Protein AF-0000000080748418 (afdb_homodimer)

Foldseek 3Di:
DVVVCCVLPVVFDFAADPQPPDPVSVVLADPVLRRLNRRLVRCVVVVDLDPSNLVSLLVNCLSPVQDLVSLVSNLVSLVVVLVVDDQVVNQVSLVVVVVSLLVSCVVCVPHLSSLVSNVSSQVPRSDDDLVSVVVSLVVSCVVPVQRPSSLVSNLVSCVVVVPCPCLQVVLVVSCVVPVLSLSSLVSNLVSCLVPVPLDPVSLVVLVVVLLVSCVVPVARLSSLVSVQSSCVRRVVLDDDPVVLVSLVVQAVCLLPPPPVVVPPQDTRYLSSLVSNLVSQLVDPVSPSSNLSSLVCCCPHVPVVVNVVSVVVNVVSVVD/DVVVCCVLPVVFDFAADPQPPDPVSVVLADPVLRRLNRRLVRCVVVVDLDPSNLVSLLVNCLSPVQDLVSLVSNLVSLVVVLVVDDQVVNQVSLVVVVVSLLVSCVVCVPHLSSLVSNVSSQVPRSDDDLVSVVVSLVVSCVVPVQRPSSLVSNLVSCVVVVPCPCLQVVLVVSCVVPVLSLSSLVSNLVSCLVPVPLDPVVLVVLVVVLLVSCVVPVARLSSLVSVQSSCVRRVVLDDDPVVLVSLVVQAVCLLPPPPCVVPPQDTNYLSSLVSNLVSQLVDPVSPSSNLSSLVCCCPHVPVVVNVVSVVVNVVSVVD

Organism: Candida glabrata (strain ATCC 2001 / BCRC 20586 / JCM 3761 / NBRC 0622 / NRRL Y-65 / CBS 138) (NCBI:txid284593)

pLDDT: mean 89.59, std 11.42, range [41.41, 98.25]

Structure (mmCIF, N/CA/C/O backbone):
data_AF-0000000080748418-model_v1
#
loop_
_entity.id
_entity.type
_entity.pdbx_description
1 polymer 'Protein farnesyltransferase/geranylgeranyltransferase type-1 subunit alpha'
#
loop_
_atom_site.group_PDB
_atom_site.id
_atom_site.type_symbol
_atom_site.label_atom_id
_atom_site.label_alt_id
_atom_site.label_comp_id
_atom_site.label_asym_id
_atom_site.label_entity_id
_atom_site.label_seq_id
_atom_site.pdbx_PDB_ins_code
_atom_site.Cartn_x
_atom_site.Cartn_y
_atom_site.Cartn_z
_atom_site.occupancy
_atom_site.B_iso_or_equiv
_atom_site.auth_seq_id
_atom_site.auth_comp_id
_atom_site.auth_asym_id
_atom_site.auth_atom_id
_atom_site.pdbx_PDB_model_num
ATOM 1 N N . MET A 1 1 ? -27.172 20.078 15.828 1 75.06 1 MET A N 1
ATOM 2 C CA . MET A 1 1 ? -25.828 20.516 15.453 1 75.06 1 MET A CA 1
ATOM 3 C C . MET A 1 1 ? -25.781 22.016 15.234 1 75.06 1 MET A C 1
ATOM 5 O O . MET A 1 1 ? -24.953 22.703 15.836 1 75.06 1 MET A O 1
ATOM 9 N N . LEU A 1 2 ? -26.797 22.531 14.641 1 78.31 2 LEU A N 1
ATOM 10 C CA . LEU A 1 2 ? -26.812 23.969 14.375 1 78.31 2 LEU A CA 1
ATOM 11 C C . LEU A 1 2 ? -27.016 24.766 15.664 1 78.31 2 LEU A C 1
ATOM 13 O O . LEU A 1 2 ? -26.375 25.797 15.875 1 78.31 2 LEU A O 1
ATOM 17 N N . SER A 1 3 ? -27.875 24.172 16.438 1 81.25 3 SER A N 1
ATOM 18 C CA . SER A 1 3 ? -28.125 24.828 17.719 1 81.25 3 SER A CA 1
ATOM 19 C C . SER A 1 3 ? -26.891 24.844 18.609 1 81.25 3 SER A C 1
ATOM 21 O O . SER A 1 3 ? -26.578 25.844 19.234 1 81.25 3 SER A O 1
ATOM 23 N N . TRP A 1 4 ? -26.188 23.781 18.578 1 87.5 4 TRP A N 1
ATOM 24 C CA . TRP A 1 4 ? -24.953 23.688 19.359 1 87.5 4 TRP A CA 1
ATOM 25 C C . TRP A 1 4 ? -23.922 24.703 18.875 1 87.5 4 TRP A C 1
ATOM 27 O O . TRP A 1 4 ? -23.25 25.344 19.672 1 87.5 4 TRP A O 1
ATOM 37 N N . CYS A 1 5 ? -23.844 24.922 17.656 1 87.44 5 CYS A N 1
ATOM 38 C CA . CYS A 1 5 ? -22.891 25.875 17.078 1 87.44 5 CYS A CA 1
ATOM 39 C C . CYS A 1 5 ? -23.25 27.312 17.453 1 87.44 5 CYS A C 1
ATOM 41 O O . CYS A 1 5 ? -22.375 28.109 17.781 1 87.44 5 CYS A O 1
ATOM 43 N N . ALA A 1 6 ? -24.484 27.469 17.359 1 85.44 6 ALA A N 1
ATOM 44 C CA . ALA A 1 6 ? -24.953 28.812 17.688 1 85.44 6 ALA A CA 1
ATOM 45 C C . ALA A 1 6 ? -24.672 29.156 19.156 1 85.44 6 ALA A C 1
ATOM 47 O O . ALA A 1 6 ? -24.281 30.266 19.484 1 85.44 6 ALA A O 1
ATOM 48 N N . GLU A 1 7 ? -24.812 28.188 19.938 1 88 7 GLU A N 1
ATOM 49 C CA . GLU A 1 7 ? -24.641 28.375 21.375 1 88 7 GLU A CA 1
ATOM 50 C C . GLU A 1 7 ? -23.172 28.516 21.75 1 88 7 GLU A C 1
ATOM 52 O O . GLU A 1 7 ? -22.828 29.312 22.625 1 88 7 GLU A O 1
ATOM 57 N N . ASN A 1 8 ? -22.312 27.875 21.094 1 91.56 8 ASN A N 1
ATOM 58 C CA . ASN A 1 8 ? -20.922 27.812 21.516 1 91.56 8 ASN A CA 1
ATOM 59 C C . ASN A 1 8 ? -20.031 28.734 20.688 1 91.56 8 ASN A C 1
ATOM 61 O O . ASN A 1 8 ? -18.938 29.078 21.125 1 91.56 8 ASN A O 1
ATOM 65 N N . PHE A 1 9 ? -20.625 29.156 19.5 1 92.94 9 PHE A N 1
ATOM 66 C CA . PHE A 1 9 ? -19.75 29.906 18.609 1 92.94 9 PHE A CA 1
ATOM 67 C C . PHE A 1 9 ? -20.469 31.125 18.047 1 92.94 9 PHE A C 1
ATOM 69 O O . PHE A 1 9 ? -20.203 31.531 16.906 1 92.94 9 PHE A O 1
ATOM 76 N N . GLY A 1 10 ? -21.391 31.609 18.734 1 90.56 10 GLY A N 1
ATOM 77 C CA . GLY A 1 10 ? -22.109 32.812 18.312 1 90.56 10 GLY A CA 1
ATOM 78 C C . GLY A 1 10 ? -21.203 34 18.094 1 90.56 10 GLY A C 1
ATOM 79 O O . GLY A 1 10 ? -21.547 34.906 17.344 1 90.56 10 GLY A O 1
ATOM 80 N N . ASP A 1 11 ? -20.047 33.969 18.672 1 93.75 11 ASP A N 1
ATOM 81 C CA . ASP A 1 11 ? -19.094 35.094 18.625 1 93.75 11 ASP A CA 1
ATOM 82 C C . ASP A 1 11 ? -18.109 34.906 17.469 1 93.75 11 ASP A C 1
ATOM 84 O O . ASP A 1 11 ? -17.234 35.75 17.266 1 93.75 11 ASP A O 1
ATOM 88 N N . VAL A 1 12 ? -18.266 33.844 16.703 1 93.94 12 VAL A N 1
ATOM 89 C CA . VAL A 1 12 ? -17.281 33.531 15.664 1 93.94 12 VAL A CA 1
ATOM 90 C C . VAL A 1 12 ? -17.953 33.469 14.297 1 93.94 12 VAL A C 1
ATOM 92 O O . VAL A 1 12 ? -18.969 32.781 14.125 1 93.94 12 VAL A O 1
ATOM 95 N N . GLU A 1 13 ? -17.469 34.188 13.336 1 92.69 13 GLU A N 1
ATOM 96 C CA . GLU A 1 13 ? -17.953 34.125 11.953 1 92.69 13 GLU A CA 1
ATOM 97 C C . GLU A 1 13 ? -17.219 33.031 11.164 1 92.69 13 GLU A C 1
ATOM 99 O O . GLU A 1 13 ? -16 33.094 11 1 92.69 13 GLU A O 1
ATOM 104 N N . PRO A 1 14 ? -18 32.125 10.68 1 91.38 14 PRO A N 1
ATOM 105 C CA . PRO A 1 14 ? -17.359 31.062 9.898 1 91.38 14 PRO A CA 1
ATOM 106 C C . PRO A 1 14 ? -16.641 31.594 8.656 1 91.38 14 PRO A C 1
ATOM 108 O O . PRO A 1 14 ? -17.141 32.531 8.016 1 91.38 14 PRO A O 1
ATOM 111 N N . MET A 1 15 ? -15.5 30.984 8.359 1 87.5 15 MET A N 1
ATOM 112 C CA . MET A 1 15 ? -14.797 31.328 7.121 1 87.5 15 MET A CA 1
ATOM 113 C C . MET A 1 15 ? -15.484 30.688 5.918 1 87.5 15 MET A C 1
ATOM 115 O O . MET A 1 15 ? -15.93 29.531 5.988 1 87.5 15 MET A O 1
ATOM 119 N N . PRO A 1 16 ? -15.5 31.422 4.824 1 78.94 16 PRO A N 1
ATOM 120 C CA . PRO A 1 16 ? -16.125 30.844 3.631 1 78.94 16 PRO A CA 1
ATOM 121 C C . PRO A 1 16 ? -15.312 29.672 3.061 1 78.94 16 PRO A C 1
ATOM 123 O O . PRO A 1 16 ? -14.086 29.672 3.131 1 78.94 16 PRO A O 1
ATOM 126 N N . ILE A 1 17 ? -15.969 28.594 2.736 1 68.25 17 ILE A N 1
ATOM 127 C CA . ILE A 1 17 ? -15.336 27.438 2.094 1 68.25 17 ILE A CA 1
ATOM 128 C C . ILE A 1 17 ? -15.484 27.547 0.579 1 68.25 17 ILE A C 1
ATOM 130 O O . ILE A 1 17 ? -16.609 27.703 0.07 1 68.25 17 ILE A O 1
ATOM 134 N N . GLU A 1 18 ? -14.414 28.031 -0.114 1 55.31 18 GLU A N 1
ATOM 135 C CA . GLU A 1 18 ? -14.516 28.125 -1.568 1 55.31 18 GLU A CA 1
ATOM 136 C C . GLU A 1 18 ? -14.586 26.75 -2.205 1 55.31 18 GLU A C 1
ATOM 138 O O . GLU A 1 18 ? -13.68 25.922 -2.045 1 55.31 18 GLU A O 1
ATOM 143 N N . MET A 1 19 ? -15.703 26.25 -2.248 1 51.41 19 MET A N 1
ATOM 144 C CA . MET A 1 19 ? -15.844 24.953 -2.906 1 51.41 19 MET A CA 1
ATOM 145 C C . MET A 1 19 ? -15.906 25.109 -4.422 1 51.41 19 MET A C 1
ATOM 147 O O . MET A 1 19 ? -16.328 26.156 -4.922 1 51.41 19 MET A O 1
ATOM 151 N N . GLY A 1 20 ? -15.039 24.672 -5.156 1 47.31 20 GLY A N 1
ATOM 152 C CA . GLY A 1 20 ? -15.156 24.781 -6.602 1 47.31 20 GLY A CA 1
ATOM 153 C C . GLY A 1 20 ? -16.594 24.812 -7.082 1 47.31 20 GLY A C 1
ATOM 154 O O . GLY A 1 20 ? -17.516 24.438 -6.348 1 47.31 20 GLY A O 1
ATOM 155 N N . SER A 1 21 ? -16.828 25.688 -8.055 1 44.22 21 SER A N 1
ATOM 156 C CA . SER A 1 21 ? -18.125 25.953 -8.68 1 44.22 21 SER A CA 1
ATOM 157 C C . SER A 1 21 ? -18.844 24.656 -9.023 1 44.22 21 SER A C 1
ATOM 159 O O . SER A 1 21 ? -20.031 24.672 -9.391 1 44.22 21 SER A O 1
ATOM 161 N N . ASP A 1 22 ? -18.141 23.625 -9.109 1 41.41 22 ASP A N 1
ATOM 162 C CA . ASP A 1 22 ? -18.844 22.484 -9.711 1 41.41 22 ASP A CA 1
ATOM 163 C C . ASP A 1 22 ? -19.828 21.859 -8.719 1 41.41 22 ASP A C 1
ATOM 165 O O . ASP A 1 22 ? -19.547 21.828 -7.512 1 41.41 22 ASP A O 1
ATOM 169 N N . GLU A 1 23 ? -21.016 21.766 -9.109 1 44.78 23 GLU A N 1
ATOM 170 C CA . GLU A 1 23 ? -22.219 21.188 -8.516 1 44.78 23 GLU A CA 1
ATOM 171 C C . GLU A 1 23 ? -21.875 19.969 -7.652 1 44.78 23 GLU A C 1
ATOM 173 O O . GLU A 1 23 ? -22.469 19.766 -6.602 1 44.78 23 GLU A O 1
ATOM 178 N N . LEU A 1 24 ? -21 19.219 -8.102 1 43.91 24 LEU A N 1
ATOM 179 C CA . LEU A 1 24 ? -20.672 17.953 -7.449 1 43.91 24 LEU A CA 1
ATOM 180 C C . LEU A 1 24 ? -20.047 18.188 -6.082 1 43.91 24 LEU A C 1
ATOM 182 O O . LEU A 1 24 ? -20.344 17.469 -5.125 1 43.91 24 LEU A O 1
ATOM 186 N N . CYS A 1 25 ? -19.328 19.25 -6.105 1 45.12 25 CYS A N 1
ATOM 187 C CA . CYS A 1 25 ? -18.766 19.547 -4.793 1 45.12 25 CYS A CA 1
ATOM 188 C C . CYS A 1 25 ? -19.859 20.031 -3.83 1 45.12 25 CYS A C 1
ATOM 190 O O . CYS A 1 25 ? -19.766 19.797 -2.623 1 45.12 25 CYS A O 1
ATOM 192 N N . LYS A 1 26 ? -20.797 20.516 -4.383 1 50.66 26 LYS A N 1
ATOM 193 C CA . LYS A 1 26 ? -21.922 21.062 -3.627 1 50.66 26 LYS A CA 1
ATOM 194 C C . LYS A 1 26 ? -22.688 19.953 -2.92 1 50.66 26 LYS A C 1
ATOM 196 O O . LYS A 1 26 ? -23.234 20.172 -1.833 1 50.66 26 LYS A O 1
ATOM 201 N N . ILE A 1 27 ? -22.953 18.953 -3.758 1 48.09 27 ILE A N 1
ATOM 202 C CA . ILE A 1 27 ? -23.734 17.844 -3.211 1 48.09 27 ILE A CA 1
ATOM 203 C C . ILE A 1 27 ? -23.031 17.266 -1.983 1 48.09 27 ILE A C 1
ATOM 205 O O . ILE A 1 27 ? -23.672 16.812 -1.042 1 48.09 27 ILE A O 1
ATOM 209 N N . LEU A 1 28 ? -21.641 17.391 -2.047 1 51.16 28 LEU A N 1
ATOM 210 C CA . LEU A 1 28 ? -20.891 16.625 -1.057 1 51.16 28 LEU A CA 1
ATOM 211 C C . LEU A 1 28 ? -20.891 17.328 0.294 1 51.16 28 LEU A C 1
ATOM 213 O O . LEU A 1 28 ? -20.781 16.688 1.339 1 51.16 28 LEU A O 1
ATOM 217 N N . TYR A 1 29 ? -21.141 18.75 0.212 1 61.69 29 TYR A N 1
ATOM 218 C CA . TYR A 1 29 ? -20.984 19.312 1.547 1 61.69 29 TYR A CA 1
ATOM 219 C C . TYR A 1 29 ? -22.281 19.938 2.043 1 61.69 29 TYR A C 1
ATOM 221 O O . TYR A 1 29 ? -22.75 20.938 1.487 1 61.69 29 TYR A O 1
ATOM 229 N N . SER A 1 30 ? -22.953 19.297 2.947 1 75.75 30 SER A N 1
ATOM 230 C CA . SER A 1 30 ? -24.141 19.797 3.631 1 75.75 30 SER A CA 1
ATOM 231 C C . SER A 1 30 ? -23.859 21.125 4.32 1 75.75 30 SER A C 1
ATOM 233 O O . SER A 1 30 ? -22.688 21.516 4.477 1 75.75 30 SER A O 1
ATOM 235 N N . ASP A 1 31 ? -24.875 21.938 4.461 1 80.06 31 ASP A N 1
ATOM 236 C CA . ASP A 1 31 ? -24.75 23.203 5.188 1 80.06 31 ASP A CA 1
ATOM 237 C C . ASP A 1 31 ? -24.062 23 6.531 1 80.06 31 ASP A C 1
ATOM 239 O O . ASP A 1 31 ? -23.266 23.844 6.965 1 80.06 31 ASP A O 1
ATOM 243 N N . GLU A 1 32 ? -24.422 21.922 7.043 1 83.56 32 GLU A N 1
ATOM 244 C CA . GLU A 1 32 ? -23.781 21.578 8.312 1 83.56 32 GLU A CA 1
ATOM 245 C C . GLU A 1 32 ? -22.281 21.391 8.133 1 83.56 32 GLU A C 1
ATOM 247 O O . GLU A 1 32 ? -21.484 21.859 8.961 1 83.56 32 GLU A O 1
ATOM 252 N N . TYR A 1 33 ? -22 20.797 7.125 1 84.75 33 TYR A N 1
ATOM 253 C CA . TYR A 1 33 ? -20.594 20.562 6.812 1 84.75 33 TYR A CA 1
ATOM 254 C C . TYR A 1 33 ? -19.844 21.875 6.613 1 84.75 33 TYR A C 1
ATOM 256 O O . TYR A 1 33 ? -18.797 22.109 7.211 1 84.75 33 TYR A O 1
ATOM 264 N N . LYS A 1 34 ? -20.438 22.734 5.945 1 84.12 34 LYS A N 1
ATOM 265 C CA . LYS A 1 34 ? -19.844 24.031 5.648 1 84.12 34 LYS A CA 1
ATOM 266 C C . LYS A 1 34 ? -19.688 24.859 6.918 1 84.12 34 LYS A C 1
ATOM 268 O O . LYS A 1 34 ? -18.656 25.516 7.113 1 84.12 34 LYS A O 1
ATOM 273 N N . LEU A 1 35 ? -20.625 24.812 7.648 1 89 35 LEU A N 1
ATOM 274 C CA . LEU A 1 35 ? -20.609 25.578 8.883 1 89 35 LEU A CA 1
ATOM 275 C C . LEU A 1 35 ? -19.5 25.078 9.812 1 89 35 LEU A C 1
ATOM 277 O O . LEU A 1 35 ? -18.703 25.875 10.305 1 89 35 LEU A O 1
ATOM 281 N N . LEU A 1 36 ? -19.438 23.812 10.008 1 91.19 36 LEU A N 1
ATOM 282 C CA . LEU A 1 36 ? -18.453 23.219 10.922 1 91.19 36 LEU A CA 1
ATOM 283 C C . LEU A 1 36 ? -17.031 23.484 10.445 1 91.19 36 LEU A C 1
ATOM 285 O O . LEU A 1 36 ? -16.188 23.922 11.227 1 91.19 36 LEU A O 1
ATOM 289 N N . LEU A 1 37 ? -16.906 23.297 9.242 1 88.06 37 LEU A N 1
ATOM 290 C CA . LEU A 1 37 ? -15.578 23.5 8.688 1 88.06 37 LEU A CA 1
ATOM 291 C C . LEU A 1 37 ? -15.195 24.969 8.703 1 88.06 37 LEU A C 1
ATOM 293 O O . LEU A 1 37 ? -14.055 25.328 8.992 1 88.06 37 LEU A O 1
ATOM 297 N N . GLY A 1 38 ? -16.109 25.797 8.375 1 89.44 38 GLY A N 1
ATOM 298 C CA . GLY A 1 38 ? -15.859 27.219 8.414 1 89.44 38 GLY A CA 1
ATOM 299 C C . GLY A 1 38 ? -15.5 27.734 9.797 1 89.44 38 GLY A C 1
ATOM 300 O O . GLY A 1 38 ? -14.578 28.547 9.945 1 89.44 38 GLY A O 1
ATOM 301 N N . LEU A 1 39 ? -16.234 27.297 10.742 1 93.69 39 LEU A N 1
ATOM 302 C CA . LEU A 1 39 ? -15.953 27.672 12.125 1 93.69 39 LEU A CA 1
ATOM 303 C C . LEU A 1 39 ? -14.57 27.172 12.547 1 93.69 39 LEU A C 1
ATOM 305 O O . LEU A 1 39 ? -13.812 27.922 13.172 1 93.69 39 LEU A O 1
ATOM 309 N N . CYS A 1 40 ? -14.297 26 12.188 1 92.56 40 CYS A N 1
ATOM 310 C CA . CYS A 1 40 ? -13.023 25.406 12.547 1 92.56 40 CYS A CA 1
ATOM 311 C C . CYS A 1 40 ? -11.859 26.188 11.938 1 92.56 40 CYS A C 1
ATOM 313 O O . CYS A 1 40 ? -10.891 26.5 12.625 1 92.56 40 CYS A O 1
ATOM 315 N N . ARG A 1 41 ? -12.047 26.562 10.75 1 87.44 41 ARG A N 1
ATOM 316 C CA . ARG A 1 41 ? -11.016 27.344 10.07 1 87.44 41 ARG A CA 1
ATOM 317 C C . ARG A 1 41 ? -10.836 28.703 10.734 1 87.44 41 ARG A C 1
ATOM 319 O O . ARG A 1 41 ? -9.711 29.188 10.875 1 87.44 41 ARG A O 1
ATOM 326 N N . ARG A 1 42 ? -11.852 29.25 11.078 1 91.12 42 ARG A N 1
ATOM 327 C CA . ARG A 1 42 ? -11.789 30.547 11.75 1 91.12 42 ARG A CA 1
ATOM 328 C C . ARG A 1 42 ? -11.047 30.438 13.078 1 91.12 42 ARG A C 1
ATOM 330 O O . ARG A 1 42 ? -10.164 31.25 13.375 1 91.12 42 ARG A O 1
ATOM 337 N N . LEU A 1 43 ? -11.391 29.469 13.805 1 93.38 43 LEU A N 1
ATOM 338 C CA . LEU A 1 43 ? -10.734 29.312 15.102 1 93.38 43 LEU A CA 1
ATOM 339 C C . LEU A 1 43 ? -9.242 29.047 14.922 1 93.38 43 LEU A C 1
ATOM 341 O O . LEU A 1 43 ? -8.422 29.562 15.688 1 93.38 43 LEU A O 1
ATOM 345 N N . MET A 1 44 ? -8.93 28.328 13.953 1 88.75 44 MET A N 1
ATOM 346 C CA . MET A 1 44 ? -7.527 28.062 13.648 1 88.75 44 MET A CA 1
ATOM 347 C C . MET A 1 44 ? -6.793 29.344 13.297 1 88.75 44 MET A C 1
ATOM 349 O O . MET A 1 44 ? -5.672 29.578 13.758 1 88.75 44 MET A O 1
ATOM 353 N N . SER A 1 45 ? -7.48 30.109 12.539 1 84.19 45 SER A N 1
ATOM 354 C CA . SER A 1 45 ? -6.887 31.375 12.109 1 84.19 45 SER A CA 1
ATOM 355 C C . SER A 1 45 ? -6.68 32.312 13.289 1 84.19 45 SER A C 1
ATOM 357 O O . SER A 1 45 ? -5.75 33.125 13.289 1 84.19 45 SER A O 1
ATOM 359 N N . LEU A 1 46 ? -7.461 32.156 14.273 1 88.38 46 LEU A N 1
ATOM 360 C CA . LEU A 1 46 ? -7.371 33 15.461 1 88.38 46 LEU A CA 1
ATOM 361 C C . LEU A 1 46 ? -6.395 32.406 16.484 1 88.38 46 LEU A C 1
ATOM 363 O O . LEU A 1 46 ? -6.078 33.062 17.484 1 88.38 46 LEU A 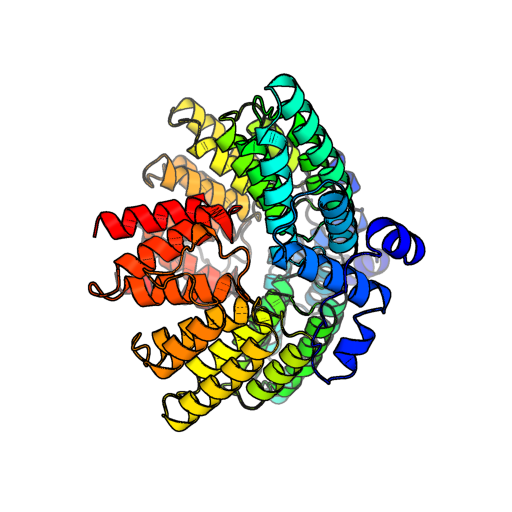O 1
ATOM 367 N N . GLY A 1 47 ? -5.949 31.203 16.188 1 88.12 47 GLY A N 1
ATOM 368 C CA . GLY A 1 47 ? -5.043 30.531 17.109 1 88.12 47 GLY A CA 1
ATOM 369 C C . GLY A 1 47 ? -5.695 30.156 18.422 1 88.12 47 GLY A C 1
ATOM 370 O O . GLY A 1 47 ? -5.035 30.125 19.453 1 88.12 47 GLY A O 1
ATOM 371 N N . GLU A 1 48 ? -6.988 29.969 18.359 1 93.88 48 GLU A N 1
ATOM 372 C CA . GLU A 1 48 ? -7.688 29.625 19.594 1 93.88 48 GLU A CA 1
ATOM 373 C C . GLU A 1 48 ? -7.414 28.172 20 1 93.88 48 GLU A C 1
ATOM 375 O O . GLU A 1 48 ? -7.613 27.25 19.219 1 93.88 48 GLU A O 1
ATOM 380 N N . LEU A 1 49 ? -6.98 28 21.25 1 95.5 49 LEU A N 1
ATOM 381 C CA . LEU A 1 49 ? -6.68 26.672 21.781 1 95.5 49 LEU A CA 1
ATOM 382 C C . LEU A 1 49 ? -7.512 26.375 23.016 1 95.5 49 LEU A C 1
ATOM 384 O O . LEU A 1 49 ? -6.973 26 24.062 1 95.5 49 LEU A O 1
ATOM 388 N N . SER A 1 50 ? -8.836 26.453 22.812 1 96 50 SER A N 1
ATOM 389 C CA . SER A 1 50 ? -9.766 26.359 23.938 1 96 50 SER A CA 1
ATOM 390 C C . SER A 1 50 ? -10.477 25 23.953 1 96 50 SER A C 1
ATOM 392 O O . SER A 1 50 ? -10.32 24.203 23.016 1 96 50 SER A O 1
ATOM 394 N N . GLN A 1 51 ? -11.25 24.828 25.031 1 95.75 51 GLN A N 1
ATOM 395 C CA . GLN A 1 51 ? -12.055 23.609 25.141 1 95.75 51 GLN A CA 1
ATOM 396 C C . GLN A 1 51 ? -13.148 23.578 24.078 1 95.75 51 GLN A C 1
ATOM 398 O O . GLN A 1 51 ? -13.461 22.516 23.547 1 95.75 51 GLN A O 1
ATOM 403 N N . ARG A 1 52 ? -13.75 24.656 23.797 1 96.38 52 ARG A N 1
ATOM 404 C CA . ARG A 1 52 ? -14.781 24.688 22.766 1 96.38 52 ARG A CA 1
ATOM 405 C C . ARG A 1 52 ? -14.188 24.359 21.391 1 96.38 52 ARG A C 1
ATOM 407 O O . ARG A 1 52 ? -14.844 23.719 20.562 1 96.38 52 ARG A O 1
ATOM 414 N N . ALA A 1 53 ? -12.93 24.797 21.203 1 97 53 ALA A N 1
ATOM 415 C CA . ALA A 1 53 ? -12.227 24.453 19.969 1 97 53 ALA A CA 1
ATOM 416 C C . ALA A 1 53 ? -11.984 22.953 19.875 1 97 53 ALA A C 1
ATOM 418 O O . ALA A 1 53 ? -12.156 22.359 18.812 1 97 53 ALA A O 1
ATOM 419 N N . LEU A 1 54 ? -11.641 22.375 20.953 1 97.62 54 LEU A N 1
ATOM 420 C CA . LEU A 1 54 ? -11.43 20.938 21 1 97.62 54 LEU A CA 1
ATOM 421 C C . LEU A 1 54 ? -12.711 20.188 20.609 1 97.62 54 LEU A C 1
ATOM 423 O O . LEU A 1 54 ? -12.672 19.266 19.812 1 97.62 54 LEU A O 1
ATOM 427 N N . LEU A 1 55 ? -13.781 20.609 21.156 1 97 55 LEU A N 1
ATOM 428 C CA . LEU A 1 55 ? -15.07 19.984 20.875 1 97 55 LEU A CA 1
ATOM 429 C C . LEU A 1 55 ? -15.438 20.141 19.406 1 97 55 LEU A C 1
ATOM 431 O O . LEU A 1 55 ? -15.992 19.234 18.797 1 97 55 LEU A O 1
ATOM 435 N N . LEU A 1 56 ? -15.133 21.281 18.922 1 96.75 56 LEU A N 1
ATOM 436 C CA . LEU A 1 56 ? -15.414 21.547 17.516 1 96.75 56 LEU A CA 1
ATOM 437 C C . LEU A 1 56 ? -14.625 20.609 16.609 1 96.75 56 LEU A C 1
ATOM 439 O O . LEU A 1 56 ? -15.148 20.094 15.625 1 96.75 56 LEU A O 1
ATOM 443 N N . THR A 1 57 ? -13.352 20.344 16.922 1 96.69 57 THR A N 1
ATOM 444 C CA . THR A 1 57 ? -12.539 19.438 16.125 1 96.69 57 THR A CA 1
ATOM 445 C C . THR A 1 57 ? -13.148 18.031 16.094 1 96.69 57 THR A C 1
ATOM 447 O O . THR A 1 57 ? -13.102 17.359 15.062 1 96.69 57 THR A O 1
ATOM 450 N N . ALA A 1 58 ? -13.711 17.609 17.188 1 96.62 58 ALA A N 1
ATOM 451 C CA . ALA A 1 58 ? -14.359 16.297 17.234 1 96.62 58 ALA A CA 1
ATOM 452 C C . ALA A 1 58 ? -15.523 16.234 16.25 1 96.62 58 ALA A C 1
ATOM 454 O O . ALA A 1 58 ? -15.695 15.227 15.547 1 96.62 58 ALA A O 1
ATOM 455 N N . LYS A 1 59 ? -16.281 17.266 16.125 1 94.62 59 LYS A N 1
ATOM 456 C CA . LYS A 1 59 ? -17.422 17.297 15.219 1 94.62 59 LYS A CA 1
ATOM 457 C C . LYS A 1 59 ? -16.969 17.328 13.766 1 94.62 59 LYS A C 1
ATOM 459 O O . LYS A 1 59 ? -17.562 16.656 12.914 1 94.62 59 LYS A O 1
ATOM 464 N N . VAL A 1 60 ? -15.953 18.031 13.562 1 93.06 60 VAL A N 1
ATOM 465 C CA . VAL A 1 60 ? -15.43 18.125 12.203 1 93.06 60 VAL A CA 1
ATOM 466 C C . VAL A 1 60 ? -14.828 16.797 11.789 1 93.06 60 VAL A C 1
ATOM 468 O O . VAL A 1 60 ? -15.078 16.312 10.68 1 93.06 60 VAL A O 1
ATOM 471 N N . ILE A 1 61 ? -14.086 16.141 12.633 1 93.31 61 ILE A N 1
ATOM 472 C CA . ILE A 1 61 ? -13.445 14.867 12.352 1 93.31 61 ILE A CA 1
ATOM 473 C C . ILE A 1 61 ? -14.508 13.805 12.102 1 93.31 61 ILE A C 1
ATOM 475 O O . ILE A 1 61 ? -14.336 12.93 11.25 1 93.31 61 ILE A O 1
ATOM 479 N N . ALA A 1 62 ? -15.625 13.938 12.719 1 91.5 62 ALA A N 1
ATOM 480 C CA . ALA A 1 62 ? -16.719 12.984 12.531 1 91.5 62 ALA A CA 1
ATOM 481 C C . ALA A 1 62 ? -17.25 13.039 11.102 1 91.5 62 ALA A C 1
ATOM 483 O O . ALA A 1 62 ? -17.656 12.016 10.547 1 91.5 62 ALA A O 1
ATOM 484 N N . ILE A 1 63 ? -17.172 14.211 10.508 1 86.31 63 ILE A N 1
ATOM 485 C CA . ILE A 1 63 ? -17.766 14.344 9.18 1 86.31 63 ILE A CA 1
ATOM 486 C C . ILE A 1 63 ? -16.672 14.367 8.117 1 86.31 63 ILE A C 1
ATOM 488 O O . ILE A 1 63 ? -16.922 14.133 6.938 1 86.31 63 ILE A O 1
ATOM 492 N N . ALA A 1 64 ? -15.484 14.703 8.625 1 84.5 64 ALA A N 1
ATOM 493 C CA . ALA A 1 64 ? -14.367 14.805 7.684 1 84.5 64 ALA A CA 1
ATOM 494 C C . ALA A 1 64 ? -13.07 14.305 8.32 1 84.5 64 ALA A C 1
ATOM 496 O O . ALA A 1 64 ? -12.125 15.07 8.492 1 84.5 64 ALA A O 1
ATOM 497 N N . PRO A 1 65 ? -12.992 13 8.477 1 88.12 65 PRO A N 1
ATOM 498 C CA . PRO A 1 65 ? -11.836 12.453 9.195 1 88.12 65 PRO A CA 1
ATOM 499 C C . PRO A 1 65 ? -10.547 12.523 8.383 1 88.12 65 PRO A C 1
ATOM 501 O O . PRO A 1 65 ? -9.453 12.383 8.93 1 88.12 65 PRO A O 1
ATOM 504 N N . ALA A 1 66 ? -10.68 12.797 7.172 1 81.19 66 ALA A N 1
ATOM 505 C CA . ALA A 1 66 ? -9.508 12.789 6.297 1 81.19 66 ALA A CA 1
ATOM 506 C C . ALA A 1 66 ? -8.781 14.133 6.344 1 81.19 66 ALA A C 1
ATOM 508 O O . ALA A 1 66 ? -7.668 14.258 5.836 1 81.19 66 ALA A O 1
ATOM 509 N N . PHE A 1 67 ? -9.281 15.141 6.957 1 83.19 67 PHE A N 1
ATOM 510 C CA . PHE A 1 67 ? -8.68 16.469 6.969 1 83.19 67 PHE A CA 1
ATOM 511 C C . PHE A 1 67 ? -7.531 16.531 7.961 1 83.19 67 PHE A C 1
ATOM 513 O O . PHE A 1 67 ? -7.738 16.797 9.148 1 83.19 67 PHE A O 1
ATOM 520 N N . TYR A 1 68 ? -6.418 16.453 7.469 1 85.94 68 TYR A N 1
ATOM 521 C CA . TYR A 1 68 ? -5.191 16.359 8.25 1 85.94 68 TYR A CA 1
ATOM 522 C C . TYR A 1 68 ? -4.988 17.594 9.109 1 85.94 68 TYR A C 1
ATOM 524 O O . TYR A 1 68 ? -4.539 17.5 10.258 1 85.94 68 TYR A O 1
ATOM 532 N N . THR A 1 69 ? -5.254 18.734 8.609 1 85.62 69 THR A N 1
ATOM 533 C CA . THR A 1 69 ? -5.027 19.984 9.312 1 85.62 69 THR A CA 1
ATOM 534 C C . THR A 1 69 ? -5.836 20.047 10.609 1 85.62 69 THR A C 1
ATOM 536 O O . THR A 1 69 ? -5.395 20.625 11.594 1 85.62 69 THR A O 1
ATOM 539 N N . VAL A 1 70 ? -6.965 19.438 10.555 1 91.06 70 VAL A N 1
ATOM 540 C CA . VAL A 1 70 ? -7.812 19.438 11.742 1 91.06 70 VAL A CA 1
ATOM 541 C C . VAL A 1 70 ? -7.176 18.578 12.828 1 91.06 70 VAL A C 1
ATOM 543 O O . VAL A 1 70 ? -7.227 18.922 14.008 1 91.06 70 VAL A O 1
ATOM 546 N N . TRP A 1 71 ? -6.559 17.5 12.445 1 93.75 71 TRP A N 1
ATOM 547 C CA . TRP A 1 71 ? -5.852 16.641 13.391 1 93.75 71 TRP A CA 1
ATOM 548 C C . TRP A 1 71 ? -4.68 17.391 14.023 1 93.75 71 TRP A C 1
ATOM 550 O O . TRP A 1 71 ? -4.449 17.281 15.234 1 93.75 71 TRP A O 1
ATOM 560 N N . ASN A 1 72 ? -3.992 18.156 13.242 1 92.12 72 ASN A N 1
ATOM 561 C CA . ASN A 1 72 ? -2.891 18.969 13.75 1 92.12 72 ASN A CA 1
ATOM 562 C C . ASN A 1 72 ? -3.383 20.016 14.734 1 92.12 72 ASN A C 1
ATOM 564 O O . ASN A 1 72 ? -2.752 20.266 15.766 1 92.12 72 ASN A O 1
ATOM 568 N N . TYR A 1 73 ? -4.438 20.656 14.344 1 93.12 73 TYR A N 1
ATOM 569 C CA . TYR A 1 73 ? -5.043 21.672 15.203 1 93.12 73 TYR A CA 1
ATOM 570 C C . TYR A 1 73 ? -5.465 21.078 16.531 1 93.12 73 TYR A C 1
ATOM 572 O O . TYR A 1 73 ? -5.168 21.625 17.594 1 93.12 73 TYR A O 1
ATOM 580 N N . ARG A 1 74 ? -6.094 19.938 16.453 1 96.69 74 ARG A N 1
ATOM 581 C CA . ARG A 1 74 ? -6.516 19.266 17.672 1 96.69 74 ARG A CA 1
ATOM 582 C C . ARG A 1 74 ? -5.32 18.922 18.547 1 96.69 74 ARG A C 1
ATOM 584 O O . ARG A 1 74 ? -5.355 19.141 19.766 1 96.69 74 ARG A O 1
ATOM 591 N N . TYR A 1 75 ? -4.32 18.422 17.984 1 96.62 75 TYR A N 1
ATOM 592 C CA . TYR A 1 75 ? -3.104 18.078 18.719 1 96.62 75 TYR A CA 1
ATOM 593 C C . TYR A 1 75 ? -2.535 19.312 19.422 1 96.62 75 TYR A C 1
ATOM 595 O O . TYR A 1 75 ? -2.121 19.234 20.578 1 96.62 75 TYR A O 1
ATOM 603 N N . SER A 1 76 ? -2.514 20.406 18.703 1 94.5 76 SER A N 1
ATOM 604 C CA . SER A 1 76 ? -2.01 21.656 19.281 1 94.5 76 SER A CA 1
ATOM 605 C C . SER A 1 76 ? -2.828 22.062 20.5 1 94.5 76 SER A C 1
ATOM 607 O O . SER A 1 76 ? -2.277 22.547 21.5 1 94.5 76 SER A O 1
ATOM 609 N N . ILE A 1 77 ? -4.082 21.859 20.406 1 96.81 77 ILE A N 1
ATOM 610 C CA . ILE A 1 77 ? -4.965 22.188 21.516 1 96.81 77 ILE A CA 1
ATOM 611 C C . ILE A 1 77 ? -4.629 21.281 22.703 1 96.81 77 ILE A C 1
ATOM 613 O O . ILE A 1 77 ? -4.488 21.766 23.844 1 96.81 77 ILE A O 1
ATOM 617 N N . ILE A 1 78 ? -4.496 20.016 22.469 1 97.44 78 ILE A N 1
ATOM 618 C CA . ILE A 1 78 ? -4.18 19.047 23.531 1 97.44 78 ILE A CA 1
ATOM 619 C C . ILE A 1 78 ? -2.838 19.406 24.156 1 97.44 78 ILE A C 1
ATOM 621 O O . ILE A 1 78 ? -2.711 19.438 25.391 1 97.44 78 ILE A O 1
ATOM 625 N N . LYS A 1 79 ? -1.89 19.75 23.391 1 95 79 LYS A N 1
ATOM 626 C CA . LYS A 1 79 ? -0.566 20.125 23.891 1 95 79 LYS A CA 1
ATOM 627 C C . LYS A 1 79 ? -0.64 21.344 24.797 1 95 79 LYS A C 1
ATOM 629 O O . LYS A 1 79 ? 0.016 21.391 25.844 1 95 79 LYS A O 1
ATOM 634 N N . GLU A 1 80 ? -1.393 22.25 24.312 1 95 80 GLU A N 1
ATOM 635 C CA . GLU A 1 80 ? -1.573 23.453 25.109 1 95 80 GLU A CA 1
ATOM 636 C C . GLU A 1 80 ? -2.207 23.141 26.469 1 95 80 GLU A C 1
ATOM 638 O O . GLU A 1 80 ? -1.777 23.656 27.5 1 95 80 GLU A O 1
ATOM 643 N N . GLN A 1 81 ? -3.184 22.344 26.484 1 96.5 81 GLN A N 1
ATOM 644 C CA . GLN A 1 81 ? -3.861 21.969 27.719 1 96.5 81 GLN A CA 1
ATOM 645 C C . GLN A 1 81 ? -2.922 21.188 28.641 1 96.5 81 GLN A C 1
ATOM 647 O O . GLN A 1 81 ? -2.996 21.328 29.859 1 96.5 81 GLN A O 1
ATOM 652 N N . LEU A 1 82 ? -2.092 20.453 28.141 1 96.5 82 LEU A N 1
ATOM 653 C CA . LEU A 1 82 ? -1.146 19.656 28.922 1 96.5 82 LEU A CA 1
ATOM 654 C C . LEU A 1 82 ? -0.153 20.562 29.656 1 96.5 82 LEU A C 1
ATOM 656 O O . LEU A 1 82 ? 0.296 20.234 30.75 1 96.5 82 LEU A O 1
ATOM 660 N N . SER A 1 83 ? 0.16 21.656 29.016 1 94.38 83 SER A N 1
ATOM 661 C CA . SER A 1 83 ? 1.213 22.531 29.531 1 94.38 83 SER A CA 1
ATOM 662 C C . SER A 1 83 ? 0.846 23.094 30.891 1 94.38 83 SER A C 1
ATOM 664 O O . SER A 1 83 ? 1.726 23.438 31.688 1 94.38 83 SER A O 1
ATOM 666 N N . SER A 1 84 ? -0.357 23.125 31.203 1 93.69 84 SER A N 1
ATOM 667 C CA . SER A 1 84 ? -0.8 23.75 32.438 1 93.69 84 SER A CA 1
ATOM 668 C C . SER A 1 84 ? -1.137 22.703 33.5 1 93.69 84 SER A C 1
ATOM 670 O O . SER A 1 84 ? -1.56 23.031 34.594 1 93.69 84 SER A O 1
ATOM 672 N N . LEU A 1 85 ? -0.931 21.469 33.281 1 96.38 85 LEU A N 1
ATOM 673 C CA . LEU A 1 85 ? -1.364 20.391 34.156 1 96.38 85 LEU A CA 1
ATOM 674 C C . LEU A 1 85 ? -0.166 19.672 34.781 1 96.38 85 LEU A C 1
ATOM 676 O O . LEU A 1 85 ? 0.94 19.734 34.219 1 96.38 85 LEU A O 1
ATOM 680 N N . ASP A 1 86 ? -0.368 19.125 35.906 1 96.12 86 ASP A N 1
ATOM 681 C CA . ASP A 1 86 ? 0.67 18.281 36.469 1 96.12 86 ASP A CA 1
ATOM 682 C C . ASP A 1 86 ? 0.673 16.906 35.844 1 96.12 86 ASP A C 1
ATOM 684 O O . ASP A 1 86 ? -0.17 16.609 34.969 1 96.12 86 ASP A O 1
ATOM 688 N N . LYS A 1 87 ? 1.542 16.109 36.25 1 95.75 87 LYS A N 1
ATOM 689 C CA . LYS A 1 87 ? 1.798 14.852 35.531 1 95.75 87 LYS A CA 1
ATOM 690 C C . LYS A 1 87 ? 0.597 13.914 35.656 1 95.75 87 LYS A C 1
ATOM 692 O O . LYS A 1 87 ? 0.258 13.227 34.688 1 95.75 87 LYS A O 1
ATOM 697 N N . VAL A 1 88 ? -0.008 13.844 36.719 1 96.5 88 VAL A N 1
ATOM 698 C CA . VAL A 1 88 ? -1.143 12.953 36.938 1 96.5 88 VAL A CA 1
ATOM 699 C C . VAL A 1 88 ? -2.324 13.398 36.062 1 96.5 88 VAL A C 1
ATOM 701 O O . VAL A 1 88 ? -2.955 12.578 35.406 1 96.5 88 VAL A O 1
ATOM 704 N N . GLU A 1 89 ? -2.516 14.633 36.062 1 97.06 89 GLU A N 1
ATOM 705 C CA . GLU A 1 89 ? -3.598 15.211 35.25 1 97.06 89 GLU A CA 1
ATOM 706 C C . GLU A 1 89 ? -3.32 15.078 33.781 1 97.06 89 GLU A C 1
ATOM 708 O O . GLU A 1 89 ? -4.246 14.891 32.969 1 97.06 89 GLU A O 1
ATOM 713 N N . GLN A 1 90 ? -2.1 15.227 33.438 1 97.5 90 GLN A N 1
ATOM 714 C CA . GLN A 1 90 ? -1.704 15.047 32.062 1 97.5 90 GLN A CA 1
ATOM 715 C C . GLN A 1 90 ? -2.045 13.648 31.562 1 97.5 90 GLN A C 1
ATOM 717 O O . GLN A 1 90 ? -2.619 13.484 30.484 1 97.5 90 GLN A O 1
ATOM 722 N N . GLY A 1 91 ? -1.727 12.695 32.344 1 97.25 91 GLY A N 1
ATOM 723 C CA . GLY A 1 91 ? -2.041 11.312 31.984 1 97.25 91 GLY A CA 1
ATOM 724 C C . GLY A 1 91 ? -3.525 11.07 31.797 1 97.25 91 GLY A C 1
ATOM 725 O O . GLY A 1 91 ? -3.936 10.406 30.844 1 97.25 91 GLY A O 1
ATOM 726 N N . ALA A 1 92 ? -4.266 11.633 32.688 1 97.06 92 ALA A N 1
ATOM 727 C CA . ALA A 1 92 ? -5.719 11.469 32.625 1 97.06 92 ALA A CA 1
ATOM 728 C C . ALA A 1 92 ? -6.289 12.109 31.344 1 97.06 92 ALA A C 1
ATOM 730 O O . ALA A 1 92 ? -7.176 11.547 30.703 1 97.06 92 ALA A O 1
ATOM 731 N N . LEU A 1 93 ? -5.766 13.234 31.062 1 97.62 93 LEU A N 1
ATOM 732 C CA . LEU A 1 93 ? -6.234 13.945 29.875 1 97.62 93 LEU A CA 1
ATOM 733 C C . LEU A 1 93 ? -5.922 13.156 28.609 1 97.62 93 LEU A C 1
ATOM 735 O O . LEU A 1 93 ? -6.793 12.977 27.766 1 97.62 93 LEU A O 1
ATOM 739 N N . VAL A 1 94 ? -4.711 12.703 28.5 1 98.06 94 VAL A N 1
ATOM 740 C CA . VAL A 1 94 ? -4.309 11.969 27.312 1 98.06 94 VAL A CA 1
ATOM 741 C C . VAL A 1 94 ? -5.086 10.656 27.234 1 98.06 94 VAL A C 1
ATOM 743 O O . VAL A 1 94 ? -5.5 10.234 26.156 1 98.06 94 VAL A O 1
ATOM 746 N N . ASN A 1 95 ? -5.324 10.062 28.312 1 97.88 95 ASN A N 1
ATOM 747 C CA . ASN A 1 95 ? -6.109 8.828 28.328 1 97.88 95 ASN A CA 1
ATOM 748 C C . ASN A 1 95 ? -7.535 9.078 27.844 1 97.88 95 ASN A C 1
ATOM 750 O O . ASN A 1 95 ? -8.086 8.273 27.094 1 97.88 95 ASN A O 1
ATOM 754 N N . LYS A 1 96 ? -8.062 10.102 28.281 1 97.69 96 LYS A N 1
ATOM 755 C CA . LYS A 1 96 ? -9.398 10.461 27.797 1 97.69 96 LYS A CA 1
ATOM 756 C C . LYS A 1 96 ? -9.406 10.688 26.297 1 97.69 96 LYS A C 1
ATOM 758 O O . LYS A 1 96 ? -10.344 10.281 25.609 1 97.69 96 LYS A O 1
ATOM 763 N N . GLU A 1 97 ? -8.391 11.359 25.859 1 98.25 97 GLU A N 1
ATOM 764 C CA . GLU A 1 97 ? -8.25 11.586 24.422 1 98.25 97 GLU A CA 1
ATOM 765 C C . GLU A 1 97 ? -8.102 10.273 23.656 1 98.25 97 GLU A C 1
ATOM 767 O O . GLU A 1 97 ? -8.703 10.094 22.594 1 98.25 97 GLU A O 1
ATOM 772 N N . LEU A 1 98 ? -7.406 9.383 24.219 1 97.88 98 LEU A N 1
ATOM 773 C CA . LEU A 1 98 ? -7.227 8.07 23.609 1 97.88 98 LEU A CA 1
ATOM 774 C C . LEU A 1 98 ? -8.539 7.297 23.594 1 97.88 98 LEU A C 1
ATOM 776 O O . LEU A 1 98 ? -8.82 6.562 22.641 1 97.88 98 LEU A O 1
ATOM 780 N N . ASP A 1 99 ? -9.312 7.438 24.547 1 97.44 99 ASP A N 1
ATOM 781 C CA . ASP A 1 99 ? -10.633 6.816 24.562 1 97.44 99 ASP A CA 1
ATOM 782 C C . ASP A 1 99 ? -11.508 7.34 23.438 1 97.44 99 ASP A C 1
ATOM 784 O O . ASP A 1 99 ? -12.172 6.562 22.75 1 97.44 99 ASP A O 1
ATOM 788 N N . TRP A 1 100 ? -11.453 8.562 23.297 1 97.56 100 TRP A N 1
ATOM 789 C CA . TRP A 1 100 ? -12.195 9.172 22.203 1 97.56 100 TRP A CA 1
ATOM 790 C C . TRP A 1 100 ? -11.711 8.648 20.859 1 97.56 100 TRP A C 1
ATOM 792 O O . TRP A 1 100 ? -12.516 8.344 19.984 1 97.56 100 TRP A O 1
ATOM 802 N N . LEU A 1 101 ? -10.445 8.57 20.766 1 96.88 101 LEU A N 1
ATOM 803 C CA . LEU A 1 101 ? -9.844 8.109 19.531 1 96.88 101 LEU A CA 1
ATOM 804 C C . LEU A 1 101 ? -10.242 6.668 19.234 1 96.88 101 LEU A C 1
ATOM 806 O O . LEU A 1 101 ? -10.406 6.293 18.062 1 96.88 101 LEU A O 1
ATOM 810 N N . ASP A 1 102 ? -10.414 5.859 20.234 1 96.19 102 ASP A N 1
ATOM 811 C CA . ASP A 1 102 ? -10.867 4.484 20.031 1 96.19 102 ASP A CA 1
ATOM 812 C C . ASP A 1 102 ? -12.234 4.441 19.359 1 96.19 102 ASP A C 1
ATOM 814 O O . ASP A 1 102 ? -12.453 3.656 18.438 1 96.19 102 ASP A O 1
ATOM 818 N N . GLU A 1 103 ? -13.07 5.27 19.688 1 95 103 GLU A N 1
ATOM 819 C CA . GLU A 1 103 ? -14.398 5.344 19.078 1 95 103 GLU A CA 1
ATOM 820 C C . GLU A 1 103 ? -14.328 5.809 17.625 1 95 103 GLU A C 1
ATOM 822 O O . GLU A 1 103 ? -15.008 5.262 16.766 1 95 103 GLU A O 1
ATOM 827 N N . VAL A 1 104 ? -13.5 6.801 17.469 1 95.38 104 VAL A N 1
ATOM 828 C CA . VAL A 1 104 ? -13.32 7.34 16.125 1 95.38 104 VAL A CA 1
ATOM 829 C C . VAL A 1 104 ? -12.727 6.266 15.219 1 95.38 104 VAL A C 1
ATOM 831 O O . VAL A 1 104 ? -13.141 6.133 14.062 1 95.38 104 VAL A O 1
ATOM 834 N N . THR A 1 105 ? -11.844 5.5 15.719 1 93.75 105 THR A N 1
ATOM 835 C CA . THR A 1 105 ? -11.156 4.453 14.969 1 93.75 105 THR A CA 1
ATOM 836 C C . THR A 1 105 ? -12.148 3.393 14.5 1 93.75 105 THR A C 1
ATOM 838 O O . THR A 1 105 ? -12.156 3.01 13.328 1 93.75 105 THR A O 1
ATOM 841 N N . LEU A 1 106 ? -13.008 3.01 15.328 1 91.19 106 LEU A N 1
ATOM 842 C CA . LEU A 1 106 ? -13.969 1.955 15.039 1 91.19 106 LEU A CA 1
ATOM 843 C C . LEU A 1 106 ? -14.961 2.402 13.969 1 91.19 106 LEU A C 1
ATOM 845 O O . LEU A 1 106 ? -15.43 1.587 13.172 1 91.19 106 LEU A O 1
ATOM 849 N N . SER A 1 107 ? -15.094 3.691 13.852 1 90.19 107 SER A N 1
ATOM 850 C CA . SER A 1 107 ? -16.047 4.234 12.891 1 90.19 107 SER A CA 1
ATOM 851 C C . SER A 1 107 ? -15.375 4.562 11.562 1 90.19 107 SER A C 1
ATOM 853 O O . SER A 1 107 ? -16.047 4.77 10.555 1 90.19 107 SER A O 1
ATOM 855 N N . ASN A 1 108 ? -14.078 4.602 11.641 1 87.5 108 ASN A N 1
ATOM 856 C CA . ASN A 1 108 ? -13.328 4.996 10.453 1 87.5 108 ASN A CA 1
ATOM 857 C C . ASN A 1 108 ? -12.125 4.082 10.227 1 87.5 108 ASN A C 1
ATOM 859 O O . ASN A 1 108 ? -10.977 4.539 10.234 1 87.5 108 ASN A O 1
ATOM 863 N N . PRO A 1 109 ? -12.414 2.914 9.82 1 81.5 109 PRO A N 1
ATOM 864 C CA . PRO A 1 109 ? -11.328 1.934 9.781 1 81.5 109 PRO A CA 1
ATOM 865 C C . PRO A 1 109 ? -10.336 2.197 8.648 1 81.5 109 PRO A C 1
ATOM 867 O O . PRO A 1 109 ? -9.219 1.688 8.672 1 81.5 109 PRO A O 1
ATOM 870 N N . LYS A 1 110 ? -10.531 3.07 7.766 1 77.88 110 LYS A N 1
ATOM 871 C CA . LYS A 1 110 ? -9.664 3.305 6.613 1 77.88 110 LYS A CA 1
ATOM 872 C C . LYS A 1 110 ? -8.922 4.633 6.742 1 77.88 110 LYS A C 1
ATOM 874 O O . LYS A 1 110 ? -8.148 5.008 5.859 1 77.88 110 LYS A O 1
ATOM 879 N N . ASN A 1 111 ? -9.07 5.25 7.895 1 84.56 111 ASN A N 1
ATOM 880 C CA . ASN A 1 111 ? -8.453 6.559 8.086 1 84.56 111 ASN A CA 1
ATOM 881 C C . ASN A 1 111 ? -7.074 6.438 8.719 1 84.56 111 ASN A C 1
ATOM 883 O O . ASN A 1 111 ? -6.957 6.074 9.891 1 84.56 111 ASN A O 1
ATOM 887 N N . TYR A 1 112 ? -6.09 6.844 7.973 1 85.88 112 TYR A N 1
ATOM 888 C CA . TYR A 1 112 ? -4.742 6.59 8.469 1 85.88 112 TYR A CA 1
ATOM 889 C C . TYR A 1 112 ? -4.27 7.723 9.367 1 85.88 112 TYR A C 1
ATOM 891 O O . TYR A 1 112 ? -3.334 7.555 10.156 1 85.88 112 TYR A O 1
ATOM 899 N N . GLN A 1 113 ? -4.852 8.883 9.367 1 89.38 113 GLN A N 1
ATOM 900 C CA . GLN A 1 113 ? -4.477 10.016 10.211 1 89.38 113 GLN A CA 1
ATOM 901 C C . GLN A 1 113 ? -4.621 9.672 11.688 1 89.38 113 GLN A C 1
ATOM 903 O O . GLN A 1 113 ? -3.875 10.188 12.531 1 89.38 113 GLN A O 1
ATOM 908 N N . ILE A 1 114 ? -5.5 8.781 11.922 1 94.44 114 ILE A N 1
ATOM 909 C CA . ILE A 1 114 ? -5.816 8.391 13.289 1 94.44 114 ILE A CA 1
ATOM 910 C C . ILE A 1 114 ? -4.574 7.816 13.969 1 94.44 114 ILE A C 1
ATOM 912 O O . ILE A 1 114 ? -4.262 8.164 15.109 1 94.44 114 ILE A O 1
ATOM 916 N N . TRP A 1 115 ? -3.85 7.074 13.234 1 94.88 115 TRP A N 1
ATOM 917 C CA . TRP A 1 115 ? -2.723 6.355 13.82 1 94.88 115 TRP A CA 1
ATOM 918 C C . TRP A 1 115 ? -1.544 7.293 14.062 1 94.88 115 TRP A C 1
ATOM 920 O O . TRP A 1 115 ? -0.844 7.168 15.07 1 94.88 115 TRP A O 1
ATOM 930 N N . SER A 1 116 ? -1.371 8.219 13.18 1 93.19 116 SER A N 1
ATOM 931 C CA . SER A 1 116 ? -0.336 9.227 13.398 1 93.19 116 SER A CA 1
ATOM 932 C C . SER A 1 116 ? -0.662 10.102 14.602 1 93.19 116 SER A C 1
ATOM 934 O O . SER A 1 116 ? 0.231 10.477 15.367 1 93.19 116 SER A O 1
ATOM 936 N N . TYR A 1 117 ? -1.868 10.43 14.711 1 96.31 117 TYR A N 1
ATOM 937 C CA . TYR A 1 117 ? -2.318 11.219 15.852 1 96.31 117 TYR A CA 1
ATOM 938 C C . TYR A 1 117 ? -2.121 10.453 17.156 1 96.31 117 TYR A C 1
ATOM 940 O O . TYR A 1 117 ? -1.66 11.016 18.156 1 96.31 117 TYR A O 1
ATOM 948 N N . ARG A 1 118 ? -2.434 9.219 17.109 1 96.5 118 ARG A N 1
ATOM 949 C CA . ARG A 1 118 ? -2.248 8.352 18.266 1 96.5 118 ARG A CA 1
ATOM 950 C C . ARG A 1 118 ? -0.781 8.305 18.688 1 96.5 118 ARG A C 1
ATOM 952 O O . ARG A 1 118 ? -0.465 8.406 19.875 1 96.5 118 ARG A O 1
ATOM 959 N N . GLN A 1 119 ? 0.1 8.156 17.734 1 96.75 119 GLN A N 1
ATOM 960 C CA . GLN A 1 119 ? 1.533 8.164 18 1 96.75 119 GLN A CA 1
ATOM 961 C C . GLN A 1 119 ? 1.964 9.469 18.672 1 96.75 119 GLN A C 1
ATOM 963 O O . GLN A 1 119 ? 2.713 9.453 19.641 1 96.75 119 GLN A O 1
ATOM 968 N N . ALA A 1 120 ? 1.466 10.508 18.141 1 95.81 120 ALA A N 1
ATOM 969 C CA . ALA A 1 120 ? 1.808 11.82 18.688 1 95.81 120 ALA A CA 1
ATOM 970 C C . ALA A 1 120 ? 1.353 11.953 20.141 1 95.81 120 ALA A C 1
ATOM 972 O O . ALA A 1 120 ? 2.078 12.492 20.984 1 95.81 120 ALA A O 1
ATOM 973 N N . LEU A 1 121 ? 0.207 11.438 20.438 1 97.56 121 LEU A N 1
ATOM 974 C CA . LEU A 1 121 ? -0.334 11.5 21.797 1 97.56 121 LEU A CA 1
ATOM 975 C C . LEU A 1 121 ? 0.515 10.672 22.75 1 97.56 121 LEU A C 1
ATOM 977 O O . LEU A 1 121 ? 0.809 11.109 23.859 1 97.56 121 LEU A O 1
ATOM 981 N N . LEU A 1 122 ? 0.911 9.516 22.344 1 97.56 122 LEU A N 1
ATOM 982 C CA . LEU A 1 122 ? 1.696 8.633 23.188 1 97.56 122 LEU A CA 1
ATOM 983 C C . LEU A 1 122 ? 3.055 9.25 23.516 1 97.56 122 LEU A C 1
ATOM 985 O O . LEU A 1 122 ? 3.588 9.062 24.609 1 97.56 122 LEU A O 1
ATOM 989 N N . LYS A 1 123 ? 3.572 10.023 22.625 1 95.5 123 LYS A N 1
ATOM 990 C CA . LYS A 1 123 ? 4.879 10.648 22.812 1 95.5 123 LYS A CA 1
ATOM 991 C C . LYS A 1 123 ? 4.824 11.727 23.891 1 95.5 123 LYS A C 1
ATOM 993 O O . LYS A 1 123 ? 5.824 12 24.562 1 95.5 123 LYS A O 1
ATOM 998 N N . VAL A 1 124 ? 3.652 12.305 24.078 1 95.62 124 VAL A N 1
ATOM 999 C CA . VAL A 1 124 ? 3.553 13.383 25.062 1 95.62 124 VAL A CA 1
ATOM 1000 C C . VAL A 1 124 ? 2.924 12.852 26.344 1 95.62 124 VAL A C 1
ATOM 1002 O O . VAL A 1 124 ? 2.768 13.594 27.312 1 95.62 124 VAL A O 1
ATOM 1005 N N . HIS A 1 125 ? 2.5 11.625 26.375 1 97.25 125 HIS A N 1
ATOM 1006 C CA . HIS A 1 125 ? 1.983 10.992 27.578 1 97.25 125 HIS A CA 1
ATOM 1007 C C . HIS A 1 125 ? 3.08 10.828 28.625 1 97.25 125 HIS A C 1
ATOM 1009 O O . HIS A 1 125 ? 4.16 10.312 28.328 1 97.25 125 HIS A O 1
ATOM 1015 N N . PRO A 1 126 ? 2.791 11.219 29.844 1 96.88 126 PRO A N 1
ATOM 1016 C CA . PRO A 1 126 ? 3.84 11.133 30.859 1 96.88 126 PRO A CA 1
ATOM 1017 C C . PRO A 1 126 ? 4.191 9.688 31.234 1 96.88 126 PRO A C 1
ATOM 1019 O O . PRO A 1 126 ? 5.312 9.414 31.656 1 96.88 126 PRO A O 1
ATOM 1022 N N . SER A 1 127 ? 3.217 8.797 31.094 1 96.69 127 SER A N 1
ATOM 1023 C CA . SER A 1 127 ? 3.445 7.395 31.406 1 96.69 127 SER A CA 1
ATOM 1024 C C . SER A 1 127 ? 2.627 6.48 30.5 1 96.69 127 SER A C 1
ATOM 1026 O O . SER A 1 127 ? 1.733 5.77 30.969 1 96.69 127 SER A O 1
ATOM 1028 N N . PRO A 1 128 ? 2.947 6.488 29.25 1 96.75 128 PRO A N 1
ATOM 1029 C CA . PRO A 1 128 ? 2.197 5.641 28.328 1 96.75 128 PRO A CA 1
ATOM 1030 C C . PRO A 1 128 ? 2.43 4.148 28.578 1 96.75 128 PRO A C 1
ATOM 1032 O O . PRO A 1 128 ? 3.488 3.762 29.078 1 96.75 128 PRO A O 1
ATOM 1035 N N . GLN A 1 129 ? 1.438 3.391 28.266 1 95.62 129 GLN A N 1
ATOM 1036 C CA . GLN A 1 129 ? 1.527 1.947 28.453 1 95.62 129 GLN A CA 1
ATOM 1037 C C . GLN A 1 129 ? 1.109 1.201 27.188 1 95.62 129 GLN A C 1
ATOM 1039 O O . GLN A 1 129 ? 0.06 1.49 26.609 1 95.62 129 GLN A O 1
ATOM 1044 N N . LEU A 1 130 ? 1.878 0.231 26.828 1 95.81 130 LEU A N 1
ATOM 1045 C CA . LEU A 1 130 ? 1.575 -0.593 25.672 1 95.81 130 LEU A CA 1
ATOM 1046 C C . LEU A 1 130 ? 0.275 -1.364 25.875 1 95.81 130 LEU A C 1
ATOM 1048 O O . LEU A 1 130 ? -0.506 -1.528 24.922 1 95.81 130 LEU A O 1
ATOM 1052 N N . LYS A 1 131 ? 0.041 -1.861 26.969 1 94.12 131 LYS A N 1
ATOM 1053 C CA . LYS A 1 131 ? -1.135 -2.66 27.312 1 94.12 131 LYS A CA 1
ATOM 1054 C C . LYS A 1 131 ? -2.422 -1.922 26.953 1 94.12 131 LYS A C 1
ATOM 1056 O O . LYS A 1 131 ? -3.422 -2.545 26.594 1 94.12 131 LYS A O 1
ATOM 1061 N N . ARG A 1 132 ? -2.365 -0.668 27 1 94.69 132 ARG A N 1
ATOM 1062 C CA . ARG A 1 132 ? -3.537 0.151 26.703 1 94.69 132 ARG A CA 1
ATOM 1063 C C . ARG A 1 132 ? -3.859 0.121 25.219 1 94.69 132 ARG A C 1
ATOM 1065 O O . ARG A 1 132 ? -5.027 0.183 24.828 1 94.69 132 ARG A O 1
ATOM 1072 N N . GLU A 1 133 ? -2.857 -0.014 24.391 1 96.31 133 GLU A N 1
ATOM 1073 C CA . GLU A 1 133 ? -3 0.088 22.938 1 96.31 133 GLU A CA 1
ATOM 1074 C C . GLU A 1 133 ? -3.371 -1.258 22.328 1 96.31 133 GLU A C 1
ATOM 1076 O O . GLU A 1 133 ? -3.988 -1.311 21.266 1 96.31 133 GLU A O 1
ATOM 1081 N N . LEU A 1 134 ? -3.191 -2.383 22.984 1 95.31 134 LEU A N 1
ATOM 1082 C CA . LEU A 1 134 ? -3.271 -3.717 22.406 1 95.31 134 LEU A CA 1
ATOM 1083 C C . LEU A 1 134 ? -4.715 -4.074 22.062 1 95.31 134 LEU A C 1
ATOM 1085 O O . LEU A 1 134 ? -4.98 -4.641 21 1 95.31 134 LEU A O 1
ATOM 1089 N N . PRO A 1 135 ? -5.668 -3.693 22.859 1 95 135 PRO A N 1
ATOM 1090 C CA . PRO A 1 135 ? -7.051 -4.07 22.562 1 95 135 PRO A CA 1
ATOM 1091 C C . PRO A 1 135 ? -7.559 -3.459 21.25 1 95 135 PRO A C 1
ATOM 1093 O O . PRO A 1 135 ? -8.164 -4.152 20.438 1 95 135 PRO A O 1
ATOM 1096 N N . ILE A 1 136 ? -7.289 -2.199 21.062 1 96.06 136 ILE A N 1
ATOM 1097 C CA . ILE A 1 136 ? -7.785 -1.548 19.859 1 96.06 136 ILE A CA 1
ATOM 1098 C C . ILE A 1 136 ? -7.059 -2.107 18.641 1 96.06 136 ILE A C 1
ATOM 1100 O O . ILE A 1 136 ? -7.656 -2.26 17.562 1 96.06 136 ILE A O 1
ATOM 1104 N N . ILE A 1 137 ? -5.812 -2.41 18.828 1 96 137 ILE A N 1
ATOM 1105 C CA . ILE A 1 137 ? -5.043 -3.021 17.75 1 96 137 ILE A CA 1
ATOM 1106 C C . ILE A 1 137 ? -5.652 -4.375 17.391 1 96 137 ILE A C 1
ATOM 1108 O O . ILE A 1 137 ? -5.906 -4.648 16.203 1 96 137 ILE A O 1
ATOM 1112 N N . GLN A 1 138 ? -5.957 -5.113 18.344 1 94.75 138 GLN A N 1
ATOM 1113 C CA . GLN A 1 138 ? -6.531 -6.438 18.141 1 94.75 138 GLN A CA 1
ATOM 1114 C C . GLN A 1 138 ? -7.891 -6.344 17.453 1 94.75 138 GLN A C 1
ATOM 1116 O O . GLN A 1 138 ? -8.164 -7.078 16.5 1 94.75 138 GLN A O 1
ATOM 1121 N N . LEU A 1 139 ? -8.68 -5.496 17.891 1 95.06 139 LEU A N 1
ATOM 1122 C CA . LEU A 1 139 ? -10.016 -5.324 17.328 1 95.06 139 LEU A CA 1
ATOM 1123 C C . LEU A 1 139 ? -9.945 -4.953 15.852 1 95.06 139 LEU A C 1
ATOM 1125 O O . LEU A 1 139 ? -10.688 -5.5 15.031 1 95.06 139 LEU A O 1
ATOM 1129 N N . MET A 1 140 ? -9.086 -4.078 15.57 1 95.31 140 MET A N 1
ATOM 1130 C CA . MET A 1 140 ? -8.969 -3.611 14.195 1 95.31 140 MET A CA 1
ATOM 1131 C C . MET A 1 140 ? -8.383 -4.699 13.297 1 95.31 140 MET A C 1
ATOM 1133 O O . MET A 1 140 ? -8.805 -4.852 12.148 1 95.31 140 MET A O 1
ATOM 1137 N N . ILE A 1 141 ? -7.457 -5.457 13.797 1 94.62 141 ILE A N 1
ATOM 1138 C CA . ILE A 1 141 ? -6.852 -6.539 13.023 1 94.62 141 ILE A CA 1
ATOM 1139 C C . ILE A 1 141 ? -7.867 -7.66 12.82 1 94.62 141 ILE A C 1
ATOM 1141 O O . ILE A 1 141 ? -7.902 -8.289 11.766 1 94.62 141 ILE A O 1
ATOM 1145 N N . ASP A 1 142 ? -8.703 -7.855 13.758 1 91.88 142 ASP A N 1
ATOM 1146 C CA . ASP A 1 142 ? -9.75 -8.867 13.625 1 91.88 142 ASP A CA 1
ATOM 1147 C C . ASP A 1 142 ? -10.758 -8.477 12.555 1 91.88 142 ASP A C 1
ATOM 1149 O O . ASP A 1 142 ? -11.297 -9.344 11.859 1 91.88 142 ASP A O 1
ATOM 1153 N N . GLU A 1 143 ? -11.016 -7.273 12.484 1 90.25 143 GLU A N 1
ATOM 1154 C CA . GLU A 1 143 ? -11.938 -6.773 11.469 1 90.25 143 GLU A CA 1
ATOM 1155 C C . GLU A 1 143 ? -11.336 -6.902 10.07 1 90.25 143 GLU A C 1
ATOM 1157 O O . GLU A 1 143 ? -12.031 -7.273 9.125 1 90.25 143 GLU A O 1
ATOM 1162 N N . ASP A 1 144 ? -10.125 -6.586 10 1 89.44 144 ASP A N 1
ATOM 1163 C CA . ASP A 1 144 ? -9.367 -6.738 8.758 1 89.44 144 ASP A CA 1
ATOM 1164 C C . ASP A 1 144 ? -7.934 -7.191 9.039 1 89.44 144 ASP A C 1
ATOM 1166 O O . ASP A 1 144 ? -7.066 -6.367 9.344 1 89.44 144 ASP A O 1
ATOM 1170 N N . THR A 1 145 ? -7.75 -8.406 8.836 1 90.94 145 THR A N 1
ATOM 1171 C CA . THR A 1 145 ? -6.496 -9.039 9.25 1 90.94 145 THR A CA 1
ATOM 1172 C C . THR A 1 145 ? -5.332 -8.508 8.422 1 90.94 145 THR A C 1
ATOM 1174 O O . THR A 1 145 ? -4.168 -8.695 8.781 1 90.94 145 THR A O 1
ATOM 1177 N N . LYS A 1 146 ? -5.625 -7.801 7.387 1 86.31 146 LYS A N 1
ATOM 1178 C CA . LYS A 1 146 ? -4.559 -7.34 6.504 1 86.31 146 LYS A CA 1
ATOM 1179 C C . LYS A 1 146 ? -4.469 -5.816 6.5 1 86.31 146 LYS A C 1
ATOM 1181 O O . LYS A 1 146 ? -3.877 -5.227 5.594 1 86.31 146 LYS A O 1
ATOM 1186 N N . ASN A 1 147 ? -4.98 -5.23 7.516 1 90.94 147 ASN A N 1
ATOM 1187 C CA . ASN A 1 147 ? -4.953 -3.773 7.605 1 90.94 147 ASN A CA 1
ATOM 1188 C C . ASN A 1 147 ? -3.531 -3.252 7.801 1 90.94 147 ASN A C 1
ATOM 1190 O O . ASN A 1 147 ? -2.98 -3.336 8.898 1 90.94 147 ASN A O 1
ATOM 1194 N N . TYR A 1 148 ? -3.035 -2.643 6.766 1 90.69 148 TYR A N 1
ATOM 1195 C CA . TYR A 1 148 ? -1.639 -2.219 6.746 1 90.69 148 TYR A CA 1
ATOM 1196 C C . TYR A 1 148 ? -1.376 -1.16 7.809 1 90.69 148 TYR A C 1
ATOM 1198 O O . TYR A 1 148 ? -0.337 -1.185 8.477 1 90.69 148 TYR A O 1
ATOM 1206 N N . HIS A 1 149 ? -2.201 -0.284 7.941 1 93.44 149 HIS A N 1
ATOM 1207 C CA . HIS A 1 149 ? -2.006 0.826 8.867 1 93.44 149 HIS A CA 1
ATOM 1208 C C . HIS A 1 149 ? -1.973 0.34 10.312 1 93.44 149 HIS A C 1
ATOM 1210 O O . HIS A 1 149 ? -1.184 0.836 11.125 1 93.44 149 HIS A O 1
ATOM 1216 N N . VAL A 1 150 ? -2.791 -0.585 10.609 1 96.31 150 VAL A N 1
ATOM 1217 C CA . VAL A 1 150 ? -2.85 -1.097 11.977 1 96.31 150 VAL A CA 1
ATOM 1218 C C . VAL A 1 150 ? -1.592 -1.909 12.281 1 96.31 150 VAL A C 1
ATOM 1220 O O . VAL A 1 150 ? -1.007 -1.782 13.359 1 96.31 150 VAL A O 1
ATOM 1223 N N . TRP A 1 151 ? -1.18 -2.693 11.32 1 96.94 151 TRP A N 1
ATOM 1224 C CA . TRP A 1 151 ? 0.065 -3.436 11.484 1 96.94 151 TRP A CA 1
ATOM 1225 C C . TRP A 1 151 ? 1.247 -2.486 11.656 1 96.94 151 TRP A C 1
ATOM 1227 O O . TRP A 1 151 ? 2.127 -2.723 12.484 1 96.94 151 TRP A O 1
ATOM 1237 N N . SER A 1 152 ? 1.285 -1.443 10.883 1 96.69 152 SER A N 1
ATOM 1238 C CA . SER A 1 152 ? 2.34 -0.44 10.992 1 96.69 152 SER A CA 1
ATOM 1239 C C . SER A 1 152 ? 2.328 0.227 12.367 1 96.69 152 SER A C 1
ATOM 1241 O O . SER A 1 152 ? 3.385 0.453 12.961 1 96.69 152 SER A O 1
ATOM 1243 N N . TYR A 1 153 ? 1.206 0.523 12.828 1 96.94 153 TYR A N 1
ATOM 1244 C CA . TYR A 1 153 ? 1.074 1.126 14.148 1 96.94 153 TYR A CA 1
ATOM 1245 C C . TYR A 1 153 ? 1.55 0.168 15.234 1 96.94 153 TYR A C 1
ATOM 1247 O O . TYR A 1 153 ? 2.227 0.578 16.172 1 96.94 153 TYR A O 1
ATOM 1255 N N . ARG A 1 154 ? 1.149 -1.076 15.109 1 97.44 154 ARG A N 1
ATOM 1256 C CA . ARG A 1 154 ? 1.611 -2.066 16.078 1 97.44 154 ARG A CA 1
ATOM 1257 C C . ARG A 1 154 ? 3.135 -2.143 16.094 1 97.44 154 ARG A C 1
ATOM 1259 O O . ARG A 1 154 ? 3.742 -2.162 17.172 1 97.44 154 ARG A O 1
ATOM 1266 N N . LYS A 1 155 ? 3.736 -2.189 14.969 1 97.19 155 LYS A N 1
ATOM 1267 C CA . LYS A 1 155 ? 5.191 -2.178 14.859 1 97.19 155 LYS A CA 1
ATOM 1268 C C . LYS A 1 155 ? 5.785 -0.964 15.57 1 97.19 155 LYS A C 1
ATOM 1270 O O . LYS A 1 155 ? 6.734 -1.096 16.344 1 97.19 155 LYS A O 1
ATOM 1275 N N . TRP A 1 156 ? 5.227 0.136 15.289 1 97.12 156 TRP A N 1
ATOM 1276 C CA . TRP A 1 156 ? 5.691 1.365 15.922 1 97.12 156 TRP A CA 1
ATOM 1277 C C . TRP A 1 156 ? 5.594 1.264 17.438 1 97.12 156 TRP A C 1
ATOM 1279 O O . TRP A 1 156 ? 6.527 1.636 18.156 1 97.12 156 TRP A O 1
ATOM 1289 N N . CYS A 1 157 ? 4.492 0.745 17.922 1 97.44 157 CYS A N 1
ATOM 1290 C CA . CYS A 1 157 ? 4.262 0.613 19.359 1 97.44 157 CYS A CA 1
ATOM 1291 C C . CYS A 1 157 ? 5.32 -0.28 20 1 97.44 157 CYS A C 1
ATOM 1293 O O . CYS A 1 157 ? 5.902 0.078 21.016 1 97.44 157 CYS A O 1
ATOM 1295 N N . VAL A 1 158 ? 5.516 -1.351 19.359 1 96.94 158 VAL A N 1
ATOM 1296 C CA . VAL A 1 158 ? 6.461 -2.326 19.891 1 96.94 158 VAL A CA 1
ATOM 1297 C C . VAL A 1 158 ? 7.852 -1.706 19.984 1 96.94 158 VAL A C 1
ATOM 1299 O O . VAL A 1 158 ? 8.57 -1.917 20.953 1 96.94 158 VAL A O 1
ATOM 1302 N N . LEU A 1 159 ? 8.211 -0.934 19.031 1 96.62 159 LEU A N 1
ATOM 1303 C CA . LEU A 1 159 ? 9.508 -0.266 19.031 1 96.62 159 LEU A CA 1
ATOM 1304 C C . LEU A 1 159 ? 9.539 0.865 20.047 1 96.62 159 LEU A C 1
ATOM 1306 O O . LEU A 1 159 ? 10.531 1.024 20.766 1 96.62 159 LEU A O 1
ATOM 1310 N N . PHE A 1 160 ? 8.5 1.591 20.125 1 96.88 160 PHE A N 1
ATOM 1311 C CA . PHE A 1 160 ? 8.398 2.734 21.031 1 96.88 160 PHE A CA 1
ATOM 1312 C C . PHE A 1 160 ? 8.508 2.289 22.484 1 96.88 160 PHE A C 1
ATOM 1314 O O . PHE A 1 160 ? 9.219 2.914 23.281 1 96.88 160 PHE A O 1
ATOM 1321 N N . PHE A 1 161 ? 7.883 1.221 22.797 1 97.38 161 PHE A N 1
ATOM 1322 C CA . PHE A 1 161 ? 7.852 0.729 24.172 1 97.38 161 PHE A CA 1
ATOM 1323 C C . PHE A 1 161 ? 8.961 -0.295 24.406 1 97.38 161 PHE A C 1
ATOM 1325 O O . PHE A 1 161 ? 9.164 -0.748 25.531 1 97.38 161 PHE A O 1
ATOM 1332 N N . LYS A 1 162 ? 9.609 -0.705 23.344 1 95.38 162 LYS A N 1
ATOM 1333 C CA . LYS A 1 162 ? 10.656 -1.716 23.375 1 95.38 162 LYS A CA 1
ATOM 1334 C C . LYS A 1 162 ? 10.164 -2.992 24.062 1 95.38 162 LYS A C 1
ATOM 1336 O O . LYS A 1 162 ? 10.859 -3.559 24.906 1 95.38 162 LYS A O 1
ATOM 1341 N N . ASP A 1 163 ? 8.953 -3.326 23.75 1 96.25 163 ASP A N 1
ATOM 1342 C CA . ASP A 1 163 ? 8.328 -4.52 24.312 1 96.25 163 ASP A CA 1
ATOM 1343 C C . ASP A 1 163 ? 7.898 -5.484 23.203 1 96.25 163 ASP A C 1
ATOM 1345 O O . ASP A 1 163 ? 6.887 -5.258 22.531 1 96.25 163 ASP A O 1
ATOM 1349 N N . PHE A 1 164 ? 8.594 -6.582 23.094 1 94.94 164 PHE A N 1
ATOM 1350 C CA . PHE A 1 164 ? 8.359 -7.57 22.047 1 94.94 164 PHE A CA 1
ATOM 1351 C C . PHE A 1 164 ? 7.758 -8.844 22.625 1 94.94 164 PHE A C 1
ATOM 1353 O O . PHE A 1 164 ? 7.52 -9.812 21.891 1 94.94 164 PHE A O 1
ATOM 1360 N N . ASN A 1 165 ? 7.402 -8.883 23.812 1 91.81 165 ASN A N 1
ATOM 1361 C CA . ASN A 1 165 ? 7.113 -10.086 24.578 1 91.81 165 ASN A CA 1
ATOM 1362 C C . ASN A 1 165 ? 5.906 -10.836 24.016 1 91.81 165 ASN A C 1
ATOM 1364 O O . ASN A 1 165 ? 5.848 -12.062 24.094 1 91.81 165 ASN A O 1
ATOM 1368 N N . HIS A 1 166 ? 5.043 -10.211 23.469 1 92.06 166 HIS A N 1
ATOM 1369 C CA . HIS A 1 166 ? 3.805 -10.867 23.062 1 92.06 166 HIS A CA 1
ATOM 1370 C C . HIS A 1 166 ? 3.705 -10.977 21.547 1 92.06 166 HIS A C 1
ATOM 1372 O O . HIS A 1 166 ? 2.697 -11.453 21.031 1 92.06 166 HIS A O 1
ATOM 1378 N N . GLU A 1 167 ? 4.773 -10.695 20.891 1 96.19 167 GLU A N 1
ATOM 1379 C CA . GLU A 1 167 ? 4.648 -10.539 19.438 1 96.19 167 GLU A CA 1
ATOM 1380 C C . GLU A 1 167 ? 4.766 -11.883 18.734 1 96.19 167 GLU A C 1
ATOM 1382 O O . GLU A 1 167 ? 4.02 -12.164 17.781 1 96.19 167 GLU A O 1
ATOM 1387 N N . LEU A 1 168 ? 5.668 -12.766 19.172 1 94.5 168 LEU A N 1
ATOM 1388 C CA . LEU A 1 168 ? 5.836 -14.055 18.5 1 94.5 168 LEU A CA 1
ATOM 1389 C C . LEU A 1 168 ? 4.613 -14.938 18.719 1 94.5 168 LEU A C 1
ATOM 1391 O O . LEU A 1 168 ? 4.07 -15.5 17.766 1 94.5 168 LEU A O 1
ATOM 1395 N N . PRO A 1 169 ? 4.078 -15.016 19.922 1 95.19 169 PRO A N 1
ATOM 1396 C CA . PRO A 1 169 ? 2.828 -15.758 20.109 1 95.19 169 PRO A CA 1
ATOM 1397 C C . PRO A 1 169 ? 1.669 -15.18 19.312 1 95.19 169 PRO A C 1
ATOM 1399 O O . PRO A 1 169 ? 0.856 -15.922 18.766 1 95.19 169 PRO A O 1
ATOM 1402 N N . PHE A 1 170 ? 1.656 -13.93 19.234 1 95.88 170 PHE A N 1
ATOM 1403 C CA . PHE A 1 170 ? 0.589 -13.273 18.5 1 95.88 170 PHE A CA 1
ATOM 1404 C C . PHE A 1 170 ? 0.653 -13.633 17.016 1 95.88 170 PHE A C 1
ATOM 1406 O O . PHE A 1 170 ? -0.361 -13.992 16.422 1 95.88 170 PHE A O 1
ATOM 1413 N N . THR A 1 171 ? 1.808 -13.531 16.469 1 96.31 171 THR A N 1
ATOM 1414 C CA . THR A 1 171 ? 1.956 -13.867 15.055 1 96.31 171 THR A CA 1
ATOM 1415 C C . THR A 1 171 ? 1.664 -15.344 14.812 1 96.31 171 THR A C 1
ATOM 1417 O O . THR A 1 171 ? 1.092 -15.711 13.781 1 96.31 171 THR A O 1
ATOM 1420 N N . ASP A 1 172 ? 2.08 -16.203 15.734 1 95.56 172 ASP A N 1
ATOM 1421 C CA . ASP A 1 172 ? 1.765 -17.609 15.602 1 95.56 172 ASP A CA 1
ATOM 1422 C C . ASP A 1 172 ? 0.255 -17.844 15.578 1 95.56 172 ASP A C 1
ATOM 1424 O O . ASP A 1 172 ? -0.244 -18.641 14.773 1 95.56 172 ASP A O 1
ATOM 1428 N N . MET A 1 173 ? -0.418 -17.156 16.422 1 94.75 173 MET A N 1
ATOM 1429 C CA . MET A 1 173 ? -1.875 -17.25 16.453 1 94.75 173 MET A CA 1
ATOM 1430 C C . MET A 1 173 ? -2.486 -16.797 15.133 1 94.75 173 MET A C 1
ATOM 1432 O O . MET A 1 173 ? -3.369 -17.469 14.594 1 94.75 173 MET A O 1
ATOM 1436 N N . MET A 1 174 ? -2.039 -15.75 14.648 1 95.19 174 MET A N 1
ATOM 1437 C CA . MET A 1 174 ? -2.547 -15.211 13.383 1 95.19 174 MET A CA 1
ATOM 1438 C C . MET A 1 174 ? -2.252 -16.156 12.234 1 95.19 174 MET A C 1
ATOM 1440 O O . MET A 1 174 ? -3.096 -16.359 11.359 1 95.19 174 MET A O 1
ATOM 1444 N N . ILE A 1 175 ? -1.089 -16.797 12.219 1 94.25 175 ILE A N 1
ATOM 1445 C CA . ILE A 1 175 ? -0.664 -17.703 11.156 1 94.25 175 ILE A CA 1
ATOM 1446 C C . ILE A 1 175 ? -1.453 -19 11.242 1 94.25 175 ILE A C 1
ATOM 1448 O O . ILE A 1 175 ? -1.844 -19.578 10.219 1 94.25 175 ILE A O 1
ATOM 1452 N N . ARG A 1 176 ? -1.678 -19.391 12.414 1 91.31 176 ARG A N 1
ATOM 1453 C CA . ARG A 1 176 ? -2.5 -20.578 12.602 1 91.31 176 ARG A CA 1
ATOM 1454 C C . ARG A 1 176 ? -3.922 -20.344 12.102 1 91.31 176 ARG A C 1
ATOM 1456 O O . ARG A 1 176 ? -4.539 -21.25 11.531 1 91.31 176 ARG A O 1
ATOM 1463 N N . ARG A 1 177 ? -4.363 -19.172 12.328 1 88.06 177 ARG A N 1
ATOM 1464 C CA . ARG A 1 177 ? -5.695 -18.797 11.859 1 88.06 177 ARG A CA 1
ATOM 1465 C C . ARG A 1 177 ? -5.746 -18.766 10.336 1 88.06 177 ARG A C 1
ATOM 1467 O O . ARG A 1 177 ? -6.719 -19.219 9.727 1 88.06 177 ARG A O 1
ATOM 1474 N N . ASP A 1 178 ? -4.746 -18.266 9.82 1 88.31 178 ASP A N 1
ATOM 1475 C CA . ASP A 1 178 ? -4.594 -18.203 8.367 1 88.31 178 ASP A CA 1
ATOM 1476 C C . ASP A 1 178 ? -3.119 -18.25 7.969 1 88.31 178 ASP A C 1
ATOM 1478 O O . ASP A 1 178 ? -2.4 -17.266 8.094 1 88.31 178 ASP A O 1
ATOM 1482 N N . ILE A 1 179 ? -2.764 -19.344 7.445 1 89.56 179 ILE A N 1
ATOM 1483 C CA . ILE A 1 179 ? -1.361 -19.562 7.117 1 89.56 179 ILE A CA 1
ATOM 1484 C C . ILE A 1 179 ? -0.938 -18.641 5.977 1 89.56 179 ILE A C 1
ATOM 1486 O O . ILE A 1 179 ? 0.256 -18.438 5.742 1 89.56 179 ILE A O 1
ATOM 1490 N N . TYR A 1 180 ? -1.846 -18.062 5.312 1 87.44 180 TYR A N 1
ATOM 1491 C CA . TYR A 1 180 ? -1.548 -17.203 4.176 1 87.44 180 TYR A CA 1
ATOM 1492 C C . TYR A 1 180 ? -1.558 -15.727 4.586 1 87.44 180 TYR A C 1
ATOM 1494 O O . TYR A 1 180 ? -1.531 -14.836 3.734 1 87.44 180 TYR A O 1
ATOM 1502 N N . ASN A 1 181 ? -1.643 -15.461 5.859 1 91.19 181 ASN A N 1
ATOM 1503 C CA . ASN A 1 181 ? -1.589 -14.094 6.359 1 91.19 181 ASN A CA 1
ATOM 1504 C C . ASN A 1 181 ? -0.185 -13.508 6.238 1 91.19 181 ASN A C 1
ATOM 1506 O O . ASN A 1 181 ? 0.614 -13.602 7.172 1 91.19 181 ASN A O 1
ATOM 1510 N N . ASN A 1 182 ? 0.06 -12.773 5.172 1 90.75 182 ASN A N 1
ATOM 1511 C CA . ASN A 1 182 ? 1.383 -12.234 4.879 1 90.75 182 ASN A CA 1
ATOM 1512 C C . ASN A 1 182 ? 1.789 -11.172 5.891 1 90.75 182 ASN A C 1
ATOM 1514 O O . ASN A 1 182 ? 2.973 -11.016 6.195 1 90.75 182 ASN A O 1
ATOM 1518 N N . SER A 1 183 ? 0.821 -10.484 6.363 1 95.06 183 SER A N 1
ATOM 1519 C CA . SER A 1 183 ? 1.111 -9.445 7.34 1 95.06 183 SER A CA 1
ATOM 1520 C C . SER A 1 183 ? 1.694 -10.031 8.617 1 95.06 183 SER A C 1
ATOM 1522 O O . SER A 1 183 ? 2.654 -9.492 9.172 1 95.06 183 SER A O 1
ATOM 1524 N N . ALA A 1 184 ? 1.093 -11.141 9.008 1 96.06 184 ALA A N 1
ATOM 1525 C CA . ALA A 1 184 ? 1.586 -11.82 10.203 1 96.06 184 ALA A CA 1
ATOM 1526 C C . ALA A 1 184 ? 3.002 -12.352 9.984 1 96.06 184 ALA A C 1
ATOM 1528 O O . ALA A 1 184 ? 3.861 -12.211 10.859 1 96.06 184 ALA A O 1
ATOM 1529 N N . TRP A 1 185 ? 3.256 -12.859 8.836 1 96 185 TRP A N 1
ATOM 1530 C CA . TRP A 1 185 ? 4.586 -13.359 8.5 1 96 185 TRP A CA 1
ATOM 1531 C C . TRP A 1 185 ? 5.609 -12.227 8.508 1 96 185 TRP A C 1
ATOM 1533 O O . TRP A 1 185 ? 6.695 -12.367 9.078 1 96 185 TRP A O 1
ATOM 1543 N N . THR A 1 186 ? 5.312 -11.133 7.91 1 95.44 186 THR A N 1
ATOM 1544 C CA . THR A 1 186 ? 6.195 -9.969 7.848 1 95.44 186 THR A CA 1
ATOM 1545 C C . THR A 1 186 ? 6.488 -9.438 9.25 1 95.44 186 THR A C 1
ATOM 1547 O O . THR A 1 186 ? 7.637 -9.133 9.578 1 95.44 186 THR A O 1
ATOM 1550 N N . HIS A 1 187 ? 5.434 -9.344 10.023 1 97 187 HIS A N 1
ATOM 1551 C CA . HIS A 1 187 ? 5.602 -8.859 11.391 1 97 187 HIS A CA 1
ATOM 1552 C C . HIS A 1 187 ? 6.492 -9.789 12.203 1 97 187 HIS A C 1
ATOM 1554 O O . HIS A 1 187 ? 7.324 -9.336 12.992 1 97 187 HIS A O 1
ATOM 1560 N N . ARG A 1 188 ? 6.305 -11.07 12 1 95.25 188 ARG A N 1
ATOM 1561 C CA . ARG A 1 188 ? 7.117 -12.055 12.719 1 95.25 188 ARG A CA 1
ATOM 1562 C C . ARG A 1 188 ? 8.594 -11.883 12.383 1 95.25 188 ARG A C 1
ATOM 1564 O O . ARG A 1 188 ? 9.445 -11.922 13.273 1 95.25 188 ARG A O 1
ATOM 1571 N N . MET A 1 189 ? 8.922 -11.68 11.141 1 92.5 189 MET A N 1
ATOM 1572 C CA . MET A 1 189 ? 10.305 -11.438 10.727 1 92.5 189 MET A CA 1
ATOM 1573 C C . MET A 1 189 ? 10.844 -10.156 11.352 1 92.5 189 MET A C 1
ATOM 1575 O O . MET A 1 189 ? 11.977 -10.117 11.828 1 92.5 189 MET A O 1
ATOM 1579 N N . PHE A 1 190 ? 10.023 -9.164 11.422 1 95.12 190 PHE A N 1
ATOM 1580 C CA . PHE A 1 190 ? 10.375 -7.891 12.055 1 95.12 190 PHE A CA 1
ATOM 1581 C C . PHE A 1 190 ? 10.766 -8.094 13.508 1 95.12 190 PHE A C 1
ATOM 1583 O O . PHE A 1 190 ? 11.758 -7.527 13.977 1 95.12 190 PHE A O 1
ATOM 1590 N N . VAL A 1 191 ? 10.008 -8.945 14.156 1 93.88 191 VAL A N 1
ATOM 1591 C CA . VAL A 1 191 ? 10.273 -9.211 15.562 1 93.88 191 VAL A CA 1
ATOM 1592 C C . VAL A 1 191 ? 11.633 -9.883 15.719 1 93.88 191 VAL A C 1
ATOM 1594 O O . VAL A 1 191 ? 12.445 -9.484 16.562 1 93.88 191 VAL A O 1
ATOM 1597 N N . TRP A 1 192 ? 11.945 -10.789 14.891 1 90.56 192 TRP A N 1
ATOM 1598 C CA . TRP A 1 192 ? 13.219 -11.508 14.961 1 90.56 192 TRP A CA 1
ATOM 1599 C C . TRP A 1 192 ? 14.391 -10.57 14.68 1 90.56 192 TRP A C 1
ATOM 1601 O O . TRP A 1 192 ? 15.438 -10.656 15.32 1 90.56 192 TRP A O 1
ATOM 1611 N N . GLN A 1 193 ? 14.242 -9.719 13.805 1 88.5 193 GLN A N 1
ATOM 1612 C CA . GLN A 1 193 ? 15.297 -8.797 13.414 1 88.5 193 GLN A CA 1
ATOM 1613 C C . GLN A 1 193 ? 15.648 -7.852 14.562 1 88.5 193 GLN A C 1
ATOM 1615 O O . GLN A 1 193 ? 16.781 -7.402 14.68 1 88.5 193 GLN A O 1
ATOM 1620 N N . HIS A 1 194 ? 14.68 -7.695 15.375 1 91.19 194 HIS A N 1
ATOM 1621 C CA . HIS A 1 194 ? 14.898 -6.684 16.406 1 91.19 194 HIS A CA 1
ATOM 1622 C C . HIS A 1 194 ? 15.18 -7.328 17.766 1 91.19 194 HIS A C 1
ATOM 1624 O O . HIS A 1 194 ? 15.5 -6.633 18.719 1 91.19 194 HIS A O 1
ATOM 1630 N N . THR A 1 195 ? 14.953 -8.531 17.984 1 85.5 195 THR A N 1
ATOM 1631 C CA . THR A 1 195 ? 15.203 -9.203 19.25 1 85.5 195 THR A CA 1
ATOM 1632 C C . THR A 1 195 ? 16.469 -10.055 19.188 1 85.5 195 THR A C 1
ATOM 1634 O O . THR A 1 195 ? 16.75 -10.828 20.094 1 85.5 195 THR A O 1
ATOM 1637 N N . GLU A 1 196 ? 17.562 -9.625 18.562 1 66.19 196 GLU A N 1
ATOM 1638 C CA . GLU A 1 196 ? 18.922 -10.164 18.453 1 66.19 196 GLU A CA 1
ATOM 1639 C C . GLU A 1 196 ? 18.906 -11.688 18.5 1 66.19 196 GLU A C 1
ATOM 1641 O O . GLU A 1 196 ? 19.719 -12.297 19.188 1 66.19 196 GLU A O 1
ATOM 1646 N N . SER A 1 197 ? 18.141 -12.227 17.797 1 66.06 197 SER A N 1
ATOM 1647 C CA . SER A 1 197 ? 18.047 -13.672 17.984 1 66.06 197 SER A CA 1
ATOM 1648 C C . SER A 1 197 ? 19 -14.406 17.047 1 66.06 197 SER A C 1
ATOM 1650 O O . SER A 1 197 ? 18.641 -15.406 16.422 1 66.06 197 SER A O 1
ATOM 1652 N N . SER A 1 198 ? 20.297 -13.938 17.016 1 69.81 198 SER A N 1
ATOM 1653 C CA . SER A 1 198 ? 21.188 -14.617 16.062 1 69.81 198 SER A CA 1
ATOM 1654 C C . SER A 1 198 ? 21.781 -15.875 16.672 1 69.81 198 SER A C 1
ATOM 1656 O O . SER A 1 198 ? 22.688 -16.484 16.109 1 69.81 198 SER A O 1
ATOM 1658 N N . SER A 1 199 ? 21.188 -16.25 17.719 1 81.31 199 SER A N 1
ATOM 1659 C CA . SER A 1 199 ? 21.719 -17.484 18.281 1 81.31 199 SER A CA 1
ATOM 1660 C C . SER A 1 199 ? 21.344 -18.688 17.422 1 81.31 199 SER A C 1
ATOM 1662 O O . SER A 1 199 ? 20.344 -18.656 16.719 1 81.31 199 SER A O 1
ATOM 1664 N N . THR A 1 200 ? 22.234 -19.609 17.406 1 83.25 200 THR A N 1
ATOM 1665 C CA . THR A 1 200 ? 22.047 -20.828 16.641 1 83.25 200 THR A CA 1
ATOM 1666 C C . THR A 1 200 ? 20.75 -21.531 17.062 1 83.25 200 THR A C 1
ATOM 1668 O O . THR A 1 200 ? 20.062 -22.109 16.219 1 83.25 200 THR A O 1
ATOM 1671 N N . GLN A 1 201 ? 20.484 -21.453 18.266 1 84.69 201 GLN A N 1
ATOM 1672 C CA . GLN A 1 201 ? 19.266 -22.078 18.781 1 84.69 201 GLN A CA 1
ATOM 1673 C C . GLN A 1 201 ? 18.016 -21.422 18.219 1 84.69 201 GLN A C 1
ATOM 1675 O O . GLN A 1 201 ? 17.078 -22.094 17.797 1 84.69 201 GLN A O 1
ATOM 1680 N N . VAL A 1 202 ? 18.047 -20.172 18.203 1 85.62 202 VAL A N 1
ATOM 1681 C CA . VAL A 1 202 ? 16.906 -19.422 17.688 1 85.62 202 VAL A CA 1
ATOM 1682 C C . VAL A 1 202 ? 16.734 -19.672 16.188 1 85.62 202 VAL A C 1
ATOM 1684 O O . VAL A 1 202 ? 15.617 -19.875 15.711 1 85.62 202 VAL A O 1
ATOM 1687 N N . ILE A 1 203 ? 17.828 -19.734 15.578 1 88.75 203 ILE A N 1
ATOM 1688 C CA . ILE A 1 203 ? 17.812 -19.984 14.141 1 88.75 203 ILE A CA 1
ATOM 1689 C C . ILE A 1 203 ? 17.234 -21.375 13.875 1 88.75 203 ILE A C 1
ATOM 1691 O O . ILE A 1 203 ? 16.406 -21.547 12.969 1 88.75 203 ILE A O 1
ATOM 1695 N N . ALA A 1 204 ? 17.641 -22.312 14.609 1 89.19 204 ALA A N 1
ATOM 1696 C CA . ALA A 1 204 ? 17.125 -23.672 14.477 1 89.19 204 ALA A CA 1
ATOM 1697 C C . ALA A 1 204 ? 15.617 -23.703 14.742 1 89.19 204 ALA A C 1
ATOM 169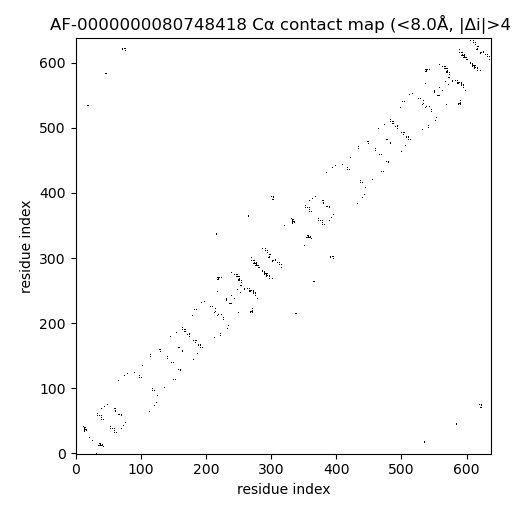9 O O . ALA A 1 204 ? 14.883 -24.422 14.062 1 89.19 204 ALA A O 1
ATOM 1700 N N . GLU A 1 205 ? 15.219 -22.953 15.68 1 88.5 205 GLU A N 1
ATOM 1701 C CA . GLU A 1 205 ? 13.797 -22.891 16.016 1 88.5 205 GLU A CA 1
ATOM 1702 C C . GLU A 1 205 ? 12.992 -22.297 14.859 1 88.5 205 GLU A C 1
ATOM 1704 O O . GLU A 1 205 ? 11.922 -22.797 14.523 1 88.5 205 GLU A O 1
ATOM 1709 N N . ILE A 1 206 ? 13.516 -21.234 14.336 1 91.31 206 ILE A N 1
ATOM 1710 C CA . ILE A 1 206 ? 12.859 -20.578 13.211 1 91.31 206 ILE A CA 1
ATOM 1711 C C . ILE A 1 206 ? 12.797 -21.531 12.023 1 91.31 206 ILE A C 1
ATOM 1713 O O . ILE A 1 206 ? 11.758 -21.672 11.383 1 91.31 206 ILE A O 1
ATOM 1717 N N . ASP A 1 207 ? 13.891 -22.188 11.836 1 91.94 207 ASP A N 1
ATOM 1718 C CA . ASP A 1 207 ? 13.992 -23.141 10.727 1 91.94 207 ASP A CA 1
ATOM 1719 C C . ASP A 1 207 ? 12.953 -24.25 10.867 1 91.94 207 ASP A C 1
ATOM 1721 O O . ASP A 1 207 ? 12.242 -24.562 9.914 1 91.94 207 ASP A O 1
ATOM 1725 N N . ASN A 1 208 ? 12.891 -24.797 11.969 1 93.62 208 ASN A N 1
ATOM 1726 C CA . ASN A 1 208 ? 11.938 -25.859 12.234 1 93.62 208 ASN A CA 1
ATOM 1727 C C . ASN A 1 208 ? 10.5 -25.375 12.047 1 93.62 208 ASN A C 1
ATOM 1729 O O . ASN A 1 208 ? 9.672 -26.078 11.461 1 93.62 208 ASN A O 1
ATOM 1733 N N . TYR A 1 209 ? 10.234 -24.266 12.57 1 94.19 209 TYR A N 1
ATOM 1734 C CA . TYR A 1 209 ? 8.914 -23.656 12.422 1 94.19 209 TYR A CA 1
ATOM 1735 C C . TYR A 1 209 ? 8.547 -23.484 10.953 1 94.19 209 TYR A C 1
ATOM 1737 O O . TYR A 1 209 ? 7.445 -23.844 10.539 1 94.19 209 TYR A O 1
ATOM 1745 N N . LEU A 1 210 ? 9.453 -23.047 10.219 1 95.31 210 LEU A N 1
ATOM 1746 C CA . LEU A 1 210 ? 9.227 -22.766 8.805 1 95.31 210 LEU A CA 1
ATOM 1747 C C . LEU A 1 210 ? 9.039 -24.062 8.023 1 95.31 210 LEU A C 1
ATOM 1749 O O . LEU A 1 210 ? 8.141 -24.156 7.176 1 95.31 210 LEU A O 1
ATOM 1753 N N . ARG A 1 211 ? 9.875 -25 8.297 1 95.62 211 ARG A N 1
ATOM 1754 C CA . ARG A 1 211 ? 9.734 -26.281 7.613 1 95.62 211 ARG A CA 1
ATOM 1755 C C . ARG A 1 211 ? 8.352 -26.875 7.84 1 95.62 211 ARG A C 1
ATOM 1757 O O . ARG A 1 211 ? 7.707 -27.344 6.895 1 95.62 211 ARG A O 1
ATOM 1764 N N . GLY A 1 212 ? 7.945 -26.797 9.062 1 94.88 212 GLY A N 1
ATOM 1765 C CA . GLY A 1 212 ? 6.613 -27.281 9.375 1 94.88 212 GLY A CA 1
ATOM 1766 C C . GLY A 1 212 ? 5.516 -26.562 8.617 1 94.88 212 GLY A C 1
ATOM 1767 O O . GLY A 1 212 ? 4.582 -27.188 8.109 1 94.88 212 GLY A O 1
ATOM 1768 N N . LYS A 1 213 ? 5.633 -25.312 8.508 1 95.38 213 LYS A N 1
ATOM 1769 C CA . LYS A 1 213 ? 4.621 -24.531 7.82 1 95.38 213 LYS A CA 1
ATOM 1770 C C . LYS A 1 213 ? 4.688 -24.75 6.312 1 95.38 213 LYS A C 1
ATOM 1772 O O . LYS A 1 213 ? 3.652 -24.781 5.637 1 95.38 213 LYS A O 1
ATOM 1777 N N . ILE A 1 214 ? 5.867 -24.938 5.762 1 94.75 214 ILE A N 1
ATOM 1778 C CA . ILE A 1 214 ? 6.035 -25.203 4.34 1 94.75 214 ILE A CA 1
ATOM 1779 C C . ILE A 1 214 ? 5.426 -26.562 4 1 94.75 214 ILE A C 1
ATOM 1781 O O . ILE A 1 214 ? 4.77 -26.719 2.969 1 94.75 214 ILE A O 1
ATOM 1785 N N . GLU A 1 215 ? 5.641 -27.469 4.828 1 93.38 215 GLU A N 1
ATOM 1786 C CA . GLU A 1 215 ? 5.047 -28.797 4.617 1 93.38 215 GLU A CA 1
ATOM 1787 C C . GLU A 1 215 ? 3.523 -28.719 4.625 1 93.38 215 GLU A C 1
ATOM 1789 O O . GLU A 1 215 ? 2.861 -29.422 3.852 1 93.38 215 GLU A O 1
ATOM 1794 N N . LEU A 1 216 ? 3.086 -27.844 5.441 1 88.06 216 LEU A N 1
ATOM 1795 C CA . LEU A 1 216 ? 1.642 -27.672 5.555 1 88.06 216 LEU A CA 1
ATOM 1796 C C . LEU A 1 216 ? 1.078 -26.969 4.324 1 88.06 216 LEU A C 1
ATOM 1798 O O . LEU A 1 216 ? -0.008 -27.312 3.852 1 88.06 216 LEU A O 1
ATOM 1802 N N . ALA A 1 217 ? 1.779 -26.016 3.846 1 88.75 217 ALA A N 1
ATOM 1803 C CA . ALA A 1 217 ? 1.333 -25.266 2.68 1 88.75 217 ALA A CA 1
ATOM 1804 C C . ALA A 1 217 ? 2.5 -24.953 1.743 1 88.75 217 ALA A C 1
ATOM 1806 O O . ALA A 1 217 ? 2.982 -23.828 1.688 1 88.75 217 ALA A O 1
ATOM 1807 N N . PRO A 1 218 ? 2.799 -25.891 0.957 1 90.5 218 PRO A N 1
ATOM 1808 C CA . PRO A 1 218 ? 3.98 -25.75 0.104 1 90.5 218 PRO A CA 1
ATOM 1809 C C . PRO A 1 218 ? 3.812 -24.672 -0.958 1 90.5 218 PRO A C 1
ATOM 1811 O O . PRO A 1 218 ? 4.801 -24.156 -1.482 1 90.5 218 PRO A O 1
ATOM 1814 N N . GLN A 1 219 ? 2.643 -24.234 -1.204 1 87.88 219 GLN A N 1
ATOM 1815 C CA . GLN A 1 219 ? 2.393 -23.234 -2.232 1 87.88 219 GLN A CA 1
ATOM 1816 C C . GLN A 1 219 ? 2.146 -21.859 -1.613 1 87.88 219 GLN A C 1
ATOM 1818 O O . GLN A 1 219 ? 1.569 -20.984 -2.254 1 87.88 219 GLN A O 1
ATOM 1823 N N . ASN A 1 220 ? 2.512 -21.734 -0.406 1 89.62 220 ASN A N 1
ATOM 1824 C CA . ASN A 1 220 ? 2.463 -20.422 0.238 1 89.62 220 ASN A CA 1
ATOM 1825 C C . ASN A 1 220 ? 3.766 -19.656 0.044 1 89.62 220 ASN A C 1
ATOM 1827 O O . ASN A 1 220 ? 4.797 -20.016 0.609 1 89.62 220 ASN A O 1
ATOM 1831 N N . ILE A 1 221 ? 3.637 -18.594 -0.687 1 92.25 221 ILE A N 1
ATOM 1832 C CA . ILE A 1 221 ? 4.828 -17.828 -1.041 1 92.25 221 ILE A CA 1
ATOM 1833 C C . ILE A 1 221 ? 5.449 -17.219 0.218 1 92.25 221 ILE A C 1
ATOM 1835 O O . ILE A 1 221 ? 6.672 -17.062 0.302 1 92.25 221 ILE A O 1
ATOM 1839 N N . SER A 1 222 ? 4.652 -16.875 1.182 1 93.19 222 SER A N 1
ATOM 1840 C CA . SER A 1 222 ? 5.129 -16.188 2.373 1 93.19 222 SER A CA 1
ATOM 1841 C C . SER A 1 222 ? 6.141 -17.031 3.139 1 93.19 222 SER A C 1
ATOM 1843 O O . SER A 1 222 ? 7.145 -16.516 3.631 1 93.19 222 SER A O 1
ATOM 1845 N N . CYS A 1 223 ? 5.879 -18.344 3.213 1 94.62 223 CYS A N 1
ATOM 1846 C CA . CYS A 1 223 ? 6.785 -19.219 3.934 1 94.62 223 CYS A CA 1
ATOM 1847 C C . CYS A 1 223 ? 8.148 -19.281 3.25 1 94.62 223 CYS A C 1
ATOM 1849 O O . CYS A 1 223 ? 9.18 -19.25 3.916 1 94.62 223 CYS A O 1
ATOM 1851 N N . TRP A 1 224 ? 8.102 -19.266 2.004 1 96 224 TRP A N 1
ATOM 1852 C CA . TRP A 1 224 ? 9.344 -19.359 1.246 1 96 224 TRP A CA 1
ATOM 1853 C C . TRP A 1 224 ? 10.109 -18.047 1.292 1 96 224 TRP A C 1
ATOM 1855 O O . TRP A 1 224 ? 11.336 -18.031 1.406 1 96 224 TRP A O 1
ATOM 1865 N N . THR A 1 225 ? 9.414 -16.984 1.21 1 94.75 225 THR A N 1
ATOM 1866 C CA . THR A 1 225 ? 10.031 -15.68 1.337 1 94.75 225 THR A CA 1
ATOM 1867 C C . THR A 1 225 ? 10.641 -15.492 2.725 1 94.75 225 THR A C 1
ATOM 1869 O O . THR A 1 225 ? 11.719 -14.914 2.863 1 94.75 225 THR A O 1
ATOM 1872 N N . TYR A 1 226 ? 9.836 -15.961 3.686 1 94.5 226 TYR A N 1
ATOM 1873 C CA . TYR A 1 226 ? 10.336 -15.93 5.055 1 94.5 226 TYR A CA 1
ATOM 1874 C C . TYR A 1 226 ? 11.633 -16.734 5.172 1 94.5 226 TYR A C 1
ATOM 1876 O O . TYR A 1 226 ? 12.578 -16.297 5.832 1 94.5 226 TYR A O 1
ATOM 1884 N N . LEU A 1 227 ? 11.695 -17.875 4.539 1 94.69 227 LEU A N 1
ATOM 1885 C CA . LEU A 1 227 ? 12.875 -18.719 4.539 1 94.69 227 LEU A CA 1
ATOM 1886 C C . LEU A 1 227 ? 14.062 -18 3.902 1 94.69 227 LEU A C 1
ATOM 1888 O O . LEU A 1 227 ? 15.164 -18.016 4.457 1 94.69 227 LEU A O 1
ATOM 1892 N N . ARG A 1 228 ? 13.883 -17.422 2.834 1 94.62 228 ARG A N 1
ATOM 1893 C CA . ARG A 1 228 ? 14.93 -16.641 2.191 1 94.62 228 ARG A CA 1
ATOM 1894 C C . ARG A 1 228 ? 15.414 -15.523 3.111 1 94.62 228 ARG A C 1
ATOM 1896 O O . ARG A 1 228 ? 16.625 -15.305 3.244 1 94.62 228 ARG A O 1
ATOM 1903 N N . GLY A 1 229 ? 14.445 -14.844 3.713 1 92.75 229 GLY A N 1
ATOM 1904 C CA . GLY A 1 229 ? 14.789 -13.773 4.637 1 92.75 229 GLY A CA 1
ATOM 1905 C C . GLY A 1 229 ? 15.641 -14.242 5.805 1 92.75 229 GLY A C 1
ATOM 1906 O O . GLY A 1 229 ? 16.578 -13.555 6.215 1 92.75 229 GLY A O 1
ATOM 1907 N N . LEU A 1 230 ? 15.305 -15.438 6.301 1 90.44 230 LEU A N 1
ATOM 1908 C CA . LEU A 1 230 ? 16.078 -16.016 7.398 1 90.44 230 LEU A CA 1
ATOM 1909 C C . LEU A 1 230 ? 17.547 -16.172 7.016 1 90.44 230 LEU A C 1
ATOM 1911 O O . LEU A 1 230 ? 18.422 -15.742 7.762 1 90.44 230 LEU A O 1
ATOM 1915 N N . TYR A 1 231 ? 17.844 -16.578 5.848 1 91.31 231 TYR A N 1
ATOM 1916 C CA . TYR A 1 231 ? 19.203 -16.844 5.414 1 91.31 231 TYR A CA 1
ATOM 1917 C C . TYR A 1 231 ? 19.906 -15.562 5.008 1 91.31 231 TYR A C 1
ATOM 1919 O O . TYR A 1 231 ? 21.109 -15.406 5.254 1 91.31 231 TYR A O 1
ATOM 1927 N N . GLU A 1 232 ? 19.219 -14.672 4.469 1 90.56 232 GLU A N 1
ATOM 1928 C CA . GLU A 1 232 ? 19.812 -13.414 4.035 1 90.56 232 GLU A CA 1
ATOM 1929 C C . GLU A 1 232 ? 20.141 -12.523 5.227 1 90.56 232 GLU A C 1
ATOM 1931 O O . GLU A 1 232 ? 21.203 -11.891 5.262 1 90.56 232 GLU A O 1
ATOM 1936 N N . LEU A 1 233 ? 19.297 -12.562 6.191 1 87.12 233 LEU A N 1
ATOM 1937 C CA . LEU A 1 233 ? 19.422 -11.609 7.281 1 87.12 233 LEU A CA 1
ATOM 1938 C C . LEU A 1 233 ? 20.266 -12.18 8.414 1 87.12 233 LEU A C 1
ATOM 1940 O O . LEU A 1 233 ? 20.953 -11.438 9.117 1 87.12 233 LEU A O 1
ATOM 1944 N N . PHE A 1 234 ? 20.25 -13.523 8.555 1 87.94 234 PHE A N 1
ATOM 1945 C CA . PHE A 1 234 ? 20.875 -14.07 9.758 1 87.94 234 PHE A CA 1
ATOM 1946 C C . PHE A 1 234 ? 22.016 -15.008 9.398 1 87.94 234 PHE A C 1
ATOM 1948 O O . PHE A 1 234 ? 22.875 -15.297 10.242 1 87.94 234 PHE A O 1
ATOM 1955 N N . LEU A 1 235 ? 22.047 -15.438 8.18 1 89.12 235 LEU A N 1
ATOM 1956 C CA . LEU A 1 235 ? 23.031 -16.469 7.852 1 89.12 235 LEU A CA 1
ATOM 1957 C C . LEU A 1 235 ? 23.875 -16.062 6.656 1 89.12 235 LEU A C 1
ATOM 1959 O O . LEU A 1 235 ? 24.469 -16.906 5.988 1 89.12 235 LEU A O 1
ATOM 1963 N N . HIS A 1 236 ? 23.906 -14.75 6.258 1 88.81 236 HIS A N 1
ATOM 1964 C CA . HIS A 1 236 ? 24.75 -14.156 5.227 1 88.81 236 HIS A CA 1
ATOM 1965 C C . HIS A 1 236 ? 24.609 -14.906 3.904 1 88.81 236 HIS A C 1
ATOM 1967 O O . HIS A 1 236 ? 25.609 -15.156 3.223 1 88.81 236 HIS A O 1
ATOM 1973 N N . GLU A 1 237 ? 23.422 -15.43 3.697 1 89.81 237 GLU A N 1
ATOM 1974 C CA . GLU A 1 237 ? 23.062 -16.094 2.451 1 89.81 237 GLU A CA 1
ATOM 1975 C C . GLU A 1 237 ? 23.781 -17.438 2.316 1 89.81 237 GLU A C 1
ATOM 1977 O O . GLU A 1 237 ? 24.094 -17.875 1.204 1 89.81 237 GLU A O 1
ATOM 1982 N N . ASN A 1 238 ? 24.188 -17.984 3.426 1 90.31 238 ASN A N 1
ATOM 1983 C CA . ASN A 1 238 ? 24.766 -19.328 3.434 1 90.31 238 ASN A CA 1
ATOM 1984 C C . ASN A 1 238 ? 23.688 -20.406 3.57 1 90.31 238 ASN A C 1
ATOM 1986 O O . ASN A 1 238 ? 23.375 -20.828 4.684 1 90.31 238 ASN A O 1
ATOM 1990 N N . TYR A 1 239 ? 23.281 -20.844 2.432 1 93.06 239 TYR A N 1
ATOM 1991 C CA . TYR A 1 239 ? 22.234 -21.859 2.396 1 93.06 239 TYR A CA 1
ATOM 1992 C C . TYR A 1 239 ? 22.828 -23.25 2.617 1 93.06 239 TYR A C 1
ATOM 1994 O O . TYR A 1 239 ? 23.625 -23.734 1.806 1 93.06 239 TYR A O 1
ATOM 2002 N N . ASP A 1 240 ? 22.453 -23.891 3.688 1 91 240 ASP A N 1
ATOM 2003 C CA . ASP A 1 240 ? 23.031 -25.188 4.016 1 91 240 ASP A CA 1
ATOM 2004 C C . ASP A 1 240 ? 22.422 -26.297 3.162 1 91 240 ASP A C 1
ATOM 2006 O O . ASP A 1 240 ? 21.281 -26.172 2.688 1 91 240 ASP A O 1
ATOM 2010 N N . PRO A 1 241 ? 23.156 -27.438 2.982 1 93.81 241 PRO A N 1
ATOM 2011 C CA . PRO A 1 241 ? 22.672 -28.547 2.152 1 93.81 241 PRO A CA 1
ATOM 2012 C C . PRO A 1 241 ? 21.344 -29.109 2.637 1 93.81 241 PRO A C 1
ATOM 2014 O O . PRO A 1 241 ? 20.531 -29.594 1.831 1 93.81 241 PRO A O 1
ATOM 2017 N N . SER A 1 242 ? 21.109 -29.016 3.859 1 94.69 242 SER A N 1
ATOM 2018 C CA . SER A 1 242 ? 19.891 -29.562 4.422 1 94.69 242 SER A CA 1
ATOM 2019 C C . SER A 1 242 ? 18.656 -28.828 3.896 1 94.69 242 SER A C 1
ATOM 2021 O O . SER A 1 242 ? 17.672 -29.438 3.518 1 94.69 242 SER A O 1
ATOM 2023 N N . ILE A 1 243 ? 18.766 -27.484 3.848 1 95.25 243 ILE A N 1
ATOM 2024 C CA . ILE A 1 243 ? 17.625 -26.688 3.4 1 95.25 243 ILE A CA 1
ATOM 2025 C C . ILE A 1 243 ? 17.438 -26.859 1.895 1 95.25 243 ILE A C 1
ATOM 2027 O O . ILE A 1 243 ? 16.312 -26.844 1.396 1 95.25 243 ILE A O 1
ATOM 2031 N N . ILE A 1 244 ? 18.547 -27.031 1.206 1 95.75 244 ILE A N 1
ATOM 2032 C CA . ILE A 1 244 ? 18.469 -27.25 -0.234 1 95.75 244 ILE A CA 1
ATOM 2033 C C . ILE A 1 244 ? 17.781 -28.578 -0.523 1 95.75 244 ILE A C 1
ATOM 2035 O O . ILE A 1 244 ? 16.859 -28.641 -1.343 1 95.75 244 ILE A O 1
ATOM 2039 N N . ARG A 1 245 ? 18.141 -29.562 0.197 1 96.25 245 ARG A N 1
ATOM 2040 C CA . ARG A 1 245 ? 17.5 -30.875 0.05 1 96.25 245 ARG A CA 1
ATOM 2041 C C . ARG A 1 245 ? 16.031 -30.812 0.413 1 96.25 245 ARG A C 1
ATOM 2043 O O . ARG A 1 245 ? 15.195 -31.438 -0.257 1 96.25 245 ARG A O 1
ATOM 2050 N N . PHE A 1 246 ? 15.805 -30.109 1.421 1 97.12 246 PHE A N 1
ATOM 2051 C CA . PHE A 1 246 ? 14.422 -29.922 1.845 1 97.12 246 PHE A CA 1
ATOM 2052 C C . PHE A 1 246 ? 13.586 -29.297 0.733 1 97.12 246 PHE A C 1
ATOM 2054 O O . PHE A 1 246 ? 12.523 -29.812 0.379 1 97.12 246 PHE A O 1
ATOM 2061 N N . ALA A 1 247 ? 14.07 -28.203 0.178 1 97.31 247 ALA A N 1
ATOM 2062 C CA . ALA A 1 247 ? 13.367 -27.5 -0.893 1 97.31 247 ALA A CA 1
ATOM 2063 C C . ALA A 1 247 ? 13.234 -28.391 -2.131 1 97.31 247 ALA A C 1
ATOM 2065 O O . ALA A 1 247 ? 12.195 -28.375 -2.803 1 97.31 247 ALA A O 1
ATOM 2066 N N . GLU A 1 248 ? 14.219 -29.188 -2.426 1 95.81 248 GLU A N 1
ATOM 2067 C CA . GLU A 1 248 ? 14.203 -30.078 -3.58 1 95.81 248 GLU A CA 1
ATOM 2068 C C . GLU A 1 248 ? 13.109 -31.125 -3.451 1 95.81 248 GLU A C 1
ATOM 2070 O O . GLU A 1 248 ? 12.617 -31.656 -4.457 1 95.81 248 GLU A O 1
ATOM 2075 N N . GLY A 1 249 ? 12.773 -31.344 -2.266 1 94.56 249 GLY A N 1
ATOM 2076 C CA . GLY A 1 249 ? 11.711 -32.312 -2.018 1 94.56 249 GLY A CA 1
ATOM 2077 C C . GLY A 1 249 ? 10.375 -31.875 -2.574 1 94.56 249 GLY A C 1
ATOM 2078 O O . GLY A 1 249 ? 9.484 -32.719 -2.779 1 94.56 249 GLY A O 1
ATOM 2079 N N . PHE A 1 250 ? 10.25 -30.641 -2.926 1 94.62 250 PHE A N 1
ATOM 2080 C CA . PHE A 1 250 ? 8.961 -30.125 -3.35 1 94.62 250 PHE A CA 1
ATOM 2081 C C . PHE A 1 250 ? 8.938 -29.875 -4.855 1 94.62 250 PHE A C 1
ATOM 2083 O O . PHE A 1 250 ? 7.98 -29.328 -5.391 1 94.62 250 PHE A O 1
ATOM 2090 N N . ILE A 1 251 ? 10.008 -30.297 -5.613 1 93.5 251 ILE A N 1
ATOM 2091 C CA . ILE A 1 251 ? 10.039 -30.016 -7.047 1 93.5 251 ILE A CA 1
ATOM 2092 C C . ILE A 1 251 ? 10.211 -31.328 -7.82 1 93.5 251 ILE A C 1
ATOM 2094 O O . ILE A 1 251 ? 10.5 -31.312 -9.023 1 93.5 251 ILE A O 1
ATOM 2098 N N . ASP A 1 252 ? 10.109 -32.406 -7.199 1 86.31 252 ASP A N 1
ATOM 2099 C CA . ASP A 1 252 ? 10.008 -33.719 -7.797 1 86.31 252 ASP A CA 1
ATOM 2100 C C . ASP A 1 252 ? 11.141 -33.969 -8.789 1 86.31 252 ASP A C 1
ATOM 2102 O O . ASP A 1 252 ? 10.914 -34.5 -9.883 1 86.31 252 ASP A O 1
ATOM 2106 N N . GLY A 1 253 ? 12.367 -33.469 -8.547 1 86.31 253 GLY A N 1
ATOM 2107 C CA . GLY A 1 253 ? 13.57 -33.75 -9.305 1 86.31 253 GLY A CA 1
ATOM 2108 C C . GLY A 1 253 ? 13.578 -33.125 -10.688 1 86.31 253 GLY A C 1
ATOM 2109 O O . GLY A 1 253 ? 14.273 -33.594 -11.586 1 86.31 253 GLY A O 1
ATOM 2110 N N . VAL A 1 254 ? 12.852 -32.125 -10.938 1 87.75 254 VAL A N 1
ATOM 2111 C CA . VAL A 1 254 ? 12.695 -31.531 -12.258 1 87.75 254 VAL A CA 1
ATOM 2112 C C . VAL A 1 254 ? 14.016 -30.906 -12.719 1 87.75 254 VAL A C 1
ATOM 2114 O O . VAL A 1 254 ? 14.219 -30.672 -13.914 1 87.75 254 VAL A O 1
ATOM 2117 N N . LEU A 1 255 ? 14.906 -30.734 -11.844 1 89.81 255 LEU A N 1
ATOM 2118 C CA . LEU A 1 255 ? 16.172 -30.078 -12.195 1 89.81 255 LEU A CA 1
ATOM 2119 C C . LEU A 1 255 ? 17.266 -31.109 -12.445 1 89.81 255 LEU A C 1
ATOM 2121 O O . LEU A 1 255 ? 18.375 -30.75 -12.828 1 89.81 255 LEU A O 1
ATOM 2125 N N . ASP A 1 256 ? 16.922 -32.344 -12.258 1 81.19 256 ASP A N 1
ATOM 2126 C CA . ASP A 1 256 ? 17.906 -33.375 -12.484 1 81.19 256 ASP A CA 1
ATOM 2127 C C . ASP A 1 256 ? 18.047 -33.688 -13.977 1 81.19 256 ASP A C 1
ATOM 2129 O O . ASP A 1 256 ? 17.078 -33.594 -14.734 1 81.19 256 ASP A O 1
ATOM 2133 N N . SER A 1 257 ? 19.297 -33.531 -14.578 1 64.06 257 SER A N 1
ATOM 2134 C CA . SER A 1 257 ? 19.703 -33.625 -15.977 1 64.06 257 SER A CA 1
ATOM 2135 C C . SER A 1 257 ? 19.031 -34.812 -16.656 1 64.06 257 SER A C 1
ATOM 2137 O O . SER A 1 257 ? 18.672 -34.719 -17.844 1 64.06 257 SER A O 1
ATOM 2139 N N . ASP A 1 258 ? 19.016 -35.969 -16.031 1 58.12 258 ASP A N 1
ATOM 2140 C CA . ASP A 1 258 ? 18.547 -37.188 -16.672 1 58.12 258 ASP A CA 1
ATOM 2141 C C . ASP A 1 258 ? 17.031 -37.219 -16.797 1 58.12 258 ASP A C 1
ATOM 2143 O O . ASP A 1 258 ? 16.453 -38.125 -17.391 1 58.12 258 ASP A O 1
ATOM 2147 N N . SER A 1 259 ? 16.531 -36.312 -16.141 1 53.06 259 SER A N 1
ATOM 2148 C CA . SER A 1 259 ? 15.07 -36.375 -16.047 1 53.06 259 SER A CA 1
ATOM 2149 C C . SER A 1 259 ? 14.406 -35.844 -17.312 1 53.06 259 SER A C 1
ATOM 2151 O O . SER A 1 259 ? 14.844 -34.812 -17.844 1 53.06 259 SER A O 1
ATOM 2153 N N . THR A 1 260 ? 13.969 -36.625 -18.078 1 50.66 260 THR A N 1
ATOM 2154 C CA . THR A 1 260 ? 13.039 -36.25 -19.141 1 50.66 260 THR A CA 1
ATOM 2155 C C . THR A 1 260 ? 12.062 -35.188 -18.641 1 50.66 260 THR A C 1
ATOM 2157 O O . THR A 1 260 ? 10.914 -35.5 -18.312 1 50.66 260 THR A O 1
ATOM 2160 N N . ALA A 1 261 ? 12.594 -34.25 -17.984 1 51.75 261 ALA A N 1
ATOM 2161 C CA . ALA A 1 261 ? 11.883 -33.125 -17.422 1 51.75 261 ALA A CA 1
ATOM 2162 C C . ALA A 1 261 ? 10.703 -32.719 -18.297 1 51.75 261 ALA A C 1
ATOM 2164 O O . ALA A 1 261 ? 9.688 -32.219 -17.797 1 51.75 261 ALA A O 1
ATOM 2165 N N . GLU A 1 262 ? 10.961 -32.969 -19.547 1 53.62 262 GLU A N 1
ATOM 2166 C CA . GLU A 1 262 ? 9.867 -32.75 -20.484 1 53.62 262 GLU A CA 1
ATOM 2167 C C . GLU A 1 262 ? 8.602 -33.469 -20.062 1 53.62 262 GLU A C 1
ATOM 2169 O O . GLU A 1 262 ? 7.492 -33.062 -20.391 1 53.62 262 GLU A O 1
ATOM 2174 N N . LYS A 1 263 ? 8.867 -34.5 -19.156 1 56 263 LYS A N 1
ATOM 2175 C CA . LYS A 1 263 ? 7.715 -35.344 -18.828 1 56 263 LYS A CA 1
ATOM 2176 C C . LYS A 1 263 ? 7.113 -34.969 -17.484 1 56 263 LYS A C 1
ATOM 2178 O O . LYS A 1 263 ? 6.016 -35.406 -17.141 1 56 263 LYS A O 1
ATOM 2183 N N . ILE A 1 264 ? 7.965 -34.219 -16.672 1 57.19 264 ILE A N 1
ATOM 2184 C CA . ILE A 1 264 ? 7.383 -33.906 -15.375 1 57.19 264 ILE A CA 1
ATOM 2185 C C . ILE A 1 264 ? 6.324 -32.812 -15.523 1 57.19 264 ILE A C 1
ATOM 2187 O O . ILE A 1 264 ? 6.633 -31.703 -15.938 1 57.19 264 ILE A O 1
ATOM 2191 N N . GLU A 1 265 ? 5.121 -33.25 -15.289 1 63.59 265 GLU A N 1
ATOM 2192 C CA . GLU A 1 265 ? 3.965 -32.438 -15.586 1 63.59 265 GLU A CA 1
ATOM 2193 C C . GLU A 1 265 ? 3.596 -31.547 -14.398 1 63.59 265 GLU A C 1
ATOM 2195 O O . GLU A 1 265 ? 3.035 -30.469 -14.57 1 63.59 265 GLU A O 1
ATOM 2200 N N . THR A 1 266 ? 4.094 -32.031 -13.055 1 74.19 266 THR A N 1
ATOM 2201 C CA . THR A 1 266 ? 3.621 -31.203 -11.945 1 74.19 266 THR A CA 1
ATOM 2202 C C . THR A 1 266 ? 4.637 -31.203 -10.805 1 74.19 266 THR A C 1
ATOM 2204 O O . THR A 1 266 ? 5.461 -32.094 -10.695 1 74.19 266 THR A O 1
ATOM 2207 N N . ILE A 1 267 ? 4.852 -30.156 -10.195 1 84 267 ILE A N 1
ATOM 2208 C CA . ILE A 1 267 ? 5.648 -30.016 -8.977 1 84 267 ILE A CA 1
ATOM 2209 C C . ILE A 1 267 ? 4.746 -29.609 -7.812 1 84 267 ILE A C 1
ATOM 2211 O O . ILE A 1 267 ? 3.629 -29.125 -8.023 1 84 267 ILE A O 1
ATOM 2215 N N . GLU A 1 268 ? 5.215 -29.922 -6.672 1 85.5 268 GLU A N 1
ATOM 2216 C CA . GLU A 1 268 ? 4.414 -29.625 -5.488 1 85.5 268 GLU A CA 1
ATOM 2217 C C . GLU A 1 268 ? 4.383 -28.141 -5.195 1 85.5 268 GLU A C 1
ATOM 2219 O O . GLU A 1 268 ? 3.393 -27.625 -4.668 1 85.5 268 GLU A O 1
ATOM 2224 N N . SER A 1 269 ? 5.488 -27.5 -5.535 1 91.69 269 SER A N 1
ATOM 2225 C CA . SER A 1 269 ? 5.535 -26.078 -5.211 1 91.69 269 SER A CA 1
ATOM 2226 C C . SER A 1 269 ? 6.367 -25.312 -6.23 1 91.69 269 SER A C 1
ATOM 2228 O O . SER A 1 269 ? 7.578 -25.516 -6.348 1 91.69 269 SER A O 1
ATOM 2230 N N . SER A 1 270 ? 5.688 -24.422 -6.875 1 92.94 270 SER A N 1
ATOM 2231 C CA . SER A 1 270 ? 6.402 -23.531 -7.785 1 92.94 270 SER A CA 1
ATOM 2232 C C . SER A 1 270 ? 7.285 -22.547 -7.02 1 92.94 270 SER A C 1
ATOM 2234 O O . SER A 1 270 ? 8.32 -22.109 -7.527 1 92.94 270 SER A O 1
ATOM 2236 N N . TYR A 1 271 ? 6.914 -22.281 -5.758 1 95.31 271 TYR A N 1
ATOM 2237 C CA . TYR A 1 271 ? 7.691 -21.344 -4.953 1 95.31 271 TYR A CA 1
ATOM 2238 C C . TYR A 1 271 ? 8.961 -22 -4.426 1 95.31 271 TYR A C 1
ATOM 2240 O O . TYR A 1 271 ? 9.977 -21.328 -4.234 1 95.31 271 TYR A O 1
ATOM 2248 N N . ALA A 1 272 ? 8.859 -23.312 -4.246 1 96.75 272 ALA A N 1
ATOM 2249 C CA . ALA A 1 272 ? 10.094 -24.047 -3.955 1 96.75 272 ALA A CA 1
ATOM 2250 C C . ALA A 1 272 ? 11.086 -23.938 -5.109 1 96.75 272 ALA A C 1
ATOM 2252 O O . ALA A 1 272 ? 12.281 -23.719 -4.895 1 96.75 272 ALA A O 1
ATOM 2253 N N . LEU A 1 273 ? 10.523 -24.047 -6.27 1 96.56 273 LEU A N 1
ATOM 2254 C CA . LEU A 1 273 ? 11.352 -23.938 -7.469 1 96.56 273 LEU A CA 1
ATOM 2255 C C . LEU A 1 273 ? 11.953 -22.531 -7.578 1 96.56 273 LEU A C 1
ATOM 2257 O O . LEU A 1 273 ? 13.133 -22.391 -7.91 1 96.56 273 LEU A O 1
ATOM 2261 N N . GLU A 1 274 ? 11.164 -21.562 -7.301 1 97.12 274 GLU A N 1
ATOM 2262 C CA . GLU A 1 274 ? 11.648 -20.188 -7.305 1 97.12 274 GLU A CA 1
ATOM 2263 C C . GLU A 1 274 ? 12.75 -19.984 -6.266 1 97.12 274 GLU A C 1
ATOM 2265 O O . GLU A 1 274 ? 13.758 -19.328 -6.539 1 97.12 274 GLU A O 1
ATOM 2270 N N . PHE A 1 275 ? 12.523 -20.531 -5.062 1 97.69 275 PHE A N 1
ATOM 2271 C CA . PHE A 1 275 ? 13.516 -20.453 -3.996 1 97.69 275 PHE A CA 1
ATOM 2272 C C . PHE A 1 275 ? 14.828 -21.094 -4.43 1 97.69 275 PHE A C 1
ATOM 2274 O O . PHE A 1 275 ? 15.898 -20.484 -4.277 1 97.69 275 PHE A O 1
ATOM 2281 N N . LEU A 1 276 ? 14.766 -22.219 -5.059 1 97.62 276 LEU A N 1
ATOM 2282 C CA . LEU A 1 276 ? 15.953 -22.953 -5.5 1 97.62 276 LEU A CA 1
ATOM 2283 C C . LEU A 1 276 ? 16.656 -22.219 -6.641 1 97.62 276 LEU A C 1
ATOM 2285 O O . LEU A 1 276 ? 17.875 -22.188 -6.699 1 97.62 276 LEU A O 1
ATOM 2289 N N . ALA A 1 277 ? 15.844 -21.672 -7.5 1 97.62 277 ALA A N 1
ATOM 2290 C CA . ALA A 1 277 ? 16.422 -20.891 -8.586 1 97.62 277 ALA A CA 1
ATOM 2291 C C . ALA A 1 277 ? 17.297 -19.766 -8.039 1 97.62 277 ALA A C 1
ATOM 2293 O O . ALA A 1 277 ? 18.422 -19.547 -8.508 1 97.62 277 ALA A O 1
ATOM 2294 N N . HIS A 1 278 ? 16.828 -19.125 -7.051 1 96.75 278 HIS A N 1
ATOM 2295 C CA . HIS A 1 278 ? 17.547 -18.047 -6.406 1 96.75 278 HIS A CA 1
ATOM 2296 C C . HIS A 1 278 ? 18.828 -18.547 -5.746 1 96.75 278 HIS A C 1
ATOM 2298 O O . HIS A 1 278 ? 19.906 -17.969 -5.934 1 96.75 278 HIS A O 1
ATOM 2304 N N . VAL A 1 279 ? 18.672 -19.625 -5.043 1 96.69 279 VAL A N 1
ATOM 2305 C CA . VAL A 1 279 ? 19.797 -20.188 -4.305 1 96.69 279 VAL A CA 1
ATOM 2306 C C . VAL A 1 279 ? 20.859 -20.656 -5.285 1 96.69 279 VAL A C 1
ATOM 2308 O O . VAL A 1 279 ? 22.047 -20.344 -5.117 1 96.69 279 VAL A O 1
ATOM 2311 N N . TYR A 1 280 ? 20.469 -21.297 -6.32 1 96.31 280 TYR A N 1
ATOM 2312 C CA . TYR A 1 280 ? 21.406 -21.844 -7.297 1 96.31 280 TYR A CA 1
ATOM 2313 C C . TYR A 1 280 ? 22.062 -20.734 -8.109 1 96.31 280 TYR A C 1
ATOM 2315 O O . TYR A 1 280 ? 23.188 -20.906 -8.602 1 96.31 280 TYR A O 1
ATOM 2323 N N . SER A 1 281 ? 21.422 -19.625 -8.242 1 95.81 281 SER A N 1
ATOM 2324 C CA . SER A 1 281 ? 21.953 -18.531 -9.039 1 95.81 281 SER A CA 1
ATOM 2325 C C . SER A 1 281 ? 23.125 -17.844 -8.328 1 95.81 281 SER A C 1
ATOM 2327 O O . SER A 1 281 ? 23.891 -17.109 -8.945 1 95.81 281 SER A O 1
ATOM 2329 N N . ARG A 1 282 ? 23.266 -18.156 -7.066 1 92.81 282 ARG A N 1
ATOM 2330 C CA . ARG A 1 282 ? 24.297 -17.484 -6.273 1 92.81 282 ARG A CA 1
ATOM 2331 C C . ARG A 1 282 ? 25.656 -18.156 -6.438 1 92.81 282 ARG A C 1
ATOM 2333 O O . ARG A 1 282 ? 26.688 -17.578 -6.105 1 92.81 282 ARG A O 1
ATOM 2340 N N . ASN A 1 283 ? 25.641 -19.359 -6.934 1 91 283 ASN A N 1
ATOM 2341 C CA . ASN A 1 283 ? 26.859 -20.125 -7.109 1 91 283 ASN A CA 1
ATOM 2342 C C . ASN A 1 283 ? 27.109 -20.438 -8.578 1 91 283 ASN A C 1
ATOM 2344 O O . ASN A 1 283 ? 26.266 -21.047 -9.242 1 91 283 ASN A O 1
ATOM 2348 N N . PRO A 1 284 ? 28.266 -20.141 -9.016 1 91.62 284 PRO A N 1
ATOM 2349 C CA . PRO A 1 284 ? 28.594 -20.422 -10.422 1 91.62 284 PRO A CA 1
ATOM 2350 C C . PRO A 1 284 ? 28.5 -21.906 -10.758 1 91.62 284 PRO A C 1
ATOM 2352 O O . PRO A 1 284 ? 28.109 -22.266 -11.875 1 91.62 284 PRO A O 1
ATOM 2355 N N . SER A 1 285 ? 28.734 -22.781 -9.852 1 92.5 285 SER A N 1
ATOM 2356 C CA . SER A 1 285 ? 28.75 -24.219 -10.102 1 92.5 285 SER A CA 1
ATOM 2357 C C . SER A 1 285 ? 27.328 -24.766 -10.289 1 92.5 285 SER A C 1
ATOM 2359 O O . SER A 1 285 ? 27.141 -25.828 -10.867 1 92.5 285 SER A O 1
ATOM 2361 N N . THR A 1 286 ? 26.328 -24 -9.867 1 93.94 286 THR A N 1
ATOM 2362 C CA . THR A 1 286 ? 24.953 -24.469 -9.969 1 93.94 286 THR A CA 1
ATOM 2363 C C . THR A 1 286 ? 24.125 -23.547 -10.852 1 93.94 286 THR A C 1
ATOM 2365 O O . THR A 1 286 ? 22.891 -23.594 -10.836 1 93.94 286 THR A O 1
ATOM 2368 N N . GLN A 1 287 ? 24.75 -22.781 -11.57 1 94.56 287 GLN A N 1
ATOM 2369 C CA . GLN A 1 287 ? 24.094 -21.781 -12.398 1 94.56 287 GLN A CA 1
ATOM 2370 C C . GLN A 1 287 ? 23.188 -22.438 -13.438 1 94.56 287 GLN A C 1
ATOM 2372 O O . GLN A 1 287 ? 22.125 -21.906 -13.766 1 94.56 287 GLN A O 1
ATOM 2377 N N . GLU A 1 288 ? 23.625 -23.484 -13.953 1 93.94 288 GLU A N 1
ATOM 2378 C CA . GLU A 1 288 ? 22.828 -24.203 -14.953 1 93.94 288 GLU A CA 1
ATOM 2379 C C . GLU A 1 288 ? 21.5 -24.656 -14.383 1 93.94 288 GLU A C 1
ATOM 2381 O O . GLU A 1 288 ? 20.469 -24.609 -15.07 1 93.94 288 GLU A O 1
ATOM 2386 N N . LYS A 1 289 ? 21.531 -25.094 -13.203 1 95.12 289 LYS A N 1
ATOM 2387 C CA . LYS A 1 289 ? 20.281 -25.469 -12.531 1 95.12 289 LYS A CA 1
ATOM 2388 C C . LYS A 1 289 ? 19.359 -24.266 -12.367 1 95.12 289 LYS A C 1
ATOM 2390 O O . LYS A 1 289 ? 18.141 -24.391 -12.523 1 95.12 289 LYS A O 1
ATOM 2395 N N . ALA A 1 290 ? 19.953 -23.156 -12.047 1 97.12 290 ALA A N 1
ATOM 2396 C CA . ALA A 1 290 ? 19.156 -21.922 -11.906 1 97.12 290 ALA A CA 1
ATOM 2397 C C . ALA A 1 290 ? 18.5 -21.547 -13.227 1 97.12 290 ALA A C 1
ATOM 2399 O O . ALA A 1 290 ? 17.312 -21.219 -13.25 1 97.12 290 ALA A O 1
ATOM 2400 N N . LEU A 1 291 ? 19.25 -21.625 -14.242 1 96.62 291 LEU A N 1
ATOM 2401 C CA . LEU A 1 291 ? 18.719 -21.312 -15.562 1 96.62 291 LEU A CA 1
ATOM 2402 C C . LEU A 1 291 ? 17.578 -22.25 -15.93 1 96.62 291 LEU A C 1
ATOM 2404 O O . LEU A 1 291 ? 16.531 -21.797 -16.406 1 96.62 291 LEU A O 1
ATOM 2408 N N . ARG A 1 292 ? 17.766 -23.469 -15.688 1 95.12 292 ARG A N 1
ATOM 2409 C CA . ARG A 1 292 ? 16.719 -24.453 -15.961 1 95.12 292 ARG A CA 1
ATOM 2410 C C . ARG A 1 292 ? 15.469 -24.172 -15.125 1 95.12 292 ARG A C 1
ATOM 2412 O O . ARG A 1 292 ? 14.344 -24.266 -15.625 1 95.12 292 ARG A O 1
ATOM 2419 N N . ALA A 1 293 ? 15.688 -23.875 -13.883 1 96.75 293 ALA A N 1
ATOM 2420 C CA . ALA A 1 293 ? 14.57 -23.578 -12.984 1 96.75 293 ALA A CA 1
ATOM 2421 C C . ALA A 1 293 ? 13.781 -22.375 -13.477 1 96.75 293 ALA A C 1
ATOM 2423 O O . ALA A 1 293 ? 12.555 -22.422 -13.57 1 96.75 293 ALA A O 1
ATOM 2424 N N . TYR A 1 294 ? 14.453 -21.297 -13.812 1 97.31 294 TYR A N 1
ATOM 2425 C CA . TYR A 1 294 ? 13.789 -20.109 -14.312 1 97.31 294 TYR A CA 1
ATOM 2426 C C . TYR A 1 294 ? 13.062 -20.391 -15.625 1 97.31 294 TYR A C 1
ATOM 2428 O O . TYR A 1 294 ? 11.977 -19.875 -15.867 1 97.31 294 TYR A O 1
ATOM 2436 N N . GLN A 1 295 ? 13.625 -21.219 -16.422 1 95.62 295 GLN A N 1
ATOM 2437 C CA . GLN A 1 295 ? 12.984 -21.594 -17.672 1 95.62 295 GLN A CA 1
ATOM 2438 C C . GLN A 1 295 ? 11.695 -22.375 -17.422 1 95.62 295 GLN A C 1
ATOM 2440 O O . GLN A 1 295 ? 10.68 -22.141 -18.078 1 95.62 295 GLN A O 1
ATOM 2445 N N . LEU A 1 296 ? 11.805 -23.25 -16.531 1 93.88 296 LEU A N 1
ATOM 2446 C CA . LEU A 1 296 ? 10.633 -24.047 -16.188 1 93.88 296 LEU A CA 1
ATOM 2447 C C . LEU A 1 296 ? 9.539 -23.172 -15.594 1 93.88 296 LEU A C 1
ATOM 2449 O O . LEU A 1 296 ? 8.352 -23.375 -15.883 1 93.88 296 LEU A O 1
ATOM 2453 N N . LEU A 1 297 ? 9.922 -22.25 -14.727 1 95.19 297 LEU A N 1
ATOM 2454 C CA . LEU A 1 297 ? 8.945 -21.312 -14.203 1 95.19 297 LEU A CA 1
ATOM 2455 C C . LEU A 1 297 ? 8.289 -20.516 -15.328 1 95.19 297 LEU A C 1
ATOM 2457 O O . LEU A 1 297 ? 7.066 -20.375 -15.367 1 95.19 297 LEU A O 1
ATOM 2461 N N . SER A 1 298 ? 9.039 -20.078 -16.219 1 93.62 298 SER A N 1
ATOM 2462 C CA . SER A 1 298 ? 8.57 -19.25 -17.312 1 93.62 298 SER A CA 1
ATOM 2463 C C . SER A 1 298 ? 7.617 -20.016 -18.219 1 93.62 298 SER A C 1
ATOM 2465 O O . SER A 1 298 ? 6.547 -19.516 -18.578 1 93.62 298 SER A O 1
ATOM 2467 N N . ASP A 1 299 ? 7.961 -21.234 -18.484 1 90 299 ASP A N 1
ATOM 2468 C CA . ASP A 1 299 ? 7.289 -21.984 -19.547 1 90 299 ASP A CA 1
ATOM 2469 C C . ASP A 1 299 ? 6.113 -22.781 -19 1 90 299 ASP A C 1
ATOM 2471 O O . ASP A 1 299 ? 5.102 -22.953 -19.688 1 90 299 ASP A O 1
ATOM 2475 N N . LYS A 1 300 ? 6.297 -23.172 -17.75 1 88 300 LYS A N 1
ATOM 2476 C CA . LYS A 1 300 ? 5.352 -24.219 -17.344 1 88 300 LYS A CA 1
ATOM 2477 C C . LYS A 1 300 ? 4.707 -23.875 -16 1 88 300 LYS A C 1
ATOM 2479 O O . LYS A 1 300 ? 3.484 -23.938 -15.859 1 88 300 LYS A O 1
ATOM 2484 N N . PHE A 1 301 ? 5.426 -23.531 -14.984 1 90.69 301 PHE A N 1
ATOM 2485 C CA . PHE A 1 301 ? 4.914 -23.562 -13.625 1 90.69 301 PHE A CA 1
ATOM 2486 C C . PHE A 1 301 ? 4.473 -22.172 -13.172 1 90.69 301 PHE A C 1
ATOM 2488 O O . PHE A 1 301 ? 3.752 -22.047 -12.188 1 90.69 301 PHE A O 1
ATOM 2495 N N . ASP A 1 302 ? 4.887 -21.156 -13.836 1 92.75 302 ASP A N 1
ATOM 2496 C CA . ASP A 1 302 ? 4.465 -19.797 -13.547 1 92.75 302 ASP A CA 1
ATOM 2497 C C . ASP A 1 302 ? 4.52 -18.922 -14.805 1 92.75 302 ASP A C 1
ATOM 2499 O O . ASP A 1 302 ? 5.176 -17.875 -14.812 1 92.75 302 ASP A O 1
ATOM 2503 N N . PRO A 1 303 ? 3.74 -19.312 -15.711 1 91.44 303 PRO A N 1
ATOM 2504 C CA . PRO A 1 303 ? 3.82 -18.625 -17 1 91.44 303 PRO A CA 1
ATOM 2505 C C . PRO A 1 303 ? 3.254 -17.203 -16.953 1 91.44 303 PRO A C 1
ATOM 2507 O O . PRO A 1 303 ? 3.578 -16.375 -17.812 1 91.44 303 PRO A O 1
ATOM 2510 N N . ILE A 1 304 ? 2.396 -16.953 -16.047 1 91.69 304 ILE A N 1
ATOM 2511 C CA . ILE A 1 304 ? 1.822 -15.609 -15.914 1 91.69 304 ILE A CA 1
ATOM 2512 C C . ILE A 1 304 ? 2.938 -14.594 -15.703 1 91.69 304 ILE A C 1
ATOM 2514 O O . ILE A 1 304 ? 2.875 -13.477 -16.219 1 91.69 304 ILE A O 1
ATOM 2518 N N . ARG A 1 305 ? 4.016 -15.016 -14.992 1 92.69 305 ARG A N 1
ATOM 2519 C CA . ARG A 1 305 ? 5.141 -14.125 -14.734 1 92.69 305 ARG A CA 1
ATOM 2520 C C . ARG A 1 305 ? 6.324 -14.461 -15.633 1 92.69 305 ARG A C 1
ATOM 2522 O O . ARG A 1 305 ? 7.48 -14.344 -15.219 1 92.69 305 ARG A O 1
ATOM 2529 N N . ALA A 1 306 ? 6.121 -14.836 -16.734 1 93 306 ALA A N 1
ATOM 2530 C CA . ALA A 1 306 ? 7.16 -15.289 -17.656 1 93 306 ALA A CA 1
ATOM 2531 C C . ALA A 1 306 ? 8.18 -14.18 -17.906 1 93 306 ALA A C 1
ATOM 2533 O O . ALA A 1 306 ? 9.383 -14.453 -18 1 93 306 ALA A O 1
ATOM 2534 N N . ASN A 1 307 ? 7.742 -13.008 -17.969 1 90.31 307 ASN A N 1
ATOM 2535 C CA . ASN A 1 307 ? 8.648 -11.891 -18.234 1 90.31 307 ASN A CA 1
ATOM 2536 C C . ASN A 1 307 ? 9.672 -11.711 -17.109 1 90.31 307 ASN A C 1
ATOM 2538 O O . ASN A 1 307 ? 10.828 -11.398 -17.375 1 90.31 307 ASN A O 1
ATOM 2542 N N . LEU A 1 308 ? 9.148 -11.844 -15.961 1 93.19 308 LEU A N 1
ATOM 2543 C CA . LEU A 1 308 ? 10.055 -11.766 -14.82 1 93.19 308 LEU A CA 1
ATOM 2544 C C . LEU A 1 308 ? 11.133 -12.844 -14.906 1 93.19 308 LEU A C 1
ATOM 2546 O O . LEU A 1 308 ? 12.312 -12.562 -14.703 1 93.19 308 LEU A O 1
ATOM 2550 N N . TRP A 1 309 ? 10.727 -13.969 -15.234 1 96.44 309 TRP A N 1
ATOM 2551 C CA . TRP A 1 309 ? 11.664 -15.086 -15.266 1 96.44 309 TRP A CA 1
ATOM 2552 C C . TRP A 1 309 ? 12.664 -14.93 -16.406 1 96.44 309 TRP A C 1
ATOM 2554 O O . TRP A 1 309 ? 13.852 -15.211 -16.25 1 96.44 309 TRP A O 1
ATOM 2564 N N . GLN A 1 310 ? 12.188 -14.438 -17.484 1 95.5 310 GLN A N 1
ATOM 2565 C CA . GLN A 1 310 ? 13.07 -14.188 -18.609 1 95.5 310 GLN A CA 1
ATOM 2566 C C . GLN A 1 310 ? 14.102 -13.109 -18.281 1 95.5 310 GLN A C 1
ATOM 2568 O O . GLN A 1 310 ? 15.258 -13.195 -18.703 1 95.5 310 GLN A O 1
ATOM 2573 N N . HIS A 1 311 ? 13.695 -12.188 -17.562 1 95.5 311 HIS A N 1
ATOM 2574 C CA . HIS A 1 311 ? 14.617 -11.156 -17.109 1 95.5 311 HIS A CA 1
ATOM 2575 C C . HIS A 1 311 ? 15.703 -11.75 -16.219 1 95.5 311 HIS A C 1
ATOM 2577 O O . HIS A 1 311 ? 16.875 -11.414 -16.359 1 95.5 311 HIS A O 1
ATOM 2583 N N . LYS A 1 312 ? 15.25 -12.648 -15.312 1 96.62 312 LYS A N 1
ATOM 2584 C CA . LYS A 1 312 ? 16.203 -13.305 -14.43 1 96.62 312 LYS A CA 1
ATOM 2585 C C . LYS A 1 312 ? 17.203 -14.148 -15.227 1 96.62 312 LYS A C 1
ATOM 2587 O O . LYS A 1 312 ? 18.391 -14.188 -14.906 1 96.62 312 LYS A O 1
ATOM 2592 N N . ILE A 1 313 ? 16.719 -14.766 -16.266 1 96.81 313 ILE A N 1
ATOM 2593 C CA . ILE A 1 313 ? 17.562 -15.586 -17.125 1 96.81 313 ILE A CA 1
ATOM 2594 C C . ILE A 1 313 ? 18.594 -14.711 -17.844 1 96.81 313 ILE A C 1
ATOM 2596 O O . ILE A 1 313 ? 19.781 -15.039 -17.875 1 96.81 313 ILE A O 1
ATOM 2600 N N . LYS A 1 314 ? 18.156 -13.578 -18.297 1 96.44 314 LYS A N 1
ATOM 2601 C CA . LYS A 1 314 ? 19.047 -12.648 -18.984 1 96.44 314 LYS A CA 1
ATOM 2602 C C . LYS A 1 314 ? 20.109 -12.109 -18.047 1 96.44 314 LYS A C 1
ATOM 2604 O O . LYS A 1 314 ? 21.281 -12.016 -18.422 1 96.44 314 LYS A O 1
ATOM 2609 N N . GLN A 1 315 ? 19.719 -11.789 -16.891 1 94.88 315 GLN A N 1
ATOM 2610 C CA . GLN A 1 315 ? 20.656 -11.273 -15.906 1 94.88 315 GLN A CA 1
ATOM 2611 C C . GLN A 1 315 ? 21.734 -12.305 -15.57 1 94.88 315 GLN A C 1
ATOM 2613 O O . GLN A 1 315 ? 22.891 -11.961 -15.367 1 94.88 315 GLN A O 1
ATOM 2618 N N . LEU A 1 316 ? 21.344 -13.578 -15.477 1 93.94 316 LEU A N 1
ATOM 2619 C CA . LEU A 1 316 ? 22.266 -14.656 -15.117 1 93.94 316 LEU A CA 1
ATOM 2620 C C . LEU A 1 316 ? 23.234 -14.945 -16.266 1 93.94 316 LEU A C 1
ATOM 2622 O O . LEU A 1 316 ? 24.391 -15.273 -16.016 1 93.94 316 LEU A O 1
ATOM 2626 N N . LYS A 1 317 ? 22.75 -14.797 -17.422 1 92.25 317 LYS A N 1
ATOM 2627 C CA . LYS A 1 317 ? 23.594 -15.062 -18.578 1 92.25 317 LYS A CA 1
ATOM 2628 C C . LYS A 1 317 ? 24.594 -13.93 -18.797 1 92.25 317 LYS A C 1
ATOM 2630 O O . LYS A 1 317 ? 25.672 -14.148 -19.359 1 92.25 317 LYS A O 1
ATOM 2635 N N . SER A 1 318 ? 24.219 -12.711 -18.391 1 88.12 318 SER A N 1
ATOM 2636 C CA . SER A 1 318 ? 25.109 -11.562 -18.547 1 88.12 318 SER A CA 1
ATOM 2637 C C . SER A 1 318 ? 26.156 -11.516 -17.438 1 88.12 318 SER A C 1
ATOM 2639 O O . SER A 1 318 ? 27.141 -10.789 -17.531 1 88.12 318 SER A O 1
ATOM 2641 N N . SER A 1 319 ? 25.938 -12.164 -16.359 1 74.25 319 SER A N 1
ATOM 2642 C CA . SER A 1 319 ? 26.906 -12.188 -15.25 1 74.25 319 SER A CA 1
ATOM 2643 C C . SER A 1 319 ? 27.969 -13.242 -15.469 1 74.25 319 SER A C 1
ATOM 2645 O O . SER A 1 319 ? 27.703 -14.297 -16.047 1 74.25 319 SER A O 1
ATOM 2647 N N . MET B 1 1 ? -23.828 -28.547 -7.434 1 74.88 1 MET B N 1
ATOM 2648 C CA . MET B 1 1 ? -22.375 -28.547 -7.555 1 74.88 1 MET B CA 1
ATOM 2649 C C . MET B 1 1 ? -21.812 -29.969 -7.445 1 74.88 1 MET B C 1
ATOM 2651 O O . MET B 1 1 ? -21.078 -30.406 -8.328 1 74.88 1 MET B O 1
ATOM 2655 N N . LEU B 1 2 ? -22.375 -30.719 -6.566 1 78.12 2 LEU B N 1
ATOM 2656 C CA . LEU B 1 2 ? -21.875 -32.094 -6.383 1 78.12 2 LEU B CA 1
ATOM 2657 C C . LEU B 1 2 ? -22.266 -32.969 -7.562 1 78.12 2 LEU B C 1
ATOM 2659 O O . LEU B 1 2 ? -21.469 -33.781 -8.023 1 78.12 2 LEU B O 1
ATOM 2663 N N . SER B 1 3 ? -23.469 -32.719 -7.969 1 81.19 3 SER B N 1
ATOM 2664 C CA . SER B 1 3 ? -23.938 -33.469 -9.109 1 81.19 3 SER B CA 1
ATOM 2665 C C . SER B 1 3 ? -23.125 -33.156 -10.367 1 81.19 3 SER B C 1
ATOM 2667 O O . SER B 1 3 ? -22.766 -34.062 -11.117 1 81.19 3 SER B O 1
ATOM 2669 N N . TRP B 1 4 ? -22.812 -31.953 -10.523 1 87.38 4 TRP B N 1
ATOM 2670 C CA . TRP B 1 4 ? -22 -31.531 -11.664 1 87.38 4 TRP B CA 1
ATOM 2671 C C . TRP B 1 4 ? -20.625 -32.156 -11.609 1 87.38 4 TRP B C 1
ATOM 2673 O O . TRP B 1 4 ? -20.109 -32.625 -12.633 1 87.38 4 TRP B O 1
ATOM 2683 N N . CYS B 1 5 ? -20.062 -32.281 -10.508 1 87.31 5 CYS B N 1
ATOM 2684 C CA . CYS B 1 5 ? -18.734 -32.875 -10.344 1 87.31 5 CYS B CA 1
ATOM 2685 C C . CYS B 1 5 ? -18.766 -34.375 -10.641 1 87.31 5 CYS B C 1
ATOM 2687 O O . CYS B 1 5 ? -17.859 -34.906 -11.289 1 87.31 5 CYS B O 1
ATOM 2689 N N . ALA B 1 6 ? -19.797 -34.906 -10.148 1 85.38 6 ALA B N 1
ATOM 2690 C CA . ALA B 1 6 ? -19.922 -36.344 -10.375 1 85.38 6 ALA B CA 1
ATOM 2691 C C . ALA B 1 6 ? -20.062 -36.656 -11.859 1 85.38 6 ALA B C 1
ATOM 2693 O O . ALA B 1 6 ? -19.484 -37.625 -12.359 1 85.38 6 ALA B O 1
ATOM 2694 N N . GLU B 1 7 ? -20.734 -35.812 -12.5 1 87.81 7 GLU B N 1
ATOM 2695 C CA . GLU B 1 7 ? -21.016 -36.031 -13.914 1 87.81 7 GLU B CA 1
ATOM 2696 C C . GLU B 1 7 ? -19.781 -35.75 -14.773 1 87.81 7 GLU B C 1
ATOM 2698 O O . GLU B 1 7 ? -19.531 -36.469 -15.75 1 87.81 7 GLU B O 1
ATOM 2703 N N . ASN B 1 8 ? -18.984 -34.844 -14.43 1 91.62 8 ASN B N 1
ATOM 2704 C CA . ASN B 1 8 ? -17.906 -34.406 -15.305 1 91.62 8 ASN B CA 1
ATOM 2705 C C . ASN B 1 8 ? -16.562 -34.969 -14.875 1 91.62 8 ASN B C 1
ATOM 2707 O O . ASN B 1 8 ? -15.625 -35 -15.672 1 91.62 8 ASN B O 1
ATOM 2711 N N . PHE B 1 9 ? -16.547 -35.469 -13.57 1 92.88 9 PHE B N 1
ATOM 2712 C CA . PHE B 1 9 ? -15.242 -35.875 -13.062 1 92.88 9 PHE B CA 1
ATOM 2713 C C . PHE B 1 9 ? -15.336 -37.219 -12.352 1 92.88 9 PHE B C 1
ATOM 2715 O O . PHE B 1 9 ? -14.594 -37.469 -11.398 1 92.88 9 PHE B O 1
ATOM 2722 N N . GLY B 1 10 ? -16.266 -38.031 -12.719 1 90.44 10 GLY B N 1
ATOM 2723 C CA . GLY B 1 10 ? -16.406 -39.344 -12.133 1 90.44 10 GLY B CA 1
ATOM 2724 C C . GLY B 1 10 ? -15.164 -40.219 -12.297 1 90.44 10 GLY B C 1
ATOM 2725 O O . GLY B 1 10 ? -14.945 -41.125 -11.523 1 90.44 10 GLY B O 1
ATOM 2726 N N . ASP B 1 11 ? -14.336 -39.875 -13.227 1 93.69 11 ASP B N 1
ATOM 2727 C CA . ASP B 1 11 ? -13.148 -40.656 -13.562 1 93.69 11 ASP B CA 1
ATOM 2728 C C . ASP B 1 11 ? -11.922 -40.125 -12.805 1 93.69 11 ASP B C 1
ATOM 2730 O O . ASP B 1 11 ? -10.828 -40.656 -12.961 1 93.69 11 ASP B O 1
ATOM 2734 N N . VAL B 1 12 ? -12.117 -39.125 -11.977 1 93.94 12 VAL B N 1
ATOM 2735 C CA . VAL B 1 12 ? -10.984 -38.469 -11.328 1 93.94 12 VAL B CA 1
ATOM 2736 C C . VAL B 1 12 ? -11.133 -38.562 -9.812 1 93.94 12 VAL B C 1
ATOM 2738 O O . VAL B 1 12 ? -12.18 -38.188 -9.266 1 93.94 12 VAL B O 1
ATOM 2741 N N . GLU B 1 13 ? -10.164 -39 -9.102 1 92.69 13 GLU B N 1
ATOM 2742 C CA . GLU B 1 13 ? -10.141 -39 -7.641 1 92.69 13 GLU B CA 1
ATOM 2743 C C . GLU B 1 13 ? -9.539 -37.719 -7.09 1 92.69 13 GLU B C 1
ATOM 2745 O O . GLU B 1 13 ? -8.375 -37.406 -7.359 1 92.69 13 GLU B O 1
ATOM 2750 N N . PRO B 1 14 ? -10.344 -37.062 -6.324 1 91.31 14 PRO B N 1
ATOM 2751 C CA . PRO B 1 14 ? -9.812 -35.812 -5.758 1 91.31 14 PRO B CA 1
ATOM 2752 C C . PRO B 1 14 ? -8.602 -36.031 -4.863 1 91.31 14 PRO B C 1
ATOM 2754 O O . PRO B 1 14 ? -8.539 -37.031 -4.141 1 91.31 14 PRO B O 1
ATOM 2757 N N . MET B 1 15 ? -7.645 -35.125 -4.934 1 87.44 15 MET B N 1
ATOM 2758 C CA . MET B 1 15 ? -6.5 -35.156 -4.031 1 87.44 15 MET B CA 1
ATOM 2759 C C . MET B 1 15 ? -6.891 -34.688 -2.633 1 87.44 15 MET B C 1
ATOM 2761 O O . MET B 1 15 ? -7.652 -33.75 -2.484 1 87.44 15 MET B O 1
ATOM 2765 N N . PRO B 1 16 ? -6.312 -35.344 -1.642 1 79 16 PRO B N 1
ATOM 2766 C CA . PRO B 1 16 ? -6.625 -34.906 -0.278 1 79 16 PRO B CA 1
ATOM 2767 C C . PRO B 1 16 ? -6.062 -33.531 0.044 1 79 16 PRO B C 1
ATOM 2769 O O . PRO B 1 16 ? -4.992 -33.156 -0.45 1 79 16 PRO B O 1
ATOM 2772 N N . ILE B 1 17 ? -6.852 -32.656 0.641 1 68.31 17 ILE B N 1
ATOM 2773 C CA . ILE B 1 17 ? -6.406 -31.359 1.087 1 68.31 17 ILE B CA 1
ATOM 2774 C C . ILE B 1 17 ? -5.988 -31.422 2.555 1 68.31 17 ILE B C 1
ATOM 2776 O O . ILE B 1 17 ? -6.762 -31.859 3.406 1 68.31 17 ILE B O 1
ATOM 2780 N N . GLU B 1 18 ? -4.652 -31.516 2.807 1 55.31 18 GLU B N 1
ATOM 2781 C CA . GLU B 1 18 ? -4.211 -31.547 4.199 1 55.31 18 GLU B CA 1
ATOM 2782 C C . GLU B 1 18 ? -4.469 -30.219 4.891 1 55.31 18 GLU B C 1
ATOM 2784 O O . GLU B 1 18 ? -3.949 -29.172 4.465 1 55.31 18 GLU B O 1
ATOM 2789 N N . MET B 1 19 ? -5.598 -30.062 5.34 1 51.16 19 MET B N 1
ATOM 2790 C CA . MET B 1 19 ? -5.875 -28.828 6.066 1 51.16 19 MET B CA 1
ATOM 2791 C C . MET B 1 19 ? -5.371 -28.922 7.504 1 51.16 19 MET B C 1
ATOM 2793 O O . MET B 1 19 ? -5.273 -30 8.062 1 51.16 19 MET B O 1
ATOM 2797 N N . GLY B 1 20 ? -4.488 -28.188 7.93 1 47.44 20 GLY B N 1
ATOM 2798 C CA . GLY B 1 20 ? -4.074 -28.234 9.32 1 47.44 20 GLY B CA 1
ATOM 2799 C C . GLY B 1 20 ? -5.188 -28.672 10.258 1 47.44 20 GLY B C 1
ATOM 2800 O O . GLY B 1 20 ? -6.367 -28.625 9.898 1 47.44 20 GLY B O 1
ATOM 2801 N N . SER B 1 21 ? -4.824 -29.516 11.211 1 44.44 21 SER B N 1
ATOM 2802 C CA . SER B 1 21 ? -5.688 -30.109 12.227 1 44.44 21 SER B CA 1
ATOM 2803 C C . SER B 1 21 ? -6.598 -29.062 12.859 1 44.44 21 SER B C 1
ATOM 2805 O O . SER B 1 21 ? -7.516 -29.406 13.609 1 44.44 21 SER B O 1
ATOM 2807 N N . ASP B 1 22 ? -6.234 -27.859 12.75 1 41.56 22 ASP B N 1
ATOM 2808 C CA . ASP B 1 22 ? -6.988 -26.938 13.602 1 41.56 22 ASP B CA 1
ATOM 2809 C C . ASP B 1 22 ? -8.383 -26.688 13.031 1 41.56 22 ASP B C 1
ATOM 2811 O O . ASP B 1 22 ? -8.562 -26.641 11.812 1 41.56 22 ASP B O 1
ATOM 2815 N N . GLU B 1 23 ? -9.344 -26.922 13.828 1 44.84 23 GLU B N 1
ATOM 2816 C CA . GLU B 1 23 ? -10.789 -26.75 13.711 1 44.84 23 GLU B CA 1
ATOM 2817 C C . GLU B 1 23 ? -11.133 -25.547 12.836 1 44.84 23 GLU B C 1
ATOM 2819 O O . GLU B 1 23 ? -12.094 -25.578 12.062 1 44.84 23 GLU B O 1
ATOM 2824 N N . LEU B 1 24 ? -10.422 -24.531 13.008 1 43.75 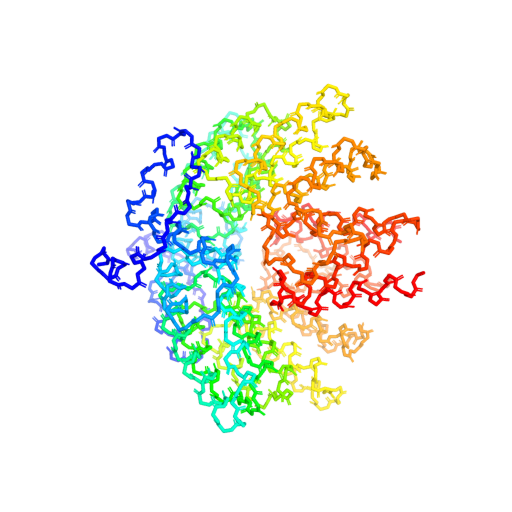24 LEU B N 1
ATOM 2825 C CA . LEU B 1 24 ? -10.734 -23.266 12.352 1 43.75 24 LEU B CA 1
ATOM 2826 C C . LEU B 1 24 ? -10.562 -23.375 10.836 1 43.75 24 LEU B C 1
ATOM 2828 O O . LEU B 1 24 ? -11.367 -22.828 10.078 1 43.75 24 LEU B O 1
ATOM 2832 N N . CYS B 1 25 ? -9.609 -24.203 10.531 1 45.41 25 CYS B N 1
ATOM 2833 C CA . CYS B 1 25 ? -9.469 -24.391 9.094 1 45.41 25 CYS B CA 1
ATOM 2834 C C . CYS B 1 25 ? -10.625 -25.219 8.539 1 45.41 25 CYS B C 1
ATOM 2836 O O . CYS B 1 25 ? -11.016 -25.047 7.387 1 45.41 25 CYS B O 1
ATOM 2838 N N . LYS B 1 26 ? -11.133 -25.938 9.352 1 50.53 26 LYS B N 1
ATOM 2839 C CA . LYS B 1 26 ? -12.242 -26.828 9.008 1 50.53 26 LYS B CA 1
ATOM 2840 C C . LYS B 1 26 ? -13.5 -26.031 8.656 1 50.53 26 LYS B C 1
ATOM 2842 O O . LYS B 1 26 ? -14.289 -26.453 7.812 1 50.53 26 LYS B O 1
ATOM 2847 N N . ILE B 1 27 ? -13.742 -25.109 9.57 1 47.94 27 ILE B N 1
ATOM 2848 C CA . ILE B 1 27 ? -14.945 -24.312 9.375 1 47.94 27 ILE B CA 1
ATOM 2849 C C . ILE B 1 27 ? -14.906 -23.641 8.008 1 47.94 27 ILE B C 1
ATOM 2851 O O . ILE B 1 27 ? -15.938 -23.453 7.363 1 47.94 27 ILE B O 1
ATOM 2855 N N . LEU B 1 28 ? -13.617 -23.312 7.586 1 51 28 LEU B N 1
ATOM 2856 C CA . LEU B 1 28 ? -13.523 -22.422 6.43 1 51 28 LEU B CA 1
ATOM 2857 C C . LEU B 1 28 ? -13.758 -23.203 5.133 1 51 28 LEU B C 1
ATOM 2859 O O . LEU B 1 28 ? -14.188 -22.625 4.133 1 51 28 LEU B O 1
ATOM 2863 N N . TYR B 1 29 ? -13.523 -24.625 5.258 1 61.5 29 TYR B N 1
ATOM 2864 C CA . TYR B 1 29 ? -13.656 -25.219 3.928 1 61.5 29 TYR B CA 1
ATOM 2865 C C . TYR B 1 29 ? -14.797 -26.219 3.885 1 61.5 29 TYR B C 1
ATOM 2867 O O . TYR B 1 29 ? -14.734 -27.266 4.523 1 61.5 29 TYR B O 1
ATOM 2875 N N . SER B 1 30 ? -15.891 -25.844 3.291 1 75.69 30 SER B N 1
ATOM 2876 C CA . SER B 1 30 ? -17.031 -26.719 3.033 1 75.69 30 SER B CA 1
ATOM 2877 C C . SER B 1 30 ? -16.625 -27.938 2.223 1 75.69 30 SER B C 1
ATOM 2879 O O . SER B 1 30 ? -15.523 -27.984 1.656 1 75.69 30 SER B O 1
ATOM 2881 N N . ASP B 1 31 ? -17.344 -29.031 2.406 1 79.94 31 ASP B N 1
ATOM 2882 C CA . ASP B 1 31 ? -17.109 -30.234 1.62 1 79.94 31 ASP B CA 1
ATOM 2883 C C . ASP B 1 31 ? -17 -29.906 0.131 1 79.94 31 ASP B C 1
ATOM 2885 O O . ASP B 1 31 ? -16.203 -30.516 -0.586 1 79.94 31 ASP B O 1
ATOM 2889 N N . GLU B 1 32 ? -17.828 -29.016 -0.163 1 83.56 32 GLU B N 1
ATOM 2890 C CA . GLU B 1 32 ? -17.797 -28.578 -1.555 1 83.56 32 GLU B CA 1
ATOM 2891 C C . GLU B 1 32 ? -16.453 -27.938 -1.897 1 83.56 32 GLU B C 1
ATOM 2893 O O . GLU B 1 32 ? -15.891 -28.203 -2.967 1 83.56 32 GLU B O 1
ATOM 2898 N N . TYR B 1 33 ? -16.016 -27.234 -1.021 1 84.62 33 TYR B N 1
ATOM 2899 C CA . TYR B 1 33 ? -14.727 -26.594 -1.198 1 84.62 33 TYR B CA 1
ATOM 2900 C C . TYR B 1 33 ? -13.609 -27.609 -1.333 1 84.62 33 TYR B C 1
ATOM 2902 O O . TYR B 1 33 ? -12.812 -27.547 -2.271 1 84.62 33 TYR B O 1
ATOM 2910 N N . LYS B 1 34 ? -13.664 -28.578 -0.554 1 84.12 34 LYS B N 1
ATOM 2911 C CA . LYS B 1 34 ? -12.648 -29.609 -0.55 1 84.12 34 LYS B CA 1
ATOM 2912 C C . LYS B 1 34 ? -12.695 -30.438 -1.835 1 84.12 34 LYS B C 1
ATOM 2914 O O . LYS B 1 34 ? -11.648 -30.766 -2.406 1 84.12 34 LYS B O 1
ATOM 2919 N N . LEU B 1 35 ? -13.797 -30.688 -2.193 1 88.94 35 LEU B N 1
ATOM 2920 C CA . LEU B 1 35 ? -13.977 -31.484 -3.402 1 88.94 35 LEU B CA 1
ATOM 2921 C C . LEU B 1 35 ? -13.453 -30.75 -4.625 1 88.94 35 LEU B C 1
ATOM 2923 O O . LEU B 1 35 ? -12.664 -31.281 -5.398 1 88.94 35 LEU B O 1
ATOM 2927 N N . LEU B 1 36 ? -13.852 -29.516 -4.77 1 91.19 36 LEU B N 1
ATOM 2928 C CA . LEU B 1 36 ? -13.469 -28.719 -5.934 1 91.19 36 LEU B CA 1
ATOM 2929 C C . LEU B 1 36 ? -11.953 -28.531 -5.984 1 91.19 36 LEU B C 1
ATOM 2931 O O . LEU B 1 36 ? -11.336 -28.734 -7.031 1 91.19 36 LEU B O 1
ATOM 2935 N N . LEU B 1 37 ? -11.477 -28.25 -4.891 1 88 37 LEU B N 1
ATOM 2936 C CA . LEU B 1 37 ? -10.039 -28.016 -4.84 1 88 37 LEU B CA 1
ATOM 2937 C C . LEU B 1 37 ? -9.273 -29.312 -5.055 1 88 37 LEU B C 1
ATOM 2939 O O . LEU B 1 37 ? -8.25 -29.328 -5.746 1 88 37 LEU B O 1
ATOM 2943 N N . GLY B 1 38 ? -9.734 -30.344 -4.477 1 89.44 38 GLY B N 1
ATOM 2944 C CA . GLY B 1 38 ? -9.102 -31.641 -4.668 1 89.44 38 GLY B CA 1
ATOM 2945 C C . GLY B 1 38 ? -9.102 -32.094 -6.117 1 89.44 38 GLY B C 1
ATOM 2946 O O . GLY B 1 38 ? -8.094 -32.594 -6.609 1 89.44 38 GLY B O 1
ATOM 2947 N N . LEU B 1 39 ? -10.211 -31.953 -6.723 1 93.69 39 LEU B N 1
ATOM 2948 C CA . LEU B 1 39 ? -10.328 -32.281 -8.133 1 93.69 39 LEU B CA 1
ATOM 2949 C C . LEU B 1 39 ? -9.383 -31.438 -8.977 1 93.69 39 LEU B C 1
ATOM 2951 O O . LEU B 1 39 ? -8.703 -31.969 -9.867 1 93.69 39 LEU B O 1
ATOM 2955 N N . CYS B 1 40 ? -9.359 -30.219 -8.68 1 92.56 40 CYS B N 1
ATOM 2956 C CA . CYS B 1 40 ? -8.516 -29.297 -9.43 1 92.56 40 CYS B CA 1
ATOM 2957 C C . CYS B 1 40 ? -7.043 -29.656 -9.297 1 92.56 40 CYS B C 1
ATOM 2959 O O . CYS B 1 40 ? -6.316 -29.719 -10.289 1 92.56 40 CYS B O 1
ATOM 2961 N N . ARG B 1 41 ? -6.695 -30.016 -8.133 1 87.5 41 ARG B N 1
ATOM 2962 C CA . ARG B 1 41 ? -5.312 -30.406 -7.891 1 87.5 41 ARG B CA 1
ATOM 2963 C C . ARG B 1 41 ? -4.977 -31.688 -8.641 1 87.5 41 ARG B C 1
ATOM 2965 O O . ARG B 1 41 ? -3.877 -31.828 -9.188 1 87.5 41 ARG B O 1
ATOM 2972 N N . ARG B 1 42 ? -5.836 -32.531 -8.648 1 91.12 42 ARG B N 1
ATOM 2973 C CA . ARG B 1 42 ? -5.621 -33.781 -9.367 1 91.12 42 ARG B CA 1
ATOM 2974 C C . ARG B 1 42 ? -5.445 -33.531 -10.859 1 91.12 42 ARG B C 1
ATOM 2976 O O . ARG B 1 42 ? -4.523 -34.062 -11.477 1 91.12 42 ARG B O 1
ATOM 2983 N N . LEU B 1 43 ? -6.293 -32.75 -11.375 1 93.44 43 LEU B N 1
ATOM 2984 C CA . LEU B 1 43 ? -6.195 -32.469 -12.805 1 93.44 43 LEU B CA 1
ATOM 2985 C C . LEU B 1 43 ? -4.883 -31.781 -13.133 1 93.44 43 LEU B C 1
ATOM 2987 O O . LEU B 1 43 ? -4.258 -32.062 -14.156 1 93.44 43 LEU B O 1
ATOM 2991 N N . MET B 1 44 ? -4.484 -30.938 -12.297 1 88.69 44 MET B N 1
ATOM 2992 C CA . MET B 1 44 ? -3.209 -30.25 -12.477 1 88.69 44 MET B CA 1
ATOM 2993 C C . MET B 1 44 ? -2.053 -31.25 -12.461 1 88.69 44 MET B C 1
ATOM 2995 O O . MET B 1 44 ? -1.144 -31.156 -13.289 1 88.69 44 MET B O 1
ATOM 2999 N N . SER B 1 45 ? -2.184 -32.125 -11.555 1 84.19 45 SER B N 1
ATOM 3000 C CA . SER B 1 45 ? -1.135 -33.156 -11.422 1 84.19 45 SER B CA 1
ATOM 3001 C C . SER B 1 45 ? -1.077 -34.062 -12.648 1 84.19 45 SER B C 1
ATOM 3003 O O . SER B 1 45 ? -0.007 -34.531 -13.008 1 84.19 45 SER B O 1
ATOM 3005 N N . LEU B 1 46 ? -2.164 -34.188 -13.289 1 88.44 46 LEU B N 1
ATOM 3006 C CA . LEU B 1 46 ? -2.242 -35.031 -14.477 1 88.44 46 LEU B CA 1
ATOM 3007 C C . LEU B 1 46 ? -1.888 -34.25 -15.727 1 88.44 46 LEU B C 1
ATOM 3009 O O . LEU B 1 46 ? -1.761 -34.812 -16.812 1 88.44 46 LEU B O 1
ATOM 3013 N N . GLY B 1 47 ? -1.748 -32.938 -15.555 1 88.12 47 GLY B N 1
ATOM 3014 C CA . GLY B 1 47 ? -1.445 -32.094 -16.688 1 88.12 47 GLY B CA 1
ATOM 3015 C C . GLY B 1 47 ? -2.588 -31.984 -17.688 1 88.12 47 GLY B C 1
ATOM 3016 O O . GLY B 1 47 ? -2.361 -31.812 -18.891 1 88.12 47 GLY B O 1
ATOM 3017 N N . GLU B 1 48 ? -3.779 -32.188 -17.188 1 93.94 48 GLU B N 1
ATOM 3018 C CA . GLU B 1 48 ? -4.93 -32.125 -18.094 1 93.94 48 GLU B CA 1
ATOM 3019 C C . GLU B 1 48 ? -5.25 -30.688 -18.484 1 93.94 48 GLU B C 1
ATOM 3021 O O . GLU B 1 48 ? -5.43 -29.828 -17.625 1 93.94 48 GLU B O 1
ATOM 3026 N N . LEU B 1 49 ? -5.34 -30.453 -19.797 1 95.56 49 LEU B N 1
ATOM 3027 C CA . LEU B 1 49 ? -5.641 -29.125 -20.328 1 95.56 49 LEU B CA 1
ATOM 3028 C C . LEU B 1 49 ? -6.898 -29.156 -21.188 1 95.56 49 LEU B C 1
ATOM 3030 O O . LEU B 1 49 ? -6.887 -28.688 -22.328 1 95.56 49 LEU B O 1
ATOM 3034 N N . SER B 1 50 ? -7.973 -29.625 -20.547 1 96 50 SER B N 1
ATOM 3035 C CA . SER B 1 50 ? -9.219 -29.859 -21.281 1 96 50 SER B CA 1
ATOM 3036 C C . SER B 1 50 ? -10.242 -28.781 -20.984 1 96 50 SER B C 1
ATOM 3038 O O . SER B 1 50 ? -10.023 -27.922 -20.125 1 96 50 SER B O 1
ATOM 3040 N N . GLN B 1 51 ? -11.367 -28.891 -21.719 1 95.75 51 GLN B N 1
ATOM 3041 C CA . GLN B 1 51 ? -12.477 -27.984 -21.484 1 95.75 51 GLN B CA 1
ATOM 3042 C C . GLN B 1 51 ? -13.102 -28.203 -20.109 1 95.75 51 GLN B C 1
ATOM 3044 O O . GLN B 1 51 ? -13.508 -27.25 -19.453 1 95.75 51 GLN B O 1
ATOM 3049 N N . ARG B 1 52 ? -13.227 -29.391 -19.703 1 96.38 52 ARG B N 1
ATOM 3050 C CA . ARG B 1 52 ? -13.789 -29.656 -18.375 1 96.38 52 ARG B CA 1
ATOM 3051 C C . ARG B 1 52 ? -12.891 -29.109 -17.281 1 96.38 52 ARG B C 1
ATOM 3053 O O . ARG B 1 52 ? -13.383 -28.641 -16.234 1 96.38 52 ARG B O 1
ATOM 3060 N N . ALA B 1 53 ? -11.57 -29.156 -17.547 1 97 53 ALA B N 1
ATOM 3061 C CA . ALA B 1 53 ? -10.617 -28.547 -16.609 1 97 53 ALA B CA 1
ATOM 3062 C C . ALA B 1 53 ? -10.812 -27.047 -16.531 1 97 53 ALA B C 1
ATOM 3064 O O . ALA B 1 53 ? -10.781 -26.469 -15.438 1 97 53 ALA B O 1
ATOM 3065 N N . LEU B 1 54 ? -11.039 -26.438 -17.641 1 97.62 54 LEU B N 1
ATOM 3066 C CA . LEU B 1 54 ? -11.297 -25 -17.672 1 97.62 54 LEU B CA 1
ATOM 3067 C C . LEU B 1 54 ? -12.523 -24.656 -16.844 1 97.62 54 LEU B C 1
ATOM 3069 O O . LEU B 1 54 ? -12.492 -23.703 -16.047 1 97.62 54 LEU B O 1
ATOM 3073 N N . LEU B 1 55 ? -13.539 -25.391 -17 1 97 55 LEU B N 1
ATOM 3074 C CA . LEU B 1 55 ? -14.781 -25.156 -16.266 1 97 55 LEU B CA 1
ATOM 3075 C C . LEU B 1 55 ? -14.562 -25.344 -14.766 1 97 55 LEU B C 1
ATOM 3077 O O . LEU B 1 55 ? -15.117 -24.594 -13.953 1 97 55 LEU B O 1
ATOM 3081 N N . LEU B 1 56 ? -13.789 -26.312 -14.469 1 96.69 56 LEU B N 1
ATOM 3082 C CA . LEU B 1 56 ? -13.484 -26.578 -13.062 1 96.69 56 LEU B CA 1
ATOM 3083 C C . LEU B 1 56 ? -12.75 -25.406 -12.438 1 96.69 56 LEU B C 1
ATOM 3085 O O . LEU B 1 56 ? -13.031 -25.016 -11.305 1 96.69 56 LEU B O 1
ATOM 3089 N N . THR B 1 57 ? -11.797 -24.797 -13.156 1 96.62 57 THR B N 1
ATOM 3090 C CA . THR B 1 57 ? -11.062 -23.641 -12.633 1 96.62 57 THR B CA 1
ATOM 3091 C C . THR B 1 57 ? -12.008 -22.484 -12.32 1 96.62 57 THR B C 1
ATOM 3093 O O . THR B 1 57 ? -11.82 -21.766 -11.344 1 96.62 57 THR B O 1
ATOM 3096 N N . ALA B 1 58 ? -13.008 -22.297 -13.133 1 96.56 58 ALA B N 1
ATOM 3097 C CA . ALA B 1 58 ? -13.992 -21.234 -12.891 1 96.56 58 ALA B CA 1
ATOM 3098 C C . ALA B 1 58 ? -14.711 -21.469 -11.562 1 96.56 58 ALA B C 1
ATOM 3100 O O . ALA B 1 58 ? -14.922 -20.516 -10.797 1 96.56 58 ALA B O 1
ATOM 3101 N N . LYS B 1 59 ? -15.039 -22.656 -11.25 1 94.56 59 LYS B N 1
ATOM 3102 C CA . LYS B 1 59 ? -15.734 -22.984 -10.008 1 94.56 59 LYS B CA 1
ATOM 3103 C C . LYS B 1 59 ? -14.828 -22.797 -8.797 1 94.56 59 LYS B C 1
ATOM 3105 O O . LYS B 1 59 ? -15.258 -22.281 -7.762 1 94.56 59 LYS B O 1
ATOM 3110 N N . VAL B 1 60 ? -13.641 -23.172 -8.984 1 92.94 60 VAL B N 1
ATOM 3111 C CA . VAL B 1 60 ? -12.68 -23.031 -7.887 1 92.94 60 VAL B CA 1
ATOM 3112 C C . VAL B 1 60 ? -12.398 -21.562 -7.633 1 92.94 60 VAL B C 1
ATOM 3114 O O . VAL B 1 60 ? -12.375 -21.109 -6.48 1 92.94 60 VAL B O 1
ATOM 3117 N N . ILE B 1 61 ? -12.211 -20.766 -8.664 1 93.19 61 ILE B N 1
ATOM 3118 C CA . ILE B 1 61 ? -11.922 -19.344 -8.547 1 93.19 61 ILE B CA 1
ATOM 3119 C C . ILE B 1 61 ? -13.102 -18.625 -7.891 1 93.19 61 ILE B C 1
ATOM 3121 O O . ILE B 1 61 ? -12.906 -17.688 -7.109 1 93.19 61 ILE B O 1
ATOM 3125 N N . ALA B 1 62 ? -14.266 -19.125 -8.094 1 91.38 62 ALA B N 1
ATOM 3126 C CA . ALA B 1 62 ? -15.453 -18.516 -7.496 1 91.38 62 ALA B CA 1
ATOM 3127 C C . ALA B 1 62 ? -15.422 -18.641 -5.973 1 91.38 62 ALA B C 1
ATOM 3129 O O . ALA B 1 62 ? -15.891 -17.75 -5.262 1 91.38 62 ALA B O 1
ATOM 3130 N N . ILE B 1 63 ? -14.797 -19.719 -5.504 1 86.12 63 ILE B N 1
ATOM 3131 C CA . ILE B 1 63 ? -14.836 -19.938 -4.062 1 86.12 63 ILE B CA 1
ATOM 3132 C C . ILE B 1 63 ? -13.484 -19.578 -3.447 1 86.12 63 ILE B C 1
ATOM 3134 O O . ILE B 1 63 ? -13.383 -19.391 -2.236 1 86.12 63 ILE B O 1
ATOM 3138 N N . ALA B 1 64 ? -12.5 -19.578 -4.352 1 84.25 64 ALA B N 1
ATOM 3139 C CA . ALA B 1 64 ? -11.156 -19.297 -3.855 1 84.25 64 ALA B CA 1
ATOM 3140 C C . ALA B 1 64 ? -10.359 -18.469 -4.867 1 84.25 64 ALA B C 1
ATOM 3142 O O . ALA B 1 64 ? -9.344 -18.938 -5.395 1 84.25 64 ALA B O 1
ATOM 3143 N N . PRO B 1 65 ? -10.742 -17.203 -4.973 1 88.06 65 PRO B N 1
ATOM 3144 C CA . PRO B 1 65 ? -10.117 -16.391 -6.016 1 88.06 65 PRO B CA 1
ATOM 3145 C C . PRO B 1 65 ? -8.664 -16.031 -5.695 1 88.06 65 PRO B C 1
ATOM 3147 O O . PRO B 1 65 ? -7.918 -15.602 -6.578 1 88.06 65 PRO B O 1
ATOM 3150 N N . ALA B 1 66 ? -8.281 -16.281 -4.527 1 80.81 66 ALA B N 1
ATOM 3151 C CA . ALA B 1 66 ? -6.941 -15.883 -4.109 1 80.81 66 ALA B CA 1
ATOM 3152 C C . ALA B 1 66 ? -5.914 -16.953 -4.469 1 80.81 66 ALA B C 1
ATOM 3154 O O . ALA B 1 66 ? -4.707 -16.719 -4.375 1 80.81 66 ALA B O 1
ATOM 3155 N N . PHE B 1 67 ? -6.273 -18.078 -4.934 1 83 67 PHE B N 1
ATOM 3156 C CA . PHE B 1 67 ? -5.352 -19.172 -5.211 1 83 67 PHE B CA 1
ATOM 3157 C C . PHE B 1 67 ? -4.641 -18.953 -6.539 1 83 67 PHE B C 1
ATOM 3159 O O . PHE B 1 67 ? -5.156 -19.328 -7.598 1 83 67 PHE B O 1
ATOM 3166 N N . TYR B 1 68 ? -3.506 -18.531 -6.461 1 85.94 68 TYR B N 1
ATOM 3167 C CA . TYR B 1 68 ? -2.713 -18.125 -7.613 1 85.94 68 TYR B CA 1
ATOM 3168 C C . TYR B 1 68 ? -2.459 -19.297 -8.555 1 85.94 68 TYR B C 1
ATOM 3170 O O . TYR B 1 68 ? -2.473 -19.141 -9.773 1 85.94 68 TYR B O 1
ATOM 3178 N N . THR B 1 69 ? -2.191 -20.422 -8.039 1 85.62 69 THR B N 1
ATOM 3179 C CA . THR B 1 69 ? -1.855 -21.594 -8.844 1 85.62 69 THR B CA 1
ATOM 3180 C C . THR B 1 69 ? -3.004 -21.953 -9.781 1 85.62 69 THR B C 1
ATOM 3182 O O . THR B 1 69 ? -2.777 -22.438 -10.891 1 85.62 69 THR B O 1
ATOM 3185 N N . VAL B 1 70 ? -4.176 -21.719 -9.312 1 91.06 70 VAL B N 1
ATOM 3186 C CA . VAL B 1 70 ? -5.34 -22.016 -10.133 1 91.06 70 VAL B CA 1
ATOM 3187 C C . VAL B 1 70 ? -5.395 -21.078 -11.328 1 91.06 70 VAL B C 1
ATOM 3189 O O . VAL B 1 70 ? -5.734 -21.484 -12.445 1 91.06 70 VAL B O 1
ATOM 3192 N N . TRP B 1 71 ? -5.027 -19.844 -11.125 1 93.75 71 TRP B N 1
ATOM 3193 C CA . TRP B 1 71 ? -4.969 -18.859 -12.211 1 93.75 71 TRP B CA 1
ATOM 3194 C C . TRP B 1 71 ? -3.92 -19.266 -13.242 1 93.75 71 TRP B C 1
ATOM 3196 O O . TRP B 1 71 ? -4.156 -19.172 -14.445 1 93.75 71 TRP B O 1
ATOM 3206 N N . ASN B 1 72 ? -2.822 -19.75 -12.781 1 92.25 72 ASN B N 1
ATOM 3207 C CA . ASN B 1 72 ? -1.774 -20.234 -13.68 1 92.25 72 ASN B CA 1
ATOM 3208 C C . ASN B 1 72 ? -2.238 -21.438 -14.492 1 92.25 72 ASN B C 1
ATOM 3210 O O . ASN B 1 72 ? -1.963 -21.531 -15.688 1 92.25 72 ASN B O 1
ATOM 3214 N N . TYR B 1 73 ? -2.852 -22.344 -13.797 1 93.19 73 TYR B N 1
ATOM 3215 C CA . TYR B 1 73 ? -3.385 -23.531 -14.453 1 93.19 73 TYR B CA 1
ATOM 3216 C C . TYR B 1 73 ? -4.395 -23.156 -15.531 1 93.19 73 TYR B C 1
ATOM 3218 O O . TYR B 1 73 ? -4.328 -23.656 -16.656 1 93.19 73 TYR B O 1
ATOM 3226 N N . ARG B 1 74 ? -5.27 -22.25 -15.172 1 96.69 74 ARG B N 1
ATOM 3227 C CA . ARG B 1 74 ? -6.262 -21.797 -16.141 1 96.69 74 ARG B CA 1
ATOM 3228 C C . ARG B 1 74 ? -5.594 -21.172 -17.359 1 96.69 74 ARG B C 1
ATOM 3230 O O . ARG B 1 74 ? -5.977 -21.438 -18.5 1 96.69 74 ARG B O 1
ATOM 3237 N N . TYR B 1 75 ? -4.648 -20.359 -17.125 1 96.69 75 TYR B N 1
ATOM 3238 C CA . TYR B 1 75 ? -3.912 -19.719 -18.219 1 96.69 75 TYR B CA 1
ATOM 3239 C C . TYR B 1 75 ? -3.281 -20.766 -19.125 1 96.69 75 TYR B C 1
ATOM 3241 O O . TYR B 1 75 ? -3.332 -20.625 -20.359 1 96.69 75 TYR B O 1
ATOM 3249 N N . SER B 1 76 ? -2.705 -21.766 -18.531 1 94.62 76 SER B N 1
ATOM 3250 C CA . SER B 1 76 ? -2.092 -22.828 -19.312 1 94.62 76 SER B CA 1
ATOM 3251 C C . SER B 1 76 ? -3.117 -23.531 -20.203 1 94.62 76 SER B C 1
ATOM 3253 O O . SER B 1 76 ? -2.818 -23.891 -21.344 1 94.62 76 SER B O 1
ATOM 3255 N N . ILE B 1 77 ? -4.258 -23.703 -19.672 1 96.88 77 ILE B N 1
ATOM 3256 C CA . ILE B 1 77 ? -5.332 -24.328 -20.438 1 96.88 77 ILE B CA 1
ATOM 3257 C C . ILE B 1 77 ? -5.703 -23.438 -21.625 1 96.88 77 ILE B C 1
ATOM 3259 O O . ILE B 1 77 ? -5.82 -23.922 -22.75 1 96.88 77 ILE B O 1
ATOM 3263 N N . ILE B 1 78 ? -5.883 -22.156 -21.375 1 97.5 78 ILE B N 1
ATOM 3264 C CA . ILE B 1 78 ? -6.238 -21.219 -22.422 1 97.5 78 ILE B CA 1
ATOM 3265 C C . ILE B 1 78 ? -5.152 -21.203 -23.5 1 97.5 78 ILE B C 1
ATOM 3267 O O . ILE B 1 78 ? -5.453 -21.25 -24.688 1 97.5 78 ILE B O 1
ATOM 3271 N N . LYS B 1 79 ? -3.939 -21.203 -23.125 1 95.12 79 LYS B N 1
ATOM 3272 C CA . LYS B 1 79 ? -2.818 -21.188 -24.062 1 95.12 79 LYS B CA 1
ATOM 3273 C C . LYS B 1 79 ? -2.834 -22.438 -24.938 1 95.12 79 LYS B C 1
ATOM 3275 O O . LYS B 1 79 ? -2.59 -22.344 -26.156 1 95.12 79 LYS B O 1
ATOM 3280 N N . GLU B 1 80 ? -3.076 -23.5 -24.281 1 95.06 80 GLU B N 1
ATOM 3281 C CA . GLU B 1 80 ? -3.156 -24.75 -25.031 1 95.06 80 GLU B CA 1
ATOM 3282 C C . GLU B 1 80 ? -4.277 -24.703 -26.062 1 95.06 80 GLU B C 1
ATOM 3284 O O . GLU B 1 80 ? -4.094 -25.125 -27.203 1 95.06 80 GLU B O 1
ATOM 3289 N N . GLN B 1 81 ? -5.395 -24.234 -25.703 1 96.5 81 GLN B N 1
ATOM 3290 C CA . GLN B 1 81 ? -6.535 -24.141 -26.609 1 96.5 81 GLN B CA 1
ATOM 3291 C C . GLN B 1 81 ? -6.238 -23.172 -27.766 1 96.5 81 GLN B C 1
ATOM 3293 O O . GLN B 1 81 ? -6.676 -23.391 -28.891 1 96.5 81 GLN B O 1
ATOM 3298 N N . LEU B 1 82 ? -5.539 -22.188 -27.531 1 96.56 82 LEU B N 1
ATOM 3299 C CA . LEU B 1 82 ? -5.191 -21.203 -28.547 1 96.56 82 LEU B CA 1
ATOM 3300 C C . LEU B 1 82 ? -4.289 -21.797 -29.609 1 96.56 82 LEU B C 1
ATOM 3302 O O . LEU B 1 82 ? -4.363 -21.422 -30.781 1 96.56 82 LEU B O 1
ATOM 3306 N N . SER B 1 83 ? -3.473 -22.719 -29.188 1 94.5 83 SER B N 1
ATOM 3307 C CA . SER B 1 83 ? -2.449 -23.266 -30.078 1 94.5 83 SER B CA 1
ATOM 3308 C C . SER B 1 83 ? -3.076 -24 -31.25 1 94.5 83 SER B C 1
ATOM 3310 O O . SER B 1 83 ? -2.463 -24.109 -32.312 1 94.5 83 SER B O 1
ATOM 3312 N N . SER B 1 84 ? -4.242 -24.406 -31.125 1 93.88 84 SER B N 1
ATOM 3313 C CA . SER B 1 84 ? -4.883 -25.188 -32.188 1 93.88 84 SER B CA 1
ATOM 3314 C C . SER B 1 84 ? -5.852 -24.344 -33 1 93.88 84 SER B C 1
ATOM 3316 O O . SER B 1 84 ? -6.508 -24.859 -33.906 1 93.88 84 SER B O 1
ATOM 3318 N N . LEU B 1 85 ? -5.949 -23.094 -32.781 1 96.44 85 LEU B N 1
ATOM 3319 C CA . LEU B 1 85 ? -6.953 -22.25 -33.406 1 96.44 85 LEU B CA 1
ATOM 3320 C C . LEU B 1 85 ? -6.301 -21.25 -34.375 1 96.44 85 LEU B C 1
ATOM 3322 O O . LEU B 1 85 ? -5.109 -20.953 -34.25 1 96.44 85 LEU B O 1
ATOM 3326 N N . ASP B 1 86 ? -7.027 -20.828 -35.344 1 96.25 86 ASP B N 1
ATOM 3327 C CA . ASP B 1 86 ? -6.543 -19.75 -36.188 1 96.25 86 ASP B CA 1
ATOM 3328 C C . ASP B 1 86 ? -6.73 -18.391 -35.5 1 96.25 86 ASP B C 1
ATOM 3330 O O . ASP B 1 86 ? -7.285 -18.312 -34.406 1 96.25 86 ASP B O 1
ATOM 3334 N N . LYS B 1 87 ? -6.32 -17.406 -36.125 1 95.81 87 LYS B N 1
ATOM 3335 C CA . LYS B 1 87 ? -6.227 -16.094 -35.5 1 95.81 87 LYS B CA 1
ATOM 3336 C C . LYS B 1 87 ? -7.609 -15.555 -35.156 1 95.81 87 LYS B C 1
ATOM 3338 O O . LYS B 1 87 ? -7.789 -14.945 -34.094 1 95.81 87 LYS B O 1
ATOM 3343 N N . VAL B 1 88 ? -8.531 -15.727 -35.938 1 96.56 88 VAL B N 1
ATOM 3344 C CA . VAL B 1 88 ? -9.883 -15.219 -35.719 1 96.56 88 VAL B CA 1
ATOM 3345 C C . VAL B 1 88 ? -10.516 -15.945 -34.531 1 96.56 88 VAL B C 1
ATOM 3347 O O . VAL B 1 88 ? -11.086 -15.312 -33.656 1 96.56 88 VAL B O 1
ATOM 3350 N N . GLU B 1 89 ? -10.32 -17.172 -34.5 1 97.12 89 GLU B N 1
ATOM 3351 C CA . GLU B 1 89 ? -10.844 -18 -33.438 1 97.12 89 GLU B CA 1
ATOM 3352 C C . GLU B 1 89 ? -10.125 -17.719 -32.125 1 97.12 89 GLU B C 1
ATOM 3354 O O . GLU B 1 89 ? -10.742 -17.766 -31.047 1 97.12 89 GLU B O 1
ATOM 3359 N N . GLN B 1 90 ? -8.883 -17.484 -32.25 1 97.56 90 GLN B N 1
ATOM 3360 C CA . GLN B 1 90 ? -8.102 -17.125 -31.062 1 97.56 90 GLN B CA 1
ATOM 3361 C C . GLN B 1 90 ? -8.648 -15.859 -30.406 1 97.56 90 GLN B C 1
ATOM 3363 O O . GLN B 1 90 ? -8.852 -15.82 -29.188 1 97.56 90 GLN B O 1
ATOM 3368 N N . GLY B 1 91 ? -8.906 -14.891 -31.203 1 97.31 91 GLY B N 1
ATOM 3369 C CA . GLY B 1 91 ? -9.477 -13.656 -30.703 1 97.31 91 GLY B CA 1
ATOM 3370 C C . GLY B 1 91 ? -10.812 -13.844 -30 1 97.31 91 GLY B C 1
ATOM 3371 O O . GLY B 1 91 ? -11.047 -13.273 -28.938 1 97.31 91 GLY B O 1
ATOM 3372 N N . ALA B 1 92 ? -11.602 -14.648 -30.594 1 97.12 92 ALA B N 1
ATOM 3373 C CA . ALA B 1 92 ? -12.922 -14.914 -30.031 1 97.12 92 ALA B CA 1
ATOM 3374 C C . ALA B 1 92 ? -12.812 -15.625 -28.688 1 97.12 92 ALA B C 1
ATOM 3376 O O . ALA B 1 92 ? -13.555 -15.305 -27.75 1 97.12 92 ALA B O 1
ATOM 3377 N N . LEU B 1 93 ? -11.93 -16.531 -28.656 1 97.69 93 LEU B N 1
ATOM 3378 C CA . LEU B 1 93 ? -11.734 -17.281 -27.422 1 97.69 93 LEU B CA 1
ATOM 3379 C C . LEU B 1 93 ? -11.258 -16.359 -26.297 1 97.69 93 LEU B C 1
ATOM 3381 O O . LEU B 1 93 ? -11.789 -16.406 -25.188 1 97.69 93 LEU B O 1
ATOM 3385 N N . VAL B 1 94 ? -10.273 -15.586 -26.594 1 98.12 94 VAL B N 1
ATOM 3386 C CA . VAL B 1 94 ? -9.719 -14.695 -25.578 1 98.12 94 VAL B CA 1
ATOM 3387 C C . VAL B 1 94 ? -10.773 -13.664 -25.156 1 98.12 94 VAL B C 1
ATOM 3389 O O . VAL B 1 94 ? -10.898 -13.328 -23.984 1 98.12 94 VAL B O 1
ATOM 3392 N N . ASN B 1 95 ? -11.531 -13.219 -26.062 1 97.88 95 ASN B N 1
ATOM 3393 C CA . ASN B 1 95 ? -12.602 -12.281 -25.734 1 97.88 95 ASN B CA 1
ATOM 3394 C C . ASN B 1 95 ? -13.633 -12.906 -24.812 1 97.88 95 ASN B C 1
ATOM 3396 O O . ASN B 1 95 ? -14.109 -12.258 -23.875 1 97.88 95 ASN B O 1
ATOM 3400 N N . LYS B 1 96 ? -13.938 -14.07 -25.094 1 97.69 96 LYS B N 1
ATOM 3401 C CA . LYS B 1 96 ? -14.859 -14.781 -24.203 1 97.69 96 LYS B CA 1
ATOM 3402 C C . LYS B 1 96 ? -14.289 -14.914 -22.797 1 97.69 96 LYS B C 1
ATOM 3404 O O . LYS B 1 96 ? -15.016 -14.766 -21.812 1 97.69 96 LYS B O 1
ATOM 3409 N N . GLU B 1 97 ? -13.047 -15.234 -22.766 1 98.25 97 GLU B N 1
ATOM 3410 C CA . GLU B 1 97 ? -12.359 -15.336 -21.469 1 98.25 97 GLU B CA 1
ATOM 3411 C C . GLU B 1 97 ? -12.359 -13.992 -20.75 1 98.25 97 GLU B C 1
ATOM 3413 O O . GLU B 1 97 ? -12.578 -13.945 -19.531 1 98.25 97 GLU B O 1
ATOM 3418 N N . LEU B 1 98 ? -12.188 -12.977 -21.453 1 97.88 98 LEU B N 1
ATOM 3419 C CA . LEU B 1 98 ? -12.203 -11.641 -20.875 1 97.88 98 LEU B CA 1
ATOM 3420 C C . LEU B 1 98 ? -13.594 -11.281 -20.375 1 97.88 98 LEU B C 1
ATOM 3422 O O . LEU B 1 98 ? -13.734 -10.617 -19.344 1 97.88 98 LEU B O 1
ATOM 3426 N N . ASP B 1 99 ? -14.562 -11.695 -21.016 1 97.38 99 ASP B N 1
ATOM 3427 C CA . ASP B 1 99 ? -15.938 -11.492 -20.562 1 97.38 99 ASP B CA 1
ATOM 3428 C C . ASP B 1 99 ? -16.188 -12.188 -19.219 1 97.38 99 ASP B C 1
ATOM 3430 O O . ASP B 1 99 ? -16.766 -11.602 -18.312 1 97.38 99 ASP B O 1
ATOM 3434 N N . TRP B 1 100 ? -15.727 -13.336 -19.172 1 97.5 100 TRP B N 1
ATOM 3435 C CA . TRP B 1 100 ? -15.844 -14.078 -17.922 1 97.5 100 TRP B CA 1
ATOM 3436 C C . TRP B 1 100 ? -15.102 -13.359 -16.797 1 97.5 100 TRP B C 1
ATOM 3438 O O . TRP B 1 100 ? -15.617 -13.258 -15.68 1 97.5 100 TRP B O 1
ATOM 3448 N N . LEU B 1 101 ? -13.977 -12.906 -17.141 1 96.88 101 LEU B N 1
ATOM 3449 C CA . LEU B 1 101 ? -13.141 -12.227 -16.156 1 96.88 101 LEU B CA 1
ATOM 3450 C C . LEU B 1 101 ? -13.82 -10.953 -15.672 1 96.88 101 LEU B C 1
ATOM 3452 O O . LEU B 1 101 ? -13.68 -10.578 -14.5 1 96.88 101 LEU B O 1
ATOM 3456 N N . ASP B 1 102 ? -14.555 -10.273 -16.516 1 96.19 102 ASP B N 1
ATOM 3457 C CA . ASP B 1 102 ? -15.289 -9.078 -16.109 1 96.19 102 ASP B CA 1
ATOM 3458 C C . ASP B 1 102 ? -16.297 -9.406 -15 1 96.19 102 ASP B C 1
ATOM 3460 O O . ASP B 1 102 ? -16.406 -8.664 -14.016 1 96.19 102 ASP B O 1
ATOM 3464 N N . GLU B 1 103 ? -16.906 -10.461 -15.055 1 94.94 103 GLU B N 1
ATOM 3465 C CA . GLU B 1 103 ? -17.859 -10.891 -14.039 1 94.94 103 GLU B CA 1
ATOM 3466 C C . GLU B 1 103 ? -17.172 -11.234 -12.727 1 94.94 103 GLU B C 1
ATOM 3468 O O . GLU B 1 103 ? -17.641 -10.867 -11.656 1 94.94 103 GLU B O 1
ATOM 3473 N N . VAL B 1 104 ? -16.094 -11.93 -12.914 1 95.31 104 VAL B N 1
ATOM 3474 C CA . VAL B 1 104 ? -15.305 -12.32 -11.742 1 95.31 104 VAL B CA 1
ATOM 3475 C C . VAL B 1 104 ? -14.781 -11.07 -11.031 1 95.31 104 VAL B C 1
ATOM 3477 O O . VAL B 1 104 ? -14.789 -11 -9.797 1 95.31 104 VAL B O 1
ATOM 3480 N N . THR B 1 105 ? -14.383 -10.109 -11.773 1 93.62 105 THR B N 1
ATOM 3481 C CA . THR B 1 105 ? -13.828 -8.867 -11.25 1 93.62 105 THR B CA 1
ATOM 3482 C C . THR B 1 105 ? -14.867 -8.117 -10.414 1 93.62 105 THR B C 1
ATOM 3484 O O . THR B 1 105 ? -14.578 -7.691 -9.297 1 93.62 105 THR B O 1
ATOM 3487 N N . LEU B 1 106 ? -16.031 -8.055 -10.875 1 91.12 106 LEU B N 1
ATOM 3488 C CA . LEU B 1 106 ? -17.109 -7.312 -10.219 1 91.12 106 LEU B CA 1
ATOM 3489 C C . LEU B 1 106 ? -17.484 -7.969 -8.898 1 91.12 106 LEU B C 1
ATOM 3491 O O . LEU B 1 106 ? -17.859 -7.285 -7.949 1 91.12 106 LEU B O 1
ATOM 3495 N N . SER B 1 107 ? -17.188 -9.234 -8.805 1 90.12 107 SER B N 1
ATOM 3496 C CA . SER B 1 107 ? -17.562 -9.977 -7.602 1 90.12 107 SER B CA 1
ATOM 3497 C C . SER B 1 107 ? -16.406 -10.016 -6.605 1 90.12 107 SER B C 1
ATOM 3499 O O . SER B 1 107 ? -16.594 -10.359 -5.438 1 90.12 107 SER B O 1
ATOM 3501 N N . ASN B 1 108 ? -15.266 -9.688 -7.129 1 87.38 108 ASN B N 1
ATOM 3502 C CA . ASN B 1 108 ? -14.07 -9.781 -6.297 1 87.38 108 ASN B CA 1
ATOM 3503 C C . ASN B 1 108 ? -13.188 -8.547 -6.449 1 87.38 108 ASN B C 1
ATOM 3505 O O . ASN B 1 108 ? -12.031 -8.648 -6.871 1 87.38 108 ASN B O 1
ATOM 3509 N N . PRO B 1 109 ? -13.641 -7.492 -5.918 1 81.06 109 PRO B N 1
ATOM 3510 C CA . PRO B 1 109 ? -12.945 -6.238 -6.203 1 81.06 109 PRO B CA 1
ATOM 3511 C C . PRO B 1 109 ? -11.594 -6.141 -5.492 1 81.06 109 PRO B C 1
ATOM 3513 O O . PRO B 1 109 ? -10.75 -5.332 -5.883 1 81.06 109 PRO B O 1
ATOM 3516 N N . LYS B 1 110 ? -11.211 -6.973 -4.648 1 77.75 110 LYS B N 1
ATOM 3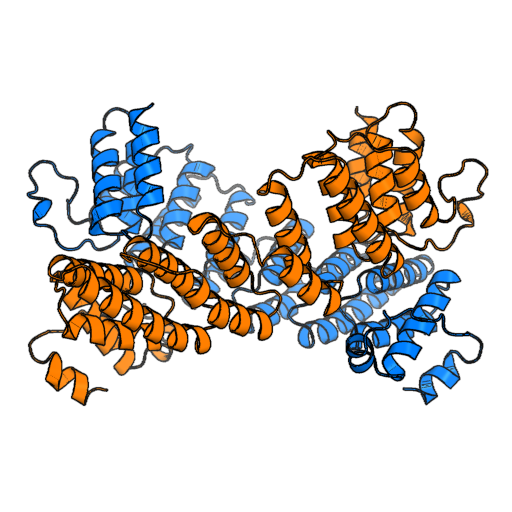517 C CA . LYS B 1 110 ? -9.977 -6.879 -3.879 1 77.75 110 LYS B CA 1
ATOM 3518 C C . LYS B 1 110 ? -8.969 -7.938 -4.32 1 77.75 110 LYS B C 1
ATOM 3520 O O . LYS B 1 110 ? -7.867 -8.016 -3.777 1 77.75 110 LYS B O 1
ATOM 3525 N N . ASN B 1 111 ? -9.32 -8.641 -5.371 1 84.25 111 ASN B N 1
ATOM 3526 C CA . ASN B 1 111 ? -8.445 -9.719 -5.824 1 84.25 111 ASN B CA 1
ATOM 3527 C C . ASN B 1 111 ? -7.461 -9.234 -6.887 1 84.25 111 ASN B C 1
ATOM 3529 O O . ASN B 1 111 ? -7.859 -8.922 -8.008 1 84.25 111 ASN B O 1
ATOM 3533 N N . TYR B 1 112 ? -6.211 -9.305 -6.531 1 85.81 112 TYR B N 1
ATOM 3534 C CA . TYR B 1 112 ? -5.246 -8.695 -7.441 1 85.81 112 TYR B CA 1
ATOM 3535 C C . TYR B 1 112 ? -4.809 -9.688 -8.508 1 85.81 112 TYR B C 1
ATOM 3537 O O . TYR B 1 112 ? -4.289 -9.289 -9.555 1 85.81 112 TYR B O 1
ATOM 3545 N N . GLN B 1 113 ? -4.988 -10.961 -8.367 1 89.38 113 GLN B N 1
ATOM 3546 C CA . GLN B 1 113 ? -4.609 -11.969 -9.352 1 89.38 113 GLN B CA 1
ATOM 3547 C C . GLN B 1 113 ? -5.348 -11.766 -10.672 1 89.38 113 GLN B C 1
ATOM 3549 O O . GLN B 1 113 ? -4.82 -12.078 -11.742 1 89.38 113 GLN B O 1
ATOM 3554 N N . ILE B 1 114 ? -6.473 -11.18 -10.547 1 94.44 114 ILE B N 1
ATOM 3555 C CA . ILE B 1 114 ? -7.336 -10.969 -11.703 1 94.44 114 ILE B CA 1
ATOM 3556 C C . ILE B 1 114 ? -6.621 -10.094 -12.727 1 94.44 114 ILE B C 1
ATOM 3558 O O . ILE B 1 114 ? -6.637 -10.391 -13.922 1 94.44 114 ILE B O 1
ATOM 3562 N N . TRP B 1 115 ? -5.938 -9.133 -12.242 1 94.88 115 TRP B N 1
ATOM 3563 C CA . TRP B 1 115 ? -5.34 -8.148 -13.141 1 94.88 115 TRP B CA 1
ATOM 3564 C C . TRP B 1 115 ? -4.098 -8.711 -13.82 1 94.88 115 TRP B C 1
ATOM 3566 O O . TRP B 1 115 ? -3.852 -8.445 -15 1 94.88 115 TRP B O 1
ATOM 3576 N N . SER B 1 116 ? -3.369 -9.5 -13.102 1 93.25 116 SER B N 1
ATOM 3577 C CA . SER B 1 116 ? -2.225 -10.164 -13.711 1 93.25 116 SER B CA 1
ATOM 3578 C C . SER B 1 116 ? -2.668 -11.164 -14.773 1 93.25 116 SER B C 1
ATOM 3580 O O . SER B 1 116 ? -2.023 -11.305 -15.82 1 93.25 116 SER B O 1
ATOM 3582 N N . TYR B 1 117 ? -3.686 -11.836 -14.484 1 96.38 117 TYR B N 1
ATOM 3583 C CA . TYR B 1 117 ? -4.25 -12.781 -15.445 1 96.38 117 TYR B CA 1
ATOM 3584 C C . TYR B 1 117 ? -4.742 -12.07 -16.688 1 96.38 117 TYR B C 1
ATOM 3586 O O . TYR B 1 117 ? -4.504 -12.523 -17.812 1 96.38 117 TYR B O 1
ATOM 3594 N N . ARG B 1 118 ? -5.375 -10.977 -16.469 1 96.5 118 ARG B N 1
ATOM 3595 C CA . ARG B 1 118 ? -5.859 -10.156 -17.578 1 96.5 118 ARG B CA 1
ATOM 3596 C C . ARG B 1 118 ? -4.707 -9.703 -18.469 1 96.5 118 ARG B C 1
ATOM 3598 O O . ARG B 1 118 ? -4.801 -9.773 -19.703 1 96.5 118 ARG B O 1
ATOM 3605 N N . GLN B 1 119 ? -3.633 -9.25 -17.875 1 96.75 119 GLN B N 1
ATOM 3606 C CA . GLN B 1 119 ? -2.443 -8.852 -18.625 1 96.75 119 GLN B CA 1
ATOM 3607 C C . GLN B 1 119 ? -1.901 -10.008 -19.469 1 96.75 119 GLN B C 1
ATOM 3609 O O . GLN B 1 119 ? -1.57 -9.828 -20.641 1 96.75 119 GLN B O 1
ATOM 3614 N N . ALA B 1 120 ? -1.866 -11.117 -18.859 1 95.88 120 ALA B N 1
ATOM 3615 C CA . ALA B 1 120 ? -1.359 -12.297 -19.547 1 95.88 120 ALA B CA 1
ATOM 3616 C C . ALA B 1 120 ? -2.221 -12.633 -20.766 1 95.88 120 ALA B C 1
ATOM 3618 O O . ALA B 1 120 ? -1.699 -12.977 -21.828 1 95.88 120 ALA B O 1
ATOM 3619 N N . LEU B 1 121 ? -3.504 -12.492 -20.625 1 97.62 121 LEU B N 1
ATOM 3620 C CA . LEU B 1 121 ? -4.43 -12.781 -21.719 1 97.62 121 LEU B CA 1
ATOM 3621 C C . LEU B 1 121 ? -4.242 -11.797 -22.859 1 97.62 121 LEU B C 1
ATOM 3623 O O . LEU B 1 121 ? -4.227 -12.188 -24.031 1 97.62 121 LEU B O 1
ATOM 3627 N N . LEU B 1 122 ? -4.086 -10.547 -22.547 1 97.56 122 LEU B N 1
ATOM 3628 C CA . LEU B 1 122 ? -3.938 -9.523 -23.578 1 97.56 122 LEU B CA 1
ATOM 3629 C C . LEU B 1 122 ? -2.65 -9.734 -24.375 1 97.56 122 LEU B C 1
ATOM 3631 O O . LEU B 1 122 ? -2.604 -9.453 -25.562 1 97.56 122 LEU B O 1
ATOM 3635 N N . LYS B 1 123 ? -1.662 -10.273 -23.75 1 95.56 123 LYS B N 1
ATOM 3636 C CA . LYS B 1 123 ? -0.375 -10.5 -24.406 1 95.56 123 LYS B CA 1
ATOM 3637 C C . LYS B 1 123 ? -0.477 -11.602 -25.453 1 95.56 123 LYS B C 1
ATOM 3639 O O . LYS B 1 123 ? 0.275 -11.609 -26.438 1 95.56 123 LYS B O 1
ATOM 3644 N N . VAL B 1 124 ? -1.423 -12.5 -25.266 1 95.62 124 VAL B N 1
ATOM 3645 C CA . VAL B 1 124 ? -1.53 -13.609 -26.203 1 95.62 124 VAL B CA 1
ATOM 3646 C C . VAL B 1 124 ? -2.689 -13.359 -27.172 1 95.62 124 VAL B C 1
ATOM 3648 O O . VAL B 1 124 ? -2.945 -14.164 -28.062 1 95.62 124 VAL B O 1
ATOM 3651 N N . HIS B 1 125 ? -3.432 -12.32 -26.984 1 97.31 125 HIS B N 1
ATOM 3652 C CA . HIS B 1 125 ? -4.488 -11.93 -27.906 1 97.31 125 HIS B CA 1
ATOM 3653 C C . HIS B 1 125 ? -3.916 -11.508 -29.25 1 97.31 125 HIS B C 1
ATOM 3655 O O . HIS B 1 125 ? -2.998 -10.688 -29.312 1 97.31 125 HIS B O 1
ATOM 3661 N N . PRO B 1 126 ? -4.473 -12.023 -30.312 1 96.94 126 PRO B N 1
ATOM 3662 C CA . PRO B 1 126 ? -3.91 -11.688 -31.625 1 96.94 126 PRO B CA 1
ATOM 3663 C C . PRO B 1 126 ? -4.141 -10.227 -32 1 96.94 126 PRO B C 1
ATOM 3665 O O . PRO B 1 126 ? -3.361 -9.656 -32.781 1 96.94 126 PRO B O 1
ATOM 3668 N N . SER B 1 127 ? -5.234 -9.648 -31.516 1 96.69 127 SER B N 1
ATOM 3669 C CA . SER B 1 127 ? -5.547 -8.258 -31.812 1 96.69 127 SER B CA 1
ATOM 3670 C C . SER B 1 127 ? -6.238 -7.578 -30.641 1 96.69 127 SER B C 1
ATOM 3672 O O . SER B 1 127 ? -7.402 -7.188 -30.734 1 96.69 127 SER B O 1
ATOM 3674 N N . PRO B 1 128 ? -5.516 -7.441 -29.578 1 96.81 128 PRO B N 1
ATOM 3675 C CA . PRO B 1 128 ? -6.121 -6.801 -28.406 1 96.81 128 PRO B CA 1
ATOM 3676 C C . PRO B 1 128 ? -6.438 -5.324 -28.641 1 96.81 128 PRO B C 1
ATOM 3678 O O . PRO B 1 128 ? -5.777 -4.668 -29.453 1 96.81 128 PRO B O 1
ATOM 3681 N N . GLN B 1 129 ? -7.441 -4.867 -27.969 1 95.62 129 GLN B N 1
ATOM 3682 C CA . GLN B 1 129 ? -7.855 -3.475 -28.094 1 95.62 129 GLN B CA 1
ATOM 3683 C C . GLN B 1 129 ? -8.016 -2.818 -26.719 1 95.62 129 GLN B C 1
ATOM 3685 O O . GLN B 1 129 ? -8.664 -3.375 -25.844 1 95.62 129 GLN B O 1
ATOM 3690 N N . LEU B 1 130 ? -7.5 -1.659 -26.609 1 95.81 130 LEU B N 1
ATOM 3691 C CA . LEU B 1 130 ? -7.617 -0.899 -25.375 1 95.81 130 LEU B CA 1
ATOM 3692 C C . LEU B 1 130 ? -9.07 -0.559 -25.078 1 95.81 130 LEU B C 1
ATOM 3694 O O . LEU B 1 130 ? -9.5 -0.582 -23.922 1 95.81 130 LEU B O 1
ATOM 3698 N N . LYS B 1 131 ? -9.797 -0.211 -26.016 1 94 131 LYS B N 1
ATOM 3699 C CA . LYS B 1 131 ? -11.195 0.186 -25.891 1 94 131 LYS B CA 1
ATOM 3700 C C . LYS B 1 131 ? -12.008 -0.876 -25.156 1 94 131 LYS B C 1
ATOM 3702 O O . LYS B 1 131 ? -12.961 -0.555 -24.438 1 94 131 LYS B O 1
ATOM 3707 N N . ARG B 1 132 ? -11.609 -2.068 -25.281 1 94.69 132 ARG B N 1
ATOM 3708 C CA . ARG B 1 132 ? -12.312 -3.176 -24.641 1 94.69 132 ARG B CA 1
ATOM 3709 C C . ARG B 1 132 ? -12.102 -3.16 -23.141 1 94.69 132 ARG B C 1
ATOM 3711 O O . ARG B 1 132 ? -12.992 -3.537 -22.375 1 94.69 132 ARG B O 1
ATOM 3718 N N . GLU B 1 133 ? -10.977 -2.693 -22.688 1 96.25 133 GLU B N 1
ATOM 3719 C CA . GLU B 1 133 ? -10.578 -2.754 -21.297 1 96.25 133 GLU B CA 1
ATOM 3720 C C . GLU B 1 133 ? -11.086 -1.542 -20.516 1 96.25 133 GLU B C 1
ATOM 3722 O O . GLU B 1 133 ? -11.289 -1.613 -19.297 1 96.25 133 GLU B O 1
ATOM 3727 N N . LEU B 1 134 ? -11.477 -0.448 -21.141 1 95.25 134 LEU B N 1
ATOM 3728 C CA . LEU B 1 134 ? -11.734 0.834 -20.5 1 95.25 134 LEU B CA 1
ATOM 3729 C C . LEU B 1 134 ? -13.008 0.775 -19.672 1 95.25 134 LEU B C 1
ATOM 3731 O O . LEU B 1 134 ? -13.055 1.292 -18.547 1 95.25 134 LEU B O 1
ATOM 3735 N N . PRO B 1 135 ? -14.023 0.085 -20.125 1 94.94 135 PRO B N 1
ATOM 3736 C CA . PRO B 1 135 ? -15.266 0.061 -19.344 1 94.94 135 PRO B CA 1
ATOM 3737 C C . PRO B 1 135 ? -15.094 -0.604 -17.969 1 94.94 135 PRO B C 1
ATOM 3739 O O . PRO B 1 135 ? -15.562 -0.077 -16.969 1 94.94 135 PRO B O 1
ATOM 3742 N N . ILE B 1 136 ? -14.414 -1.716 -17.953 1 96 136 ILE B N 1
ATOM 3743 C CA . ILE B 1 136 ? -14.258 -2.416 -16.688 1 96 136 ILE B CA 1
ATOM 3744 C C . ILE B 1 136 ? -13.352 -1.604 -15.766 1 96 136 ILE B C 1
ATOM 3746 O O . ILE B 1 136 ? -13.562 -1.579 -14.547 1 96 136 ILE B O 1
ATOM 3750 N N . ILE B 1 137 ? -12.398 -0.965 -16.359 1 95.94 137 ILE B N 1
ATOM 3751 C CA . ILE B 1 137 ? -11.523 -0.1 -15.57 1 95.94 137 ILE B CA 1
ATOM 3752 C C . ILE B 1 137 ? -12.336 1.033 -14.953 1 95.94 137 ILE B C 1
ATOM 3754 O O . ILE B 1 137 ? -12.242 1.285 -13.742 1 95.94 137 ILE B O 1
ATOM 3758 N N . GLN B 1 138 ? -13.156 1.602 -15.727 1 94.62 138 GLN B N 1
ATOM 3759 C CA . GLN B 1 138 ? -13.984 2.709 -15.258 1 94.62 138 GLN B CA 1
ATOM 3760 C C . GLN B 1 138 ? -14.938 2.256 -14.156 1 94.62 138 GLN B C 1
ATOM 3762 O O . GLN B 1 138 ? -15.07 2.928 -13.125 1 94.62 138 GLN B O 1
ATOM 3767 N N . LEU B 1 139 ? -15.547 1.188 -14.336 1 95 139 LEU B N 1
ATOM 3768 C CA . LEU B 1 139 ? -16.5 0.664 -13.367 1 95 139 LEU B CA 1
ATOM 3769 C C . LEU B 1 139 ? -15.82 0.41 -12.023 1 95 139 LEU B C 1
ATOM 3771 O O . LEU B 1 139 ? -16.359 0.762 -10.969 1 95 139 LEU B O 1
ATOM 3775 N N . MET B 1 140 ? -14.703 -0.156 -12.094 1 95.31 140 MET B N 1
ATOM 3776 C CA . MET B 1 140 ? -13.992 -0.492 -10.867 1 95.31 140 MET B CA 1
ATOM 3777 C C . MET B 1 140 ? -13.484 0.767 -10.164 1 95.31 140 MET B C 1
ATOM 3779 O O . MET B 1 140 ? -13.508 0.851 -8.938 1 95.31 140 MET B O 1
ATOM 3783 N N . ILE B 1 141 ? -13.039 1.73 -10.906 1 94.62 141 ILE B N 1
ATOM 3784 C CA . ILE B 1 141 ? -12.555 2.982 -10.336 1 94.62 141 ILE B CA 1
ATOM 3785 C C . ILE B 1 141 ? -13.727 3.766 -9.742 1 94.62 141 ILE B C 1
ATOM 3787 O O . ILE B 1 141 ? -13.578 4.414 -8.703 1 94.62 141 ILE B O 1
ATOM 3791 N N . ASP B 1 142 ? -14.852 3.658 -10.336 1 91.81 142 ASP B N 1
ATOM 3792 C CA . ASP B 1 142 ? -16.031 4.32 -9.805 1 91.81 142 ASP B CA 1
ATOM 3793 C C . ASP B 1 142 ? -16.469 3.709 -8.469 1 91.81 142 ASP B C 1
ATOM 3795 O O . ASP B 1 142 ? -16.969 4.414 -7.59 1 91.81 142 ASP B O 1
ATOM 3799 N N . GLU B 1 143 ? -16.297 2.482 -8.375 1 90.31 143 GLU B N 1
ATOM 3800 C CA . GLU B 1 143 ? -16.641 1.791 -7.133 1 90.31 143 GLU B CA 1
ATOM 3801 C C . GLU B 1 143 ? -15.664 2.16 -6.016 1 90.31 143 GLU B C 1
ATOM 3803 O O . GLU B 1 143 ? -16.078 2.359 -4.871 1 90.31 143 GLU B O 1
ATOM 3808 N N . ASP B 1 144 ? -14.469 2.217 -6.379 1 89.56 144 ASP B N 1
ATOM 3809 C CA . ASP B 1 144 ? -13.414 2.648 -5.465 1 89.56 144 ASP B CA 1
ATOM 3810 C C . ASP B 1 144 ? -12.359 3.482 -6.195 1 89.56 144 ASP B C 1
ATOM 3812 O O . ASP B 1 144 ? -11.445 2.936 -6.809 1 89.56 144 ASP B O 1
ATOM 3816 N N . THR B 1 145 ? -12.484 4.715 -5.996 1 91 145 THR B N 1
ATOM 3817 C CA . THR B 1 145 ? -11.688 5.66 -6.773 1 91 145 THR B CA 1
ATOM 3818 C C . THR B 1 145 ? -10.211 5.543 -6.422 1 91 145 THR B C 1
ATOM 3820 O O . THR B 1 145 ? -9.352 6.047 -7.148 1 91 145 THR B O 1
ATOM 3823 N N . LYS B 1 146 ? -9.914 4.836 -5.398 1 86.25 146 LYS B N 1
ATOM 3824 C CA . LYS B 1 146 ? -8.523 4.754 -4.953 1 86.25 146 LYS B CA 1
ATOM 3825 C C . LYS B 1 146 ? -7.992 3.328 -5.062 1 86.25 146 LYS B C 1
ATOM 3827 O O . LYS B 1 146 ? -6.977 2.988 -4.449 1 86.25 146 LYS B O 1
ATOM 3832 N N . ASN B 1 147 ? -8.625 2.57 -5.859 1 90.88 147 ASN B N 1
ATOM 3833 C CA . ASN B 1 147 ? -8.203 1.185 -6.031 1 90.88 147 ASN B CA 1
ATOM 3834 C C . ASN B 1 147 ? -6.848 1.092 -6.727 1 90.88 147 ASN B C 1
ATOM 3836 O O . ASN B 1 147 ? -6.754 1.269 -7.941 1 90.88 147 ASN B O 1
ATOM 3840 N N . TYR B 1 148 ? -5.875 0.708 -5.953 1 90.62 148 TYR B N 1
ATOM 3841 C CA . TYR B 1 148 ? -4.496 0.713 -6.438 1 90.62 148 TYR B CA 1
ATOM 3842 C C . TYR B 1 148 ? -4.316 -0.273 -7.582 1 90.62 148 TYR B C 1
ATOM 3844 O O . TYR B 1 148 ? -3.625 0.021 -8.562 1 90.62 148 TYR B O 1
ATOM 3852 N N . HIS B 1 149 ? -4.84 -1.36 -7.477 1 93.44 149 HIS B N 1
ATOM 3853 C CA . HIS B 1 149 ? -4.656 -2.41 -8.469 1 93.44 149 HIS B CA 1
ATOM 3854 C C . HIS B 1 149 ? -5.258 -2.012 -9.812 1 93.44 149 HIS B C 1
ATOM 3856 O O . HIS B 1 149 ? -4.688 -2.299 -10.867 1 93.44 149 HIS B O 1
ATOM 3862 N N . VAL B 1 150 ? -6.363 -1.384 -9.766 1 96.31 150 VAL B N 1
ATOM 3863 C CA . VAL B 1 150 ? -7.031 -0.984 -11 1 96.31 150 VAL B CA 1
ATOM 3864 C C . VAL B 1 150 ? -6.25 0.145 -11.672 1 96.31 150 VAL B C 1
ATOM 3866 O O . VAL B 1 150 ? -6.055 0.138 -12.883 1 96.31 150 VAL B O 1
ATOM 3869 N N . TRP B 1 151 ? -5.781 1.066 -10.859 1 96.88 151 TRP B N 1
ATOM 3870 C CA . TRP B 1 151 ? -4.941 2.133 -11.406 1 96.88 151 TRP B CA 1
ATOM 3871 C C . TRP B 1 151 ? -3.666 1.565 -12.016 1 96.88 151 TRP B C 1
ATOM 3873 O O . TRP B 1 151 ? -3.23 2.006 -13.078 1 96.88 151 TRP B O 1
ATOM 3883 N N . SER B 1 152 ? -3.061 0.624 -11.359 1 96.56 152 SER B N 1
ATOM 3884 C CA . SER B 1 152 ? -1.86 -0.029 -11.875 1 96.56 152 SER B CA 1
ATOM 3885 C C . SER B 1 152 ? -2.139 -0.744 -13.188 1 96.56 152 SER B C 1
ATOM 3887 O O . SER B 1 152 ? -1.33 -0.683 -14.117 1 96.56 152 SER B O 1
ATOM 3889 N N . TYR B 1 153 ? -3.215 -1.386 -13.25 1 96.88 153 TYR B N 1
ATOM 3890 C CA . TYR B 1 153 ? -3.605 -2.07 -14.477 1 96.88 153 TYR B CA 1
ATOM 3891 C C . TYR B 1 153 ? -3.832 -1.075 -15.609 1 96.88 153 TYR B C 1
ATOM 3893 O O . TYR B 1 153 ? -3.43 -1.319 -16.75 1 96.88 153 TYR B O 1
ATOM 3901 N N . ARG B 1 154 ? -4.512 0.007 -15.297 1 97.38 154 ARG B N 1
ATOM 3902 C CA . ARG B 1 154 ? -4.723 1.037 -16.312 1 97.38 154 ARG B CA 1
ATOM 3903 C C . ARG B 1 154 ? -3.393 1.554 -16.844 1 97.38 154 ARG B C 1
ATOM 3905 O O . ARG B 1 154 ? -3.223 1.696 -18.062 1 97.38 154 ARG B O 1
ATOM 3912 N N . LYS B 1 155 ? -2.48 1.834 -15.984 1 97.12 155 LYS B N 1
ATOM 3913 C CA . LYS B 1 155 ? -1.141 2.258 -16.391 1 97.12 155 LYS B CA 1
ATOM 3914 C C . LYS B 1 155 ? -0.494 1.236 -17.312 1 97.12 155 LYS B C 1
ATOM 3916 O O . LYS B 1 155 ? 0.048 1.598 -18.359 1 97.12 155 LYS B O 1
ATOM 3921 N N . TRP B 1 156 ? -0.576 0.031 -16.922 1 97 156 TRP B N 1
ATOM 3922 C CA . TRP B 1 156 ? -0.017 -1.039 -17.734 1 97 156 TRP B CA 1
ATOM 3923 C C . TRP B 1 156 ? -0.652 -1.054 -19.125 1 97 156 TRP B C 1
ATOM 3925 O O . TRP B 1 156 ? 0.047 -1.171 -20.125 1 97 156 TRP B O 1
ATOM 3935 N N . CYS B 1 157 ? -1.949 -0.909 -19.172 1 97.38 157 CYS B N 1
ATOM 3936 C CA . CYS B 1 157 ? -2.68 -0.925 -20.438 1 97.38 157 CYS B CA 1
ATOM 3937 C C . CYS B 1 157 ? -2.215 0.203 -21.344 1 97.38 157 CYS B C 1
ATOM 3939 O O . CYS B 1 157 ? -1.941 -0.02 -22.531 1 97.38 157 CYS B O 1
ATOM 3941 N N . VAL B 1 158 ? -2.145 1.323 -20.766 1 96.88 158 VAL B N 1
ATOM 3942 C CA . VAL B 1 158 ? -1.769 2.504 -21.531 1 96.88 158 VAL B CA 1
ATOM 3943 C C . VAL B 1 158 ? -0.373 2.314 -22.125 1 96.88 158 VAL B C 1
ATOM 3945 O O . VAL B 1 158 ? -0.124 2.674 -23.281 1 96.88 158 VAL B O 1
ATOM 3948 N N . LEU B 1 159 ? 0.503 1.739 -21.406 1 96.62 159 LEU B N 1
ATOM 3949 C CA . LEU B 1 159 ? 1.858 1.479 -21.875 1 96.62 159 LEU B CA 1
ATOM 3950 C C . LEU B 1 159 ? 1.869 0.355 -22.906 1 96.62 159 LEU B C 1
ATOM 3952 O O . LEU B 1 159 ? 2.547 0.453 -23.922 1 96.62 159 LEU B O 1
ATOM 3956 N N . PHE B 1 160 ? 1.115 -0.654 -22.672 1 96.88 160 PHE B N 1
ATOM 3957 C CA . PHE B 1 160 ? 1.051 -1.823 -23.531 1 96.88 160 PHE B CA 1
ATOM 3958 C C . PHE B 1 160 ? 0.523 -1.444 -24.906 1 96.88 160 PHE B C 1
ATOM 3960 O O . PHE B 1 160 ? 1.066 -1.876 -25.938 1 96.88 160 PHE B O 1
ATOM 3967 N N . PHE B 1 161 ? -0.457 -0.628 -24.938 1 97.38 161 PHE B N 1
ATOM 3968 C CA . PHE B 1 161 ? -1.101 -0.242 -26.188 1 97.38 161 PHE B CA 1
ATOM 3969 C C . PHE B 1 161 ? -0.494 1.045 -26.734 1 97.38 161 PHE B C 1
ATOM 3971 O O . PHE B 1 161 ? -0.83 1.477 -27.828 1 97.38 161 PHE B O 1
ATOM 3978 N N . LYS B 1 162 ? 0.331 1.683 -25.922 1 95.31 162 LYS B N 1
ATOM 3979 C CA . LYS B 1 162 ? 0.957 2.953 -26.281 1 95.31 162 LYS B CA 1
ATOM 3980 C C . LYS B 1 162 ? -0.09 3.99 -26.688 1 95.31 162 LYS B C 1
ATOM 3982 O O . LYS B 1 162 ? 0.066 4.684 -27.688 1 95.31 162 LYS B O 1
ATOM 3987 N N . ASP B 1 163 ? -1.155 3.982 -25.953 1 96.19 163 ASP B N 1
ATOM 3988 C CA . ASP B 1 163 ? -2.256 4.906 -26.203 1 96.19 163 ASP B CA 1
ATOM 3989 C C . ASP B 1 163 ? -2.547 5.758 -24.969 1 96.19 163 ASP B C 1
ATOM 3991 O O . ASP B 1 163 ? -3.156 5.277 -24 1 96.19 163 ASP B O 1
ATOM 3995 N N . PHE B 1 164 ? -2.215 7.008 -25.031 1 94.81 164 PHE B N 1
ATOM 3996 C CA . PHE B 1 164 ? -2.354 7.938 -23.922 1 94.81 164 PHE B CA 1
ATOM 3997 C C . PHE B 1 164 ? -3.459 8.953 -24.188 1 94.81 164 PHE B C 1
ATOM 3999 O O . PHE B 1 164 ? -3.715 9.836 -23.359 1 94.81 164 PHE B O 1
ATOM 4006 N N . ASN B 1 165 ? -4.191 8.82 -25.188 1 91.69 165 ASN B N 1
ATOM 4007 C CA . ASN B 1 165 ? -5.062 9.852 -25.734 1 91.69 165 ASN B CA 1
ATOM 4008 C C . ASN B 1 165 ? -6.168 10.234 -24.766 1 91.69 165 ASN B C 1
ATOM 4010 O O . ASN B 1 165 ? -6.609 11.391 -24.734 1 91.69 165 ASN B O 1
ATOM 4014 N N . HIS B 1 166 ? -6.57 9.422 -23.984 1 92 166 HIS B N 1
ATOM 4015 C CA . HIS B 1 166 ? -7.734 9.703 -23.141 1 92 166 HIS B CA 1
ATOM 4016 C C . HIS B 1 166 ? -7.34 9.859 -21.688 1 92 166 HIS B C 1
ATOM 4018 O O . HIS B 1 166 ? -8.203 10.047 -20.812 1 92 166 HIS B O 1
ATOM 4024 N N . GLU B 1 167 ? -6.086 9.945 -21.453 1 96.12 167 GLU B N 1
ATOM 4025 C CA . GLU B 1 167 ? -5.656 9.828 -20.062 1 96.12 167 GLU B CA 1
ATOM 4026 C C . GLU B 1 167 ? -5.703 11.188 -19.359 1 96.12 167 GLU B C 1
ATOM 4028 O O . GLU B 1 167 ? -6.129 11.281 -18.203 1 96.12 167 GLU B O 1
ATOM 4033 N N . LEU B 1 168 ? -5.293 12.266 -20.031 1 94.56 168 LEU B N 1
ATOM 4034 C CA . LEU B 1 168 ? -5.293 13.578 -19.406 1 94.56 168 LEU B CA 1
ATOM 4035 C C . LEU B 1 168 ? -6.715 14.055 -19.141 1 94.56 168 LEU B C 1
ATOM 4037 O O . LEU B 1 168 ? -7.035 14.484 -18.031 1 94.56 168 LEU B O 1
ATOM 4041 N N . PRO B 1 169 ? -7.629 13.914 -20.078 1 95.19 169 PRO B N 1
ATOM 4042 C CA . PRO B 1 169 ? -9.023 14.25 -19.797 1 95.19 169 PRO B CA 1
ATOM 4043 C C . PRO B 1 169 ? -9.617 13.398 -18.672 1 95.19 169 PRO B C 1
ATOM 4045 O O . PRO B 1 169 ? -10.367 13.906 -17.828 1 95.19 169 PRO B O 1
ATOM 4048 N N . PHE B 1 170 ? -9.258 12.203 -18.672 1 95.88 170 PHE B N 1
ATOM 4049 C CA . PHE B 1 170 ? -9.766 11.297 -17.641 1 95.88 170 PHE B CA 1
ATOM 4050 C C . PHE B 1 170 ? -9.305 11.742 -16.25 1 95.88 170 PHE B C 1
ATOM 4052 O O . PHE B 1 170 ? -10.117 11.82 -15.328 1 95.88 170 PHE B O 1
ATOM 4059 N N . THR B 1 171 ? -8.055 12.008 -16.141 1 96.31 171 THR B N 1
ATOM 4060 C CA . THR B 1 171 ? -7.535 12.445 -14.852 1 96.31 171 THR B CA 1
ATOM 4061 C C . THR B 1 171 ? -8.148 13.781 -14.445 1 96.31 171 THR B C 1
ATOM 4063 O O . THR B 1 171 ? -8.414 14.016 -13.266 1 96.31 171 THR B O 1
ATOM 4066 N N . ASP B 1 172 ? -8.336 14.68 -15.406 1 95.56 172 ASP B N 1
ATOM 4067 C CA . ASP B 1 172 ? -8.984 15.953 -15.094 1 95.56 172 ASP B CA 1
ATOM 4068 C C . ASP B 1 172 ? -10.391 15.727 -14.547 1 95.56 172 ASP B C 1
ATOM 4070 O O . ASP B 1 172 ? -10.797 16.375 -13.578 1 95.56 172 ASP B O 1
ATOM 4074 N N . MET B 1 173 ? -11.086 14.828 -15.141 1 94.69 173 MET B N 1
ATOM 4075 C CA . MET B 1 173 ? -12.43 14.484 -14.68 1 94.69 173 MET B CA 1
ATOM 4076 C C . MET B 1 173 ? -12.391 13.953 -13.25 1 94.69 173 MET B C 1
ATOM 4078 O O . MET B 1 173 ? -13.195 14.359 -12.406 1 94.69 173 MET B O 1
ATOM 4082 N N . MET B 1 174 ? -11.516 13.094 -13 1 95.25 174 MET B N 1
ATOM 4083 C CA . MET B 1 174 ? -11.391 12.5 -11.672 1 95.25 174 MET B CA 1
ATOM 4084 C C . MET B 1 174 ? -11.008 13.555 -10.641 1 95.25 174 MET B C 1
ATOM 4086 O O . MET B 1 174 ? -11.516 13.547 -9.523 1 95.25 174 MET B O 1
ATOM 4090 N N . ILE B 1 175 ? -10.148 14.5 -10.992 1 94.31 175 ILE B N 1
ATOM 4091 C CA . ILE B 1 175 ? -9.672 15.547 -10.094 1 94.31 175 ILE B CA 1
ATOM 4092 C C . ILE B 1 175 ? -10.789 16.547 -9.836 1 94.31 175 ILE B C 1
ATOM 4094 O O . ILE B 1 175 ? -10.953 17.031 -8.711 1 94.31 175 ILE B O 1
ATOM 4098 N N . ARG B 1 176 ? -11.5 16.797 -10.828 1 91.31 176 ARG B N 1
ATOM 4099 C CA . ARG B 1 176 ? -12.648 17.688 -10.656 1 91.31 176 ARG B CA 1
ATOM 4100 C C . ARG B 1 176 ? -13.68 17.078 -9.719 1 91.31 176 ARG B C 1
ATOM 4102 O O . ARG B 1 176 ? -14.305 17.781 -8.922 1 91.31 176 ARG B O 1
ATOM 4109 N N . ARG B 1 177 ? -13.805 15.797 -9.836 1 88.12 177 ARG B N 1
ATOM 4110 C CA . ARG B 1 177 ? -14.719 15.07 -8.953 1 88.12 177 ARG B CA 1
ATOM 4111 C C . ARG B 1 177 ? -14.227 15.102 -7.512 1 88.12 177 ARG B C 1
ATOM 4113 O O . ARG B 1 177 ? -15.016 15.273 -6.586 1 88.12 177 ARG B O 1
ATOM 4120 N N . ASP B 1 178 ? -13.016 14.961 -7.402 1 88.31 178 ASP B N 1
ATOM 4121 C CA . ASP B 1 178 ? -12.359 15.008 -6.098 1 88.31 178 ASP B CA 1
ATOM 4122 C C . ASP B 1 178 ? -10.93 15.516 -6.227 1 88.31 178 ASP B C 1
ATOM 4124 O O . ASP B 1 178 ? -10.031 14.773 -6.645 1 88.31 178 ASP B O 1
ATOM 4128 N N . ILE B 1 179 ? -10.758 16.688 -5.801 1 89.62 179 ILE B N 1
ATOM 4129 C CA . ILE B 1 179 ? -9.461 17.344 -5.961 1 89.62 179 ILE B CA 1
ATOM 4130 C C . ILE B 1 179 ? -8.422 16.641 -5.09 1 89.62 179 ILE B C 1
ATOM 4132 O O . ILE B 1 179 ? -7.215 16.828 -5.289 1 89.62 179 ILE B O 1
ATOM 4136 N N . TYR B 1 180 ? -8.828 15.852 -4.191 1 87.5 180 TYR B N 1
ATOM 4137 C CA . TYR B 1 180 ? -7.914 15.18 -3.275 1 87.5 180 TYR B CA 1
ATOM 4138 C C . TYR B 1 180 ? -7.637 13.75 -3.736 1 87.5 180 TYR B C 1
ATOM 4140 O O . TYR B 1 180 ? -7.055 12.953 -2.996 1 87.5 180 TYR B O 1
ATOM 4148 N N . ASN B 1 181 ? -8.062 13.406 -4.91 1 91.19 181 ASN B N 1
ATOM 4149 C CA . ASN B 1 181 ? -7.785 12.086 -5.473 1 91.19 181 ASN B CA 1
ATOM 4150 C C . ASN B 1 181 ? -6.316 11.945 -5.871 1 91.19 181 ASN B C 1
ATOM 4152 O O . ASN B 1 181 ? -5.949 12.219 -7.012 1 91.19 181 ASN B O 1
ATOM 4156 N N . ASN B 1 182 ? -5.535 11.375 -4.988 1 90.75 182 ASN B N 1
ATOM 4157 C CA . ASN B 1 182 ? -4.094 11.266 -5.199 1 90.75 182 ASN B CA 1
ATOM 4158 C C . ASN B 1 182 ? -3.766 10.305 -6.34 1 90.75 182 ASN B C 1
ATOM 4160 O O . ASN B 1 182 ? -2.764 10.484 -7.035 1 90.75 182 ASN B O 1
ATOM 4164 N N . SER B 1 183 ? -4.586 9.352 -6.496 1 95.06 183 SER B N 1
ATOM 4165 C CA . SER B 1 183 ? -4.355 8.391 -7.57 1 95.06 183 SER B CA 1
ATOM 4166 C C . SER B 1 183 ? -4.445 9.055 -8.938 1 95.06 183 SER B C 1
ATOM 4168 O O . SER B 1 183 ? -3.619 8.797 -9.812 1 95.06 183 SER B O 1
ATOM 4170 N N . ALA B 1 184 ? -5.441 9.922 -9.039 1 96 184 ALA B N 1
ATOM 4171 C CA . ALA B 1 184 ? -5.605 10.656 -10.289 1 96 184 ALA B CA 1
ATOM 4172 C C . ALA B 1 184 ? -4.422 11.578 -10.539 1 96 184 ALA B C 1
ATOM 4174 O O . ALA B 1 184 ? -3.912 11.656 -11.664 1 96 184 ALA B O 1
ATOM 4175 N N . TRP B 1 185 ? -3.953 12.211 -9.516 1 96.06 185 TRP B N 1
ATOM 4176 C CA . TRP B 1 185 ? -2.797 13.094 -9.625 1 96.06 185 TRP B CA 1
ATOM 4177 C C . TRP B 1 185 ? -1.554 12.312 -10.047 1 96.06 185 TRP B C 1
ATOM 4179 O O . TRP B 1 185 ? -0.819 12.734 -10.938 1 96.06 185 TRP B O 1
ATOM 4189 N N . THR B 1 186 ? -1.296 11.203 -9.445 1 95.44 186 THR B N 1
ATOM 4190 C CA . THR B 1 186 ? -0.148 10.359 -9.75 1 95.44 186 THR B CA 1
ATOM 4191 C C . THR B 1 186 ? -0.207 9.867 -11.195 1 95.44 186 THR B C 1
ATOM 4193 O O . THR B 1 186 ? 0.796 9.898 -11.906 1 95.44 186 THR B O 1
ATOM 4196 N N . HIS B 1 187 ? -1.387 9.422 -11.562 1 97 187 HIS B N 1
ATOM 4197 C CA . HIS B 1 187 ? -1.558 8.938 -12.93 1 97 187 HIS B CA 1
ATOM 4198 C C . HIS B 1 187 ? -1.313 10.047 -13.945 1 97 187 HIS B C 1
ATOM 4200 O O . HIS B 1 187 ? -0.708 9.812 -14.992 1 97 187 HIS B O 1
ATOM 4206 N N . ARG B 1 188 ? -1.785 11.227 -13.625 1 95.31 188 ARG B N 1
ATOM 4207 C CA . ARG B 1 188 ? -1.591 12.367 -14.516 1 95.31 188 ARG B CA 1
ATOM 4208 C C . AR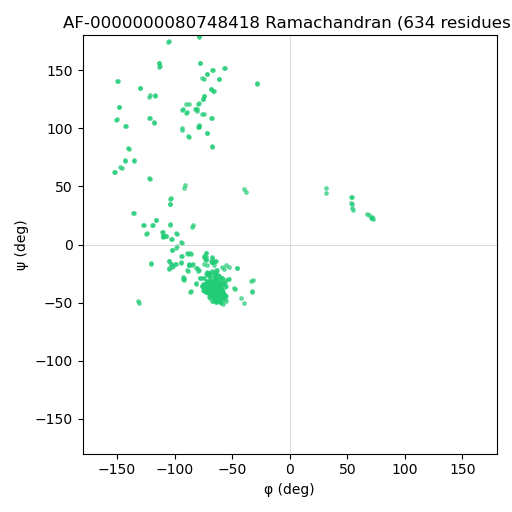G B 1 188 ? -0.108 12.656 -14.719 1 95.31 188 ARG B C 1
ATOM 4210 O O . ARG B 1 188 ? 0.337 12.891 -15.844 1 95.31 188 ARG B O 1
ATOM 4217 N N . MET B 1 189 ? 0.672 12.617 -13.672 1 92.69 189 MET B N 1
ATOM 4218 C CA . MET B 1 189 ? 2.117 12.812 -13.773 1 92.69 189 MET B CA 1
ATOM 4219 C C . MET B 1 189 ? 2.758 11.711 -14.609 1 92.69 189 MET B C 1
ATOM 4221 O O . MET B 1 189 ? 3.621 11.984 -15.445 1 92.69 189 MET B O 1
ATOM 4225 N N . PHE B 1 190 ? 2.293 10.523 -14.453 1 95.12 190 PHE B N 1
ATOM 4226 C CA . PHE B 1 190 ? 2.758 9.375 -15.227 1 95.12 190 PHE B CA 1
ATOM 4227 C C . PHE B 1 190 ? 2.559 9.617 -16.719 1 95.12 190 PHE B C 1
ATOM 4229 O O . PHE B 1 190 ? 3.451 9.336 -17.516 1 95.12 190 PHE B O 1
ATOM 4236 N N . VAL B 1 191 ? 1.414 10.156 -17.016 1 93.81 191 VAL B N 1
ATOM 4237 C CA . VAL B 1 191 ? 1.094 10.414 -18.422 1 93.81 191 VAL B CA 1
ATOM 4238 C C . VAL B 1 191 ? 2.061 11.445 -19 1 93.81 191 VAL B C 1
ATOM 4240 O O . VAL B 1 191 ? 2.615 11.25 -20.078 1 93.81 191 VAL B O 1
ATOM 4243 N N . TRP B 1 192 ? 2.357 12.453 -18.281 1 90.75 192 TRP B N 1
ATOM 4244 C CA . TRP B 1 192 ? 3.26 13.508 -18.734 1 90.75 192 TRP B CA 1
ATOM 4245 C C . TRP B 1 192 ? 4.676 12.969 -18.922 1 90.75 192 TRP B C 1
ATOM 4247 O O . TRP B 1 192 ? 5.363 13.328 -19.875 1 90.75 192 TRP B O 1
ATOM 4257 N N . GLN B 1 193 ? 5.094 12.156 -18.078 1 88.75 193 GLN B N 1
ATOM 4258 C CA . GLN B 1 193 ? 6.441 11.602 -18.141 1 88.75 193 GLN B CA 1
ATOM 4259 C C . GLN B 1 193 ? 6.637 10.742 -19.375 1 88.75 193 GLN B C 1
ATOM 4261 O O . GLN B 1 193 ? 7.746 10.633 -19.906 1 88.75 193 GLN B O 1
ATOM 4266 N N . HIS B 1 194 ? 5.539 10.258 -19.812 1 91.25 194 HIS B N 1
ATOM 4267 C CA . HIS B 1 194 ? 5.672 9.305 -20.906 1 91.25 194 HIS B CA 1
ATOM 4268 C C . HIS B 1 194 ? 5.273 9.93 -22.234 1 91.25 194 HIS B C 1
ATOM 4270 O O . HIS B 1 194 ? 5.434 9.305 -23.297 1 91.25 194 HIS B O 1
ATOM 4276 N N . THR B 1 195 ? 4.656 11.008 -22.312 1 85.5 195 THR B N 1
ATOM 4277 C CA . THR B 1 195 ? 4.25 11.656 -23.547 1 85.5 195 THR B CA 1
ATOM 4278 C C . THR B 1 195 ? 5.152 12.844 -23.875 1 85.5 195 THR B C 1
ATOM 4280 O O . THR B 1 195 ? 4.887 13.602 -24.797 1 85.5 195 THR B O 1
ATOM 4283 N N . GLU B 1 196 ? 6.465 12.805 -23.672 1 65.88 196 GLU B N 1
ATOM 4284 C CA . GLU B 1 196 ? 7.566 13.703 -23.984 1 65.88 196 GLU B CA 1
ATOM 4285 C C . GLU B 1 196 ? 7.105 15.164 -23.953 1 65.88 196 GLU B C 1
ATOM 4287 O O . GLU B 1 196 ? 7.582 15.984 -24.75 1 65.88 196 GLU B O 1
ATOM 4292 N N . SER B 1 197 ? 6.43 15.492 -23.078 1 66.06 197 SER B N 1
ATOM 4293 C CA . SER B 1 197 ? 5.891 16.844 -23.219 1 66.06 197 SER B CA 1
ATOM 4294 C C . SER B 1 197 ? 6.82 17.875 -22.578 1 66.06 197 SER B C 1
ATOM 4296 O O . SER B 1 197 ? 6.367 18.75 -21.859 1 66.06 197 SER B O 1
ATOM 4298 N N . SER B 1 198 ? 8.141 17.797 -22.969 1 69.94 198 SER B N 1
ATOM 4299 C CA . SER B 1 198 ? 9.023 18.766 -22.328 1 69.94 198 SER B CA 1
ATOM 4300 C C . SER B 1 198 ? 8.984 20.109 -23.047 1 69.94 198 SER B C 1
ATOM 4302 O O . SER B 1 198 ? 9.812 20.984 -22.781 1 69.94 198 SER B O 1
ATOM 4304 N N . SER B 1 199 ? 7.996 20.234 -23.797 1 81.69 199 SER B N 1
ATOM 4305 C CA . SER B 1 199 ? 7.918 21.547 -24.438 1 81.69 199 SER B CA 1
ATOM 4306 C C . SER B 1 199 ? 7.523 22.641 -23.438 1 81.69 199 SER B C 1
ATOM 4308 O O . SER B 1 199 ? 6.867 22.359 -22.438 1 81.69 199 SER B O 1
ATOM 4310 N N . THR B 1 200 ? 8.055 23.766 -23.688 1 83.44 200 THR B N 1
ATOM 4311 C CA . THR B 1 200 ? 7.785 24.922 -22.844 1 83.44 200 THR B CA 1
ATOM 4312 C C . THR B 1 200 ? 6.285 25.188 -22.75 1 83.44 200 THR B C 1
ATOM 4314 O O . THR B 1 200 ? 5.785 25.578 -21.688 1 83.44 200 THR B O 1
ATOM 4317 N N . GLN B 1 201 ? 5.641 24.953 -23.797 1 85 201 GLN B N 1
ATOM 4318 C CA . GLN B 1 201 ? 4.199 25.172 -23.828 1 85 201 GLN B CA 1
ATOM 4319 C C . GLN B 1 201 ? 3.479 24.203 -22.891 1 85 201 GLN B C 1
ATOM 4321 O O . GLN B 1 201 ? 2.584 24.594 -22.141 1 85 201 GLN B O 1
ATOM 4326 N N . VAL B 1 202 ? 3.887 23.016 -22.953 1 86.12 202 VAL B N 1
ATOM 4327 C CA . VAL B 1 202 ? 3.27 21.984 -22.125 1 86.12 202 VAL B CA 1
ATOM 4328 C C . VAL B 1 202 ? 3.561 22.266 -20.656 1 86.12 202 VAL B C 1
ATOM 4330 O O . VAL B 1 202 ? 2.672 22.156 -19.812 1 86.12 202 VAL B O 1
ATOM 4333 N N . ILE B 1 203 ? 4.727 22.672 -20.453 1 89.06 203 ILE B N 1
ATOM 4334 C CA . ILE B 1 203 ? 5.133 23 -19.078 1 89.06 203 ILE B CA 1
ATOM 4335 C C . ILE B 1 203 ? 4.297 24.156 -18.562 1 89.06 203 ILE B C 1
ATOM 4337 O O . ILE B 1 203 ? 3.832 24.125 -17.422 1 89.06 203 ILE B O 1
ATOM 4341 N N . ALA B 1 204 ? 4.125 25.141 -19.344 1 89.38 204 ALA B N 1
ATOM 4342 C CA . ALA B 1 204 ? 3.305 26.281 -18.969 1 89.38 204 ALA B CA 1
ATOM 4343 C C . ALA B 1 204 ? 1.863 25.875 -18.703 1 89.38 204 ALA B C 1
ATOM 4345 O O . ALA B 1 204 ? 1.224 26.375 -17.781 1 89.38 204 ALA B O 1
ATOM 4346 N N . GLU B 1 205 ? 1.415 24.984 -19.484 1 88.62 205 GLU B N 1
ATOM 4347 C CA . GLU B 1 205 ? 0.056 24.484 -19.297 1 88.62 205 GLU B CA 1
ATOM 4348 C C . GLU B 1 205 ? -0.089 23.734 -17.969 1 88.62 205 GLU B C 1
ATOM 4350 O O . GLU B 1 205 ? -1.078 23.922 -17.266 1 88.62 205 GLU B O 1
ATOM 4355 N N . ILE B 1 206 ? 0.868 22.906 -17.734 1 91.56 206 ILE B N 1
ATOM 4356 C CA . ILE B 1 206 ? 0.862 22.156 -16.484 1 91.56 206 ILE B CA 1
ATOM 4357 C C . ILE B 1 206 ? 0.933 23.109 -15.297 1 91.56 206 ILE B C 1
ATOM 4359 O O . ILE B 1 206 ? 0.187 22.969 -14.328 1 91.56 206 ILE B O 1
ATOM 4363 N N . ASP B 1 207 ? 1.786 24.062 -15.453 1 92.19 207 ASP B N 1
ATOM 4364 C CA . ASP B 1 207 ? 1.972 25.062 -14.398 1 92.19 207 ASP B CA 1
ATOM 4365 C C . ASP B 1 207 ? 0.674 25.812 -14.117 1 92.19 207 ASP B C 1
ATOM 4367 O O . ASP B 1 207 ? 0.272 25.953 -12.961 1 92.19 207 ASP B O 1
ATOM 4371 N N . ASN B 1 208 ? 0.073 26.25 -15.109 1 93.81 208 ASN B N 1
ATOM 4372 C CA . ASN B 1 208 ? -1.186 26.969 -14.961 1 93.81 208 ASN B CA 1
ATOM 4373 C C . ASN B 1 208 ? -2.264 26.109 -14.328 1 93.81 208 ASN B C 1
ATOM 4375 O O . ASN B 1 208 ? -3.008 26.562 -13.461 1 93.81 208 ASN B O 1
ATOM 4379 N N . TYR B 1 209 ? -2.359 24.922 -14.773 1 94.44 209 TYR B N 1
ATOM 4380 C CA . TYR B 1 209 ? -3.307 23.969 -14.211 1 94.44 209 TYR B CA 1
ATOM 4381 C C . TYR B 1 209 ? -3.078 23.781 -12.719 1 94.44 209 TYR B C 1
ATOM 4383 O O . TYR B 1 209 ? -4.023 23.828 -11.93 1 94.44 209 TYR B O 1
ATOM 4391 N N . LEU B 1 210 ? -1.891 23.672 -12.375 1 95.44 210 LEU B N 1
ATOM 4392 C CA . LEU B 1 210 ? -1.525 23.422 -10.984 1 95.44 210 LEU B CA 1
ATOM 4393 C C . LEU B 1 210 ? -1.81 24.641 -10.117 1 95.44 210 LEU B C 1
ATOM 4395 O O . LEU B 1 210 ? -2.34 24.516 -9.008 1 95.44 210 LEU B O 1
ATOM 4399 N N . ARG B 1 211 ? -1.425 25.766 -10.602 1 95.62 211 ARG B N 1
ATOM 4400 C CA . ARG B 1 211 ? -1.693 27 -9.852 1 95.62 211 ARG B CA 1
ATOM 4401 C C . ARG B 1 211 ? -3.182 27.141 -9.555 1 95.62 211 ARG B C 1
ATOM 4403 O O . ARG B 1 211 ? -3.57 27.453 -8.422 1 95.62 211 ARG B O 1
ATOM 4410 N N . GLY B 1 212 ? -3.934 26.859 -10.57 1 94.94 212 GLY B N 1
ATOM 4411 C CA . GLY B 1 212 ? -5.375 26.922 -10.383 1 94.94 212 GLY B CA 1
ATOM 4412 C C . GLY B 1 212 ? -5.879 25.953 -9.336 1 94.94 212 GLY B C 1
ATOM 4413 O O . GLY B 1 212 ? -6.723 26.297 -8.508 1 94.94 212 GLY B O 1
ATOM 4414 N N . LYS B 1 213 ? -5.375 24.797 -9.344 1 95.44 213 LYS B N 1
ATOM 4415 C CA . LYS B 1 213 ? -5.805 23.781 -8.391 1 95.44 213 LYS B CA 1
ATOM 4416 C C . LYS B 1 213 ? -5.297 24.094 -6.984 1 95.44 213 LYS B C 1
ATOM 4418 O O . LYS B 1 213 ? -5.996 23.844 -5.996 1 95.44 213 LYS B O 1
ATOM 4423 N N . ILE B 1 214 ? -4.117 24.656 -6.871 1 94.69 214 ILE B N 1
ATOM 4424 C CA . ILE B 1 214 ? -3.561 25.047 -5.578 1 94.69 214 ILE B CA 1
ATOM 4425 C C . ILE B 1 214 ? -4.391 26.188 -4.98 1 94.69 214 ILE B C 1
ATOM 4427 O O . ILE B 1 214 ? -4.668 26.188 -3.779 1 94.69 214 ILE B O 1
ATOM 4431 N N . GLU B 1 215 ? -4.746 27.078 -5.773 1 93.38 215 GLU B N 1
ATOM 4432 C CA . GLU B 1 215 ? -5.59 28.172 -5.305 1 93.38 215 GLU B CA 1
ATOM 4433 C C . GLU B 1 215 ? -6.93 27.656 -4.793 1 93.38 215 GLU B C 1
ATOM 4435 O O . GLU B 1 215 ? -7.465 28.156 -3.805 1 93.38 215 GLU B O 1
ATOM 4440 N N . LEU B 1 216 ? -7.34 26.625 -5.461 1 88 216 LEU B N 1
ATOM 4441 C CA . LEU B 1 216 ? -8.617 26.047 -5.082 1 88 216 LEU B CA 1
ATOM 4442 C C . LEU B 1 216 ? -8.492 25.266 -3.773 1 88 216 LEU B C 1
ATOM 4444 O O . LEU B 1 216 ? -9.398 25.297 -2.939 1 88 216 LEU B O 1
ATOM 4448 N N . ALA B 1 217 ? -7.43 24.594 -3.621 1 88.69 217 ALA B N 1
ATOM 4449 C CA . ALA B 1 217 ? -7.199 23.797 -2.418 1 88.69 217 ALA B CA 1
ATOM 4450 C C . ALA B 1 217 ? -5.75 23.906 -1.955 1 88.69 217 ALA B C 1
ATOM 4452 O O . ALA B 1 217 ? -4.965 22.969 -2.133 1 88.69 217 ALA B O 1
ATOM 4453 N N . PRO B 1 218 ? -5.492 24.938 -1.259 1 90.44 218 PRO B N 1
ATOM 4454 C CA . PRO B 1 218 ? -4.102 25.188 -0.87 1 90.44 218 PRO B CA 1
ATOM 4455 C C . PRO B 1 218 ? -3.568 24.156 0.121 1 90.44 218 PRO B C 1
ATOM 4457 O O . PRO B 1 218 ? -2.352 23.984 0.247 1 90.44 218 PRO B O 1
ATOM 4460 N N . GLN B 1 219 ? -4.41 23.406 0.721 1 87.81 219 GLN B N 1
ATOM 4461 C CA . GLN B 1 219 ? -3.982 22.438 1.714 1 87.81 219 GLN B CA 1
ATOM 4462 C C . GLN B 1 219 ? -4.008 21.016 1.139 1 87.81 219 GLN B C 1
ATOM 4464 O O . GLN B 1 219 ? -4.059 20.047 1.887 1 87.81 219 GLN B O 1
ATOM 4469 N N . ASN B 1 220 ? -4.039 20.938 -0.118 1 89.56 220 ASN B N 1
ATOM 4470 C CA . ASN B 1 220 ? -3.918 19.641 -0.779 1 89.56 220 ASN B CA 1
ATOM 4471 C C . ASN B 1 220 ? -2.461 19.297 -1.084 1 89.56 220 ASN B C 1
ATOM 4473 O O . ASN B 1 220 ? -1.843 19.922 -1.952 1 89.56 220 ASN B O 1
ATOM 4477 N N . ILE B 1 221 ? -2.02 18.297 -0.41 1 92.31 221 ILE B N 1
ATOM 4478 C CA . ILE B 1 221 ? -0.61 17.938 -0.528 1 92.31 221 ILE B CA 1
ATOM 4479 C C . ILE B 1 221 ? -0.312 17.469 -1.952 1 92.31 221 ILE B C 1
ATOM 4481 O O . ILE B 1 221 ? 0.793 17.672 -2.459 1 92.31 221 ILE B O 1
ATOM 4485 N N . SER B 1 222 ? -1.252 16.859 -2.59 1 93.19 222 SER B N 1
ATOM 4486 C CA . SER B 1 222 ? -1.033 16.281 -3.908 1 93.19 222 SER B CA 1
ATOM 4487 C C . SER B 1 222 ? -0.642 17.344 -4.926 1 93.19 222 SER B C 1
ATOM 4489 O O . SER B 1 222 ? 0.238 17.109 -5.762 1 93.19 222 SER B O 1
ATOM 4491 N N . CYS B 1 223 ? -1.279 18.5 -4.832 1 94.62 223 CYS B N 1
ATOM 4492 C CA . CYS B 1 223 ? -0.981 19.578 -5.77 1 94.62 223 CYS B CA 1
ATOM 4493 C C . CYS B 1 223 ? 0.448 20.078 -5.59 1 94.62 223 CYS B C 1
ATOM 4495 O O . CYS B 1 223 ? 1.155 20.312 -6.574 1 94.62 223 CYS B O 1
ATOM 4497 N N . TRP B 1 224 ? 0.843 20.109 -4.414 1 96 224 TRP B N 1
ATOM 4498 C CA . TRP B 1 224 ? 2.184 20.609 -4.121 1 96 224 TRP B CA 1
ATOM 4499 C C . TRP B 1 224 ? 3.24 19.578 -4.5 1 96 224 TRP B C 1
ATOM 4501 O O . TRP B 1 224 ? 4.297 19.922 -5.031 1 96 224 TRP B O 1
ATOM 4511 N N . THR B 1 225 ? 2.957 18.359 -4.25 1 94.75 225 THR B N 1
ATOM 4512 C CA . THR B 1 225 ? 3.854 17.281 -4.652 1 94.75 225 THR B CA 1
ATOM 4513 C C . THR B 1 225 ? 3.973 17.219 -6.172 1 94.75 225 THR B C 1
ATOM 4515 O O . THR B 1 225 ? 5.059 16.984 -6.703 1 94.75 225 THR B O 1
ATOM 4518 N N . TYR B 1 226 ? 2.791 17.391 -6.77 1 94.5 226 TYR B N 1
ATOM 4519 C CA . TYR B 1 226 ? 2.777 17.438 -8.227 1 94.5 226 TYR B CA 1
ATOM 4520 C C . TYR B 1 226 ? 3.652 18.562 -8.742 1 94.5 226 TYR B C 1
ATOM 4522 O O . TYR B 1 226 ? 4.387 18.406 -9.719 1 94.5 226 TYR B O 1
ATOM 4530 N N . LEU B 1 227 ? 3.59 19.703 -8.102 1 94.69 227 LEU B N 1
ATOM 4531 C CA . LEU B 1 227 ? 4.395 20.875 -8.461 1 94.69 227 LEU B CA 1
ATOM 4532 C C . LEU B 1 227 ? 5.883 20.562 -8.312 1 94.69 227 LEU B C 1
ATOM 4534 O O . LEU B 1 227 ? 6.676 20.875 -9.203 1 94.69 227 LEU B O 1
ATOM 4538 N N . ARG B 1 228 ? 6.262 20.016 -7.285 1 94.56 228 ARG B N 1
ATOM 4539 C CA . ARG B 1 228 ? 7.648 19.609 -7.086 1 94.56 228 ARG B CA 1
ATOM 4540 C C . ARG B 1 228 ? 8.102 18.641 -8.18 1 94.56 228 ARG B C 1
ATOM 4542 O O . ARG B 1 228 ? 9.195 18.781 -8.727 1 94.56 228 ARG B O 1
ATOM 4549 N N . GLY B 1 229 ? 7.211 17.672 -8.445 1 92.75 229 GLY B N 1
ATOM 4550 C CA . GLY B 1 229 ? 7.516 16.703 -9.484 1 92.75 229 GLY B CA 1
ATOM 4551 C C . GLY B 1 229 ? 7.738 17.344 -10.844 1 92.75 229 GLY B C 1
ATOM 4552 O O . GLY B 1 229 ? 8.633 16.938 -11.594 1 92.75 229 GLY B O 1
ATOM 4553 N N . LEU B 1 230 ? 6.922 18.359 -11.133 1 90.5 230 LEU B N 1
ATOM 4554 C CA . LEU B 1 230 ? 7.062 19.078 -12.391 1 90.5 230 LEU B CA 1
ATOM 4555 C C . LEU B 1 230 ? 8.461 19.672 -12.523 1 90.5 230 LEU B C 1
ATOM 4557 O O . LEU B 1 230 ? 9.125 19.484 -13.547 1 90.5 230 LEU B O 1
ATOM 4561 N N . TYR B 1 231 ? 9 20.219 -11.508 1 91.5 231 TYR B N 1
ATOM 4562 C CA . TYR B 1 231 ? 10.289 20.906 -11.555 1 91.5 231 TYR B CA 1
ATOM 4563 C C . TYR B 1 231 ? 11.438 19.906 -11.484 1 91.5 231 TYR B C 1
ATOM 4565 O O . TYR B 1 231 ? 12.469 20.078 -12.133 1 91.5 231 TYR B O 1
ATOM 4573 N N . GLU B 1 232 ? 11.258 18.875 -10.797 1 90.75 232 GLU B N 1
ATOM 4574 C CA . GLU B 1 232 ? 12.32 17.875 -10.648 1 90.75 232 GLU B CA 1
ATOM 4575 C C . GLU B 1 232 ? 12.469 17.047 -11.922 1 90.75 232 GLU B C 1
ATOM 4577 O O . GLU B 1 232 ? 13.594 16.75 -12.344 1 90.75 232 GLU B O 1
ATOM 4582 N N . LEU B 1 233 ? 11.375 16.781 -12.531 1 87.31 233 LEU B N 1
ATOM 4583 C CA . LEU B 1 233 ? 11.398 15.844 -13.648 1 87.31 233 LEU B CA 1
ATOM 4584 C C . LEU B 1 233 ? 11.586 16.562 -14.977 1 87.31 233 LEU B C 1
ATOM 4586 O O . LEU B 1 233 ? 12.164 16.016 -15.914 1 87.31 233 LEU B O 1
ATOM 4590 N N . PHE B 1 234 ? 11.117 17.844 -15.023 1 88.12 234 PHE B N 1
ATOM 4591 C CA . PHE B 1 234 ? 11.094 18.469 -16.344 1 88.12 234 PHE B CA 1
ATOM 4592 C C . PHE B 1 234 ? 11.953 19.734 -16.359 1 88.12 234 PHE B C 1
ATOM 4594 O O . PHE B 1 234 ? 12.344 20.203 -17.422 1 88.12 234 PHE B O 1
ATOM 4601 N N . LEU B 1 235 ? 12.281 20.234 -15.195 1 89.25 235 LEU B N 1
ATOM 4602 C CA . LEU B 1 235 ? 12.961 21.516 -15.172 1 89.25 235 LEU B CA 1
ATOM 4603 C C . LEU B 1 235 ? 14.25 21.438 -14.367 1 89.25 235 LEU B C 1
ATOM 4605 O O . LEU B 1 235 ? 14.766 22.469 -13.906 1 89.25 235 LEU B O 1
ATOM 4609 N N . HIS B 1 236 ? 14.805 20.219 -14.07 1 89.06 236 HIS B N 1
ATOM 4610 C CA . HIS B 1 236 ? 16.094 19.969 -13.43 1 89.06 236 HIS B CA 1
ATOM 4611 C C . HIS B 1 236 ? 16.203 20.703 -12.102 1 89.06 236 HIS B C 1
ATOM 4613 O O . HIS B 1 236 ? 17.25 21.281 -11.797 1 89.06 236 HIS B O 1
ATOM 4619 N N . GLU B 1 237 ? 15.047 20.875 -11.477 1 89.81 237 GLU B N 1
ATOM 4620 C CA . GLU B 1 2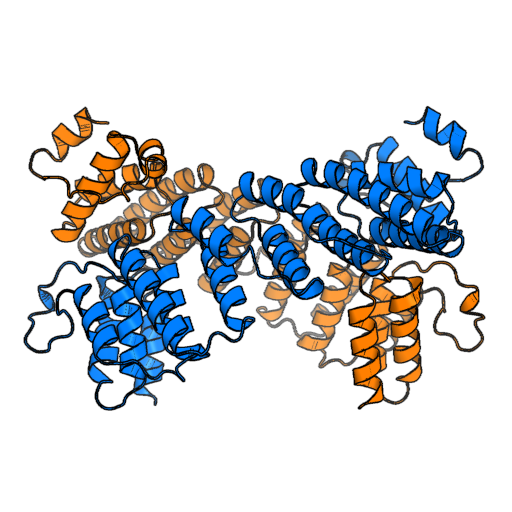37 ? 14.961 21.469 -10.148 1 89.81 237 GLU B CA 1
ATOM 4621 C C . GLU B 1 237 ? 15.258 22.969 -10.203 1 89.81 237 GLU B C 1
ATOM 4623 O O . GLU B 1 237 ? 15.773 23.547 -9.242 1 89.81 237 GLU B O 1
ATOM 4628 N N . ASN B 1 238 ? 15.062 23.562 -11.344 1 90.38 238 ASN B N 1
ATOM 4629 C CA . ASN B 1 238 ? 15.18 25.016 -11.477 1 90.38 238 ASN B CA 1
ATOM 4630 C C . ASN B 1 238 ? 13.859 25.703 -11.18 1 90.38 238 ASN B C 1
ATOM 4632 O O . ASN B 1 238 ? 13.062 25.969 -12.086 1 90.38 238 ASN B O 1
ATOM 4636 N N . TYR B 1 239 ? 13.758 26.062 -9.953 1 93.25 239 TYR B N 1
ATOM 4637 C CA . TYR B 1 239 ? 12.539 26.75 -9.508 1 93.25 239 TYR B CA 1
ATOM 4638 C C . TYR B 1 239 ? 12.586 28.234 -9.844 1 93.25 239 TYR B C 1
ATOM 4640 O O . TYR B 1 239 ? 13.438 28.969 -9.344 1 93.25 239 TYR B O 1
ATOM 4648 N N . ASP B 1 240 ? 11.688 28.672 -10.672 1 91.06 240 ASP B N 1
ATOM 4649 C CA . ASP B 1 240 ? 11.703 30.078 -11.109 1 91.06 240 ASP B CA 1
ATOM 4650 C C . ASP B 1 240 ? 11.125 30.984 -10.031 1 91.06 240 ASP B C 1
ATOM 4652 O O . ASP B 1 240 ? 10.32 30.547 -9.211 1 91.06 240 ASP B O 1
ATOM 4656 N N . PRO B 1 241 ? 11.508 32.281 -10.055 1 93.81 241 PRO B N 1
ATOM 4657 C CA . PRO B 1 241 ? 11.047 33.25 -9.047 1 93.81 241 PRO B CA 1
ATOM 4658 C C . PRO B 1 241 ? 9.523 33.375 -9.008 1 93.81 241 PRO B C 1
ATOM 4660 O O . PRO B 1 241 ? 8.945 33.625 -7.953 1 93.81 241 PRO B O 1
ATOM 4663 N N . SER B 1 242 ? 8.93 33.156 -10.078 1 94.69 242 SER B N 1
ATOM 4664 C CA . SER B 1 242 ? 7.48 33.281 -10.148 1 94.69 242 SER B CA 1
ATOM 4665 C C . SER B 1 242 ? 6.789 32.25 -9.281 1 94.69 242 SER B C 1
ATOM 4667 O O . SER B 1 242 ? 5.848 32.562 -8.555 1 94.69 242 SER B O 1
ATOM 4669 N N . ILE B 1 243 ? 7.301 31 -9.344 1 95.31 243 ILE B N 1
ATOM 4670 C CA . ILE B 1 243 ? 6.668 29.938 -8.578 1 95.31 243 ILE B CA 1
ATOM 4671 C C . ILE B 1 243 ? 6.969 30.109 -7.098 1 95.31 243 ILE B C 1
ATOM 4673 O O . ILE B 1 243 ? 6.137 29.781 -6.242 1 95.31 243 ILE B O 1
ATOM 4677 N N . ILE B 1 244 ? 8.141 30.625 -6.82 1 95.75 244 ILE B N 1
ATOM 4678 C CA . ILE B 1 244 ? 8.508 30.891 -5.438 1 95.75 244 ILE B CA 1
ATOM 4679 C C . ILE B 1 244 ? 7.598 31.969 -4.855 1 95.75 244 ILE B C 1
ATOM 4681 O O . ILE B 1 244 ? 7.039 31.812 -3.768 1 95.75 244 ILE B O 1
ATOM 4685 N N . ARG B 1 245 ? 7.371 33 -5.59 1 96.25 245 ARG B N 1
ATOM 4686 C CA . ARG B 1 245 ? 6.477 34.062 -5.164 1 96.25 245 ARG B CA 1
ATOM 4687 C C . ARG B 1 245 ? 5.047 33.562 -5 1 96.25 245 ARG B C 1
ATOM 4689 O O . ARG B 1 245 ? 4.352 33.938 -4.059 1 96.25 245 ARG B O 1
ATOM 4696 N N . PHE B 1 246 ? 4.707 32.75 -5.914 1 97.12 246 PHE B N 1
ATOM 4697 C CA . PHE B 1 246 ? 3.381 32.156 -5.848 1 97.12 246 PHE B CA 1
ATOM 4698 C C . PHE B 1 246 ? 3.207 31.359 -4.555 1 97.12 246 PHE B C 1
ATOM 4700 O O . PHE B 1 246 ? 2.229 31.562 -3.83 1 97.12 246 PHE B O 1
ATOM 4707 N N . ALA B 1 247 ? 4.152 30.5 -4.266 1 97.31 247 ALA B N 1
ATOM 4708 C CA . ALA B 1 247 ? 4.098 29.688 -3.059 1 97.31 247 ALA B CA 1
ATOM 4709 C C . ALA B 1 247 ? 4.141 30.547 -1.802 1 97.31 247 ALA B C 1
ATOM 4711 O O . ALA B 1 247 ? 3.455 30.266 -0.819 1 97.31 247 ALA B O 1
ATOM 4712 N N . GLU B 1 248 ? 4.891 31.609 -1.816 1 95.81 248 GLU B N 1
ATOM 4713 C CA . GLU B 1 248 ? 5.012 32.531 -0.681 1 95.81 248 GLU B CA 1
ATOM 4714 C C . GLU B 1 248 ? 3.678 33.188 -0.37 1 95.81 248 GLU B C 1
ATOM 4716 O O . GLU B 1 248 ? 3.432 33.594 0.77 1 95.81 248 GLU B O 1
ATOM 4721 N N . GLY B 1 249 ? 2.908 33.25 -1.356 1 94.62 249 GLY B N 1
ATOM 4722 C CA . GLY B 1 249 ? 1.593 33.844 -1.176 1 94.62 249 GLY B CA 1
ATOM 4723 C C . GLY B 1 249 ? 0.712 33.062 -0.218 1 94.62 249 GLY B C 1
ATOM 4724 O O . GLY B 1 249 ? -0.254 33.594 0.325 1 94.62 249 GLY B O 1
ATOM 4725 N N . PHE B 1 250 ? 1.09 31.859 0.093 1 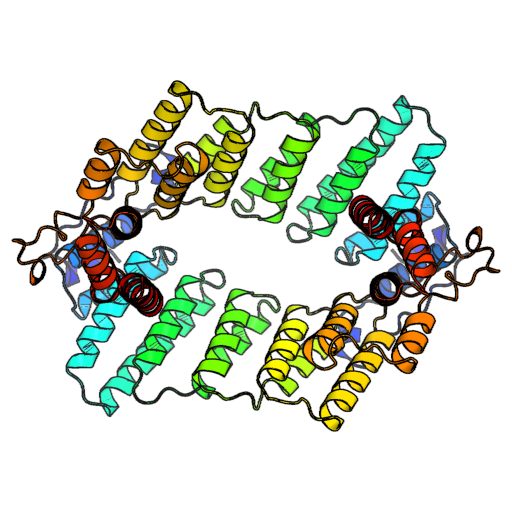94.69 250 PHE B N 1
ATOM 4726 C CA . PHE B 1 250 ? 0.237 31 0.906 1 94.69 250 PHE B CA 1
ATOM 4727 C C . PHE B 1 250 ? 0.803 30.844 2.312 1 94.69 250 PHE B C 1
ATOM 4729 O O . PHE B 1 250 ? 0.291 30.062 3.111 1 94.69 250 PHE B O 1
ATOM 4736 N N . ILE B 1 251 ? 1.887 31.609 2.68 1 93.56 251 ILE B N 1
ATOM 4737 C CA . ILE B 1 251 ? 2.488 31.422 3.996 1 93.56 251 ILE B CA 1
ATOM 4738 C C . ILE B 1 251 ? 2.52 32.75 4.738 1 93.56 251 ILE B C 1
ATOM 4740 O O . ILE B 1 251 ? 3.191 32.875 5.766 1 93.56 251 ILE B O 1
ATOM 4744 N N . ASP B 1 252 ? 1.908 33.719 4.25 1 86.38 252 ASP B N 1
ATOM 4745 C CA . ASP B 1 252 ? 1.628 34.969 4.918 1 86.38 252 ASP B CA 1
ATOM 4746 C C . ASP B 1 252 ? 2.908 35.594 5.469 1 86.38 252 ASP B C 1
ATOM 4748 O O . ASP B 1 252 ? 2.93 36.094 6.598 1 86.38 252 ASP B O 1
ATOM 4752 N N . GLY B 1 253 ? 4.066 35.469 4.801 1 86.31 253 GLY B N 1
ATOM 4753 C CA . GLY B 1 253 ? 5.309 36.156 5.117 1 86.31 253 GLY B CA 1
ATOM 4754 C C . GLY B 1 253 ? 5.977 35.625 6.375 1 86.31 253 GLY B C 1
ATOM 4755 O O . GLY B 1 253 ? 6.762 36.312 7.008 1 86.31 253 GLY B O 1
ATOM 4756 N N . VAL B 1 254 ? 5.715 34.469 6.801 1 87.88 254 VAL B N 1
ATOM 4757 C CA . VAL B 1 254 ? 6.203 33.906 8.062 1 87.88 254 VAL B CA 1
ATOM 4758 C C . VAL B 1 254 ? 7.719 33.75 8 1 87.88 254 VAL B C 1
ATOM 4760 O O . VAL B 1 254 ? 8.383 33.656 9.039 1 87.88 254 VAL B O 1
ATOM 4763 N N . LEU B 1 255 ? 8.258 33.781 6.859 1 89.81 255 LEU B N 1
ATOM 4764 C CA . LEU B 1 255 ? 9.695 33.562 6.723 1 89.81 255 LEU B CA 1
ATOM 4765 C C . LEU B 1 255 ? 10.445 34.906 6.629 1 89.81 255 LEU B C 1
ATOM 4767 O O . LEU B 1 255 ? 11.672 34.906 6.57 1 89.81 255 LEU B O 1
ATOM 4771 N N . ASP B 1 256 ? 9.711 35.938 6.656 1 81.31 256 ASP B N 1
ATOM 4772 C CA . ASP B 1 256 ? 10.352 37.25 6.582 1 81.31 256 ASP B CA 1
ATOM 4773 C C . ASP B 1 256 ? 10.93 37.656 7.938 1 81.31 256 ASP B C 1
ATOM 4775 O O . ASP B 1 256 ? 10.367 37.312 8.984 1 81.31 256 ASP B O 1
ATOM 4779 N N . SER B 1 257 ? 12.289 37.938 8.047 1 63.75 257 SER B N 1
ATOM 4780 C CA . SER B 1 257 ? 13.117 38.25 9.211 1 63.75 257 SER B CA 1
ATOM 4781 C C . SER B 1 257 ? 12.383 39.156 10.18 1 63.75 257 SER B C 1
ATOM 4783 O O . SER B 1 257 ? 12.508 39.031 11.398 1 63.75 257 SER B O 1
ATOM 4785 N N . ASP B 1 258 ? 11.805 40.25 9.719 1 57.56 258 ASP B N 1
ATOM 4786 C CA . ASP B 1 258 ? 11.242 41.281 10.586 1 57.56 258 ASP B CA 1
ATOM 4787 C C . ASP B 1 258 ? 9.922 40.844 11.203 1 57.56 258 ASP B C 1
ATOM 4789 O O . ASP B 1 258 ? 9.32 41.562 12 1 57.56 258 ASP B O 1
ATOM 4793 N N . SER B 1 259 ? 9.516 39.812 10.695 1 53.09 259 SER B N 1
ATOM 4794 C CA . SER B 1 259 ? 8.172 39.406 11.094 1 53.09 259 SER B CA 1
ATOM 4795 C C . SER B 1 259 ? 8.18 38.75 12.469 1 53.09 259 SER B C 1
ATOM 4797 O O . SER B 1 259 ? 9.055 37.938 12.766 1 53.09 259 SER B O 1
ATOM 4799 N N . THR B 1 260 ? 7.816 39.406 13.367 1 51.38 260 THR B N 1
ATOM 4800 C CA . THR B 1 260 ? 7.484 38.844 14.664 1 51.38 260 THR B CA 1
ATOM 4801 C C . THR B 1 260 ? 6.734 37.531 14.492 1 51.38 260 THR B C 1
ATOM 4803 O O . THR B 1 260 ? 5.508 37.469 14.586 1 51.38 260 THR B O 1
ATOM 4806 N N . ALA B 1 261 ? 7.289 36.688 13.633 1 51.88 261 ALA B N 1
ATOM 4807 C CA . ALA B 1 261 ? 6.785 35.344 13.312 1 51.88 261 ALA B CA 1
ATOM 4808 C C . ALA B 1 261 ? 6.109 34.719 14.523 1 51.88 261 ALA B C 1
ATOM 4810 O O . ALA B 1 261 ? 5.207 33.875 14.375 1 51.88 261 ALA B O 1
ATOM 4811 N N . GLU B 1 262 ? 6.676 35.156 15.602 1 53.38 262 GLU B N 1
ATOM 4812 C CA . GLU B 1 262 ? 6.074 34.688 16.844 1 53.38 262 GLU B CA 1
ATOM 4813 C C . GLU B 1 262 ? 4.586 35 16.906 1 53.38 262 GLU B C 1
ATOM 4815 O O . GLU B 1 262 ? 3.822 34.344 17.609 1 53.38 262 GLU B O 1
ATOM 4820 N N . LYS B 1 263 ? 4.211 36 15.977 1 55.75 263 LYS B N 1
ATOM 4821 C CA . LYS B 1 263 ? 2.83 36.469 16.109 1 55.75 263 LYS B CA 1
ATOM 4822 C C . LYS B 1 263 ? 1.944 35.844 15.023 1 55.75 263 LYS B C 1
ATOM 4824 O O . LYS B 1 263 ? 0.717 35.938 15.094 1 55.75 263 LYS B O 1
ATOM 4829 N N . ILE B 1 264 ? 2.658 35.344 13.953 1 57.16 264 ILE B N 1
ATOM 4830 C CA . ILE B 1 264 ? 1.789 34.812 12.914 1 57.16 264 ILE B CA 1
ATOM 4831 C C . ILE B 1 264 ? 1.231 33.438 13.352 1 57.16 264 ILE B C 1
ATOM 4833 O O . ILE B 1 264 ? 1.988 32.5 13.57 1 57.16 264 ILE B O 1
ATOM 4837 N N . GLU B 1 265 ? -0.055 33.469 13.57 1 63.47 265 GLU B N 1
ATOM 4838 C CA . GLU B 1 265 ? -0.728 32.344 14.203 1 63.47 265 GLU B CA 1
ATOM 4839 C C . GLU B 1 265 ? -1.202 31.328 13.164 1 63.47 265 GLU B C 1
ATOM 4841 O O . GLU B 1 265 ? -1.312 30.141 13.461 1 63.47 265 GLU B O 1
ATOM 4846 N N . THR B 1 266 ? -1.374 31.875 11.766 1 74.25 266 THR B N 1
ATOM 4847 C CA . THR B 1 266 ? -1.924 30.891 10.844 1 74.25 266 THR B CA 1
ATOM 4848 C C . THR B 1 266 ? -1.407 31.125 9.43 1 74.25 266 THR B C 1
ATOM 4850 O O . THR B 1 266 ? -0.991 32.25 9.094 1 74.25 266 THR B O 1
ATOM 4853 N N . ILE B 1 267 ? -1.116 30.156 8.719 1 83.75 267 ILE B N 1
ATOM 4854 C CA . ILE B 1 267 ? -0.782 30.203 7.301 1 83.75 267 ILE B CA 1
ATOM 4855 C C . ILE B 1 267 ? -1.863 29.484 6.492 1 83.75 267 ILE B C 1
ATOM 4857 O O . ILE B 1 267 ? -2.643 28.703 7.039 1 83.75 267 ILE B O 1
ATOM 4861 N N . GLU B 1 268 ? -1.911 29.875 5.285 1 85.5 268 GLU B N 1
ATOM 4862 C CA . GLU B 1 268 ? -2.943 29.297 4.43 1 85.5 268 GLU B CA 1
ATOM 4863 C C . GLU B 1 268 ? -2.625 27.844 4.086 1 85.5 268 GLU B C 1
ATOM 4865 O O . GLU B 1 268 ? -3.535 27.031 3.902 1 85.5 268 GLU B O 1
ATOM 4870 N N . SER B 1 269 ? -1.338 27.578 3.99 1 91.69 269 SER B N 1
ATOM 4871 C CA . SER B 1 269 ? -0.983 26.219 3.596 1 91.69 269 SER B CA 1
ATOM 4872 C C . SER B 1 269 ? 0.335 25.797 4.227 1 91.69 269 SER B C 1
ATOM 4874 O O . SER B 1 269 ? 1.39 26.344 3.924 1 91.69 269 SER B O 1
ATOM 4876 N N . SER B 1 270 ? 0.211 24.781 5.012 1 93 270 SER B N 1
ATOM 4877 C CA . SER B 1 270 ? 1.423 24.188 5.57 1 93 270 SER B CA 1
ATOM 4878 C C . SER B 1 270 ? 2.236 23.484 4.496 1 93 270 SER B C 1
ATOM 4880 O O . SER B 1 270 ? 3.461 23.391 4.598 1 93 270 SER B O 1
ATOM 4882 N N . TYR B 1 271 ? 1.552 23.062 3.434 1 95.25 271 TYR B N 1
ATOM 4883 C CA . TYR B 1 271 ? 2.242 22.344 2.361 1 95.25 271 TYR B CA 1
ATOM 4884 C C . TYR B 1 271 ? 3.002 23.328 1.468 1 95.25 271 TYR B C 1
ATOM 4886 O O . TYR B 1 271 ? 4.035 22.969 0.896 1 95.25 271 TYR B O 1
ATOM 4894 N N . ALA B 1 272 ? 2.465 24.531 1.404 1 96.75 272 ALA B N 1
ATOM 4895 C CA . ALA B 1 272 ? 3.25 25.578 0.751 1 96.75 272 ALA B CA 1
ATOM 4896 C C . ALA B 1 272 ? 4.562 25.828 1.49 1 96.75 272 ALA B C 1
ATOM 4898 O O . ALA B 1 272 ? 5.617 25.953 0.866 1 96.75 272 ALA B O 1
ATOM 4899 N N . LEU B 1 273 ? 4.426 25.828 2.77 1 96.56 273 LEU B N 1
ATOM 4900 C CA . LEU B 1 273 ? 5.605 26.031 3.605 1 96.56 273 LEU B CA 1
ATOM 4901 C C . LEU B 1 273 ? 6.594 24.875 3.43 1 96.56 273 LEU B C 1
ATOM 4903 O O . LEU B 1 273 ? 7.801 25.109 3.336 1 96.56 273 LEU B O 1
ATOM 4907 N N . GLU B 1 274 ? 6.09 23.703 3.383 1 97.12 274 GLU B N 1
ATOM 4908 C CA . GLU B 1 274 ? 6.926 22.531 3.146 1 97.12 274 GLU B CA 1
ATOM 4909 C C . GLU B 1 274 ? 7.613 22.609 1.786 1 97.12 274 GLU B C 1
ATOM 4911 O O . GLU B 1 274 ? 8.797 22.297 1.664 1 97.12 274 GLU B O 1
ATOM 4916 N N . PHE B 1 275 ? 6.84 23 0.766 1 97.69 275 PHE B N 1
ATOM 4917 C CA . PHE B 1 275 ? 7.379 23.156 -0.578 1 97.69 275 PHE B CA 1
ATOM 4918 C C . PHE B 1 275 ? 8.516 24.188 -0.585 1 97.69 275 PHE B C 1
ATOM 4920 O O . PHE B 1 275 ? 9.586 23.922 -1.127 1 97.69 275 PHE B O 1
ATOM 4927 N N . LEU B 1 276 ? 8.328 25.281 0.091 1 97.62 276 LEU B N 1
ATOM 4928 C CA . LEU B 1 276 ? 9.32 26.344 0.138 1 97.62 276 LEU B CA 1
ATOM 4929 C C . LEU B 1 276 ? 10.547 25.922 0.928 1 97.62 276 LEU B C 1
ATOM 4931 O O . LEU B 1 276 ? 11.68 26.25 0.559 1 97.62 276 LEU B O 1
ATOM 4935 N N . ALA B 1 277 ? 10.289 25.203 1.98 1 97.69 277 ALA B N 1
ATOM 4936 C CA . ALA B 1 277 ? 11.414 24.672 2.754 1 97.69 277 ALA B CA 1
ATOM 4937 C C . ALA B 1 277 ? 12.336 23.828 1.885 1 97.69 277 ALA B C 1
ATOM 4939 O O . ALA B 1 277 ? 13.555 23.984 1.926 1 97.69 277 ALA B O 1
ATOM 4940 N N . HIS B 1 278 ? 11.766 23.031 1.082 1 96.81 278 HIS B N 1
ATOM 4941 C CA . HIS B 1 278 ? 12.516 22.172 0.171 1 96.81 278 HIS B CA 1
ATOM 4942 C C . HIS B 1 278 ? 13.281 23 -0.858 1 96.81 278 HIS B C 1
ATOM 4944 O O . HIS B 1 278 ? 14.469 22.766 -1.083 1 96.81 278 HIS B O 1
ATOM 4950 N N . VAL B 1 279 ? 12.57 23.938 -1.401 1 96.69 279 VAL B N 1
ATOM 4951 C CA . VAL B 1 279 ? 13.156 24.781 -2.447 1 96.69 279 VAL B CA 1
ATOM 4952 C C . VAL B 1 279 ? 14.312 25.594 -1.873 1 96.69 279 VAL B C 1
ATOM 4954 O O . VAL B 1 279 ? 15.398 25.641 -2.453 1 96.69 279 VAL B O 1
ATOM 4957 N N . TYR B 1 280 ? 14.117 26.141 -0.736 1 96.31 280 TYR B N 1
ATOM 4958 C CA . TYR B 1 280 ? 15.117 27 -0.112 1 96.31 280 TYR B CA 1
ATOM 4959 C C . TYR B 1 280 ? 16.312 26.188 0.368 1 96.31 280 TYR B C 1
ATOM 4961 O O . TYR B 1 280 ? 17.438 26.703 0.454 1 96.31 280 TYR B O 1
ATOM 4969 N N . SER B 1 281 ? 16.125 24.938 0.656 1 95.81 281 SER B N 1
ATOM 4970 C CA . SER B 1 281 ? 17.203 24.094 1.159 1 95.81 281 SER B CA 1
ATOM 4971 C C . SER B 1 281 ? 18.188 23.75 0.055 1 95.81 281 SER B C 1
ATOM 4973 O O . SER B 1 281 ? 19.312 23.312 0.334 1 95.81 281 SER B O 1
ATOM 4975 N N . ARG B 1 282 ? 17.812 24.016 -1.16 1 92.94 282 ARG B N 1
ATOM 4976 C CA . ARG B 1 282 ? 18.641 23.641 -2.291 1 92.94 282 ARG B CA 1
ATOM 4977 C C . ARG B 1 282 ? 19.703 24.688 -2.568 1 92.94 282 ARG B C 1
ATOM 4979 O O . ARG B 1 282 ? 20.688 24.422 -3.264 1 92.94 282 ARG B O 1
ATOM 4986 N N . ASN B 1 283 ? 19.5 25.859 -2.041 1 91 283 ASN B N 1
ATOM 4987 C CA . ASN B 1 283 ? 20.422 26.969 -2.256 1 91 283 ASN B CA 1
ATOM 4988 C C . ASN B 1 283 ? 21.062 27.422 -0.947 1 91 283 ASN B C 1
ATOM 4990 O O . ASN B 1 283 ? 20.359 27.781 -0.003 1 91 283 ASN B O 1
ATOM 4994 N N . PRO B 1 284 ? 22.328 27.5 -0.938 1 91.62 284 PRO B N 1
ATOM 4995 C CA . PRO B 1 284 ? 23.016 27.938 0.28 1 91.62 284 PRO B CA 1
ATOM 4996 C C . PRO B 1 284 ? 22.594 29.344 0.715 1 91.62 284 PRO B C 1
ATOM 4998 O O . PRO B 1 284 ? 22.531 29.625 1.914 1 91.62 284 PRO B O 1
ATOM 5001 N N . SER B 1 285 ? 22.25 30.203 -0.166 1 92.44 285 SER B N 1
ATOM 5002 C CA . SER B 1 285 ? 21.906 31.594 0.145 1 92.44 285 SER B CA 1
ATOM 5003 C C . SER B 1 285 ? 20.562 31.688 0.838 1 92.44 285 SER B C 1
ATOM 5005 O O . SER B 1 285 ? 20.266 32.688 1.509 1 92.44 285 SER B O 1
ATOM 5007 N N . THR B 1 286 ? 19.75 30.641 0.746 1 93.94 286 THR B N 1
ATOM 5008 C CA . THR B 1 286 ? 18.422 30.672 1.336 1 93.94 286 THR B CA 1
ATOM 5009 C C . THR B 1 286 ? 18.266 29.594 2.402 1 93.94 286 THR B C 1
ATOM 5011 O O . THR B 1 286 ? 17.141 29.266 2.807 1 93.94 286 THR B O 1
ATOM 5014 N N . GLN B 1 287 ? 19.297 29.109 2.814 1 94.62 287 GLN B N 1
ATOM 5015 C CA . GLN B 1 287 ? 19.281 28 3.764 1 94.62 287 GLN B CA 1
ATOM 5016 C C . GLN B 1 287 ? 18.641 28.406 5.086 1 94.62 287 GLN B C 1
ATOM 5018 O O . GLN B 1 287 ? 17.969 27.609 5.73 1 94.62 287 GLN B O 1
ATOM 5023 N N . GLU B 1 288 ? 18.891 29.578 5.465 1 94.06 288 GLU B N 1
ATOM 5024 C CA . GLU B 1 288 ? 18.328 30.078 6.715 1 94.06 288 GLU B CA 1
ATOM 5025 C C . GLU B 1 288 ? 16.797 30.078 6.66 1 94.06 288 GLU B C 1
ATOM 5027 O O . GLU B 1 288 ? 16.141 29.781 7.652 1 94.06 288 GLU B O 1
ATOM 5032 N N . LYS B 1 289 ? 16.297 30.438 5.566 1 95.19 289 LYS B N 1
ATOM 5033 C CA . LYS B 1 289 ? 14.852 30.406 5.383 1 95.19 289 LYS B CA 1
ATOM 5034 C C . LYS B 1 289 ? 14.328 28.969 5.48 1 95.19 289 LYS B C 1
ATOM 5036 O O . LYS B 1 289 ? 13.258 28.734 6.051 1 95.19 289 LYS B O 1
ATOM 5041 N N . ALA B 1 290 ? 15.07 28.062 4.918 1 97.19 290 ALA B N 1
ATOM 5042 C CA . ALA B 1 290 ? 14.688 26.656 4.992 1 97.19 290 ALA B CA 1
ATOM 5043 C C . ALA B 1 290 ? 14.656 26.172 6.438 1 97.19 290 ALA B C 1
ATOM 5045 O O . ALA B 1 290 ? 13.703 25.5 6.855 1 97.19 290 ALA B O 1
ATOM 5046 N N . LEU B 1 291 ? 15.656 26.516 7.137 1 96.69 291 LEU B N 1
ATOM 5047 C CA . LEU B 1 291 ? 15.727 26.141 8.547 1 96.69 291 LEU B CA 1
ATOM 5048 C C . LEU B 1 291 ? 14.547 26.703 9.328 1 96.69 291 LEU B C 1
ATOM 5050 O O . LEU B 1 291 ? 13.922 26 10.117 1 96.69 291 LEU B O 1
ATOM 5054 N N . ARG B 1 292 ? 14.266 27.922 9.109 1 95.25 292 ARG B N 1
ATOM 5055 C CA . ARG B 1 292 ? 13.133 28.562 9.773 1 95.25 292 ARG B CA 1
ATOM 5056 C C . ARG B 1 292 ? 11.82 27.875 9.398 1 95.25 292 ARG B C 1
ATOM 5058 O O . ARG B 1 292 ? 10.961 27.656 10.25 1 95.25 292 ARG B O 1
ATOM 5065 N N . ALA B 1 293 ? 11.695 27.594 8.133 1 96.88 293 ALA B N 1
ATOM 5066 C CA . ALA B 1 293 ? 10.484 26.922 7.66 1 96.88 293 ALA B CA 1
ATOM 5067 C C . ALA B 1 293 ? 10.305 25.562 8.328 1 96.88 293 ALA B C 1
ATOM 5069 O O . ALA B 1 293 ? 9.227 25.266 8.836 1 96.88 293 ALA B O 1
ATOM 5070 N N . TYR B 1 294 ? 11.328 24.781 8.352 1 97.38 294 TYR B N 1
ATOM 5071 C CA . TYR B 1 294 ? 11.266 23.469 8.992 1 97.38 294 TYR B CA 1
ATOM 5072 C C . TYR B 1 294 ? 10.984 23.594 10.484 1 97.38 294 TYR B C 1
ATOM 5074 O O . TYR B 1 294 ? 10.25 22.781 11.055 1 97.38 294 TYR B O 1
ATOM 5082 N N . GLN B 1 295 ? 11.5 24.594 11.078 1 95.75 295 GLN B N 1
ATOM 5083 C CA . GLN B 1 295 ? 11.25 24.828 12.5 1 95.75 295 GLN B CA 1
ATOM 5084 C C . GLN B 1 295 ? 9.781 25.172 12.742 1 95.75 295 GLN B C 1
ATOM 5086 O O . GLN B 1 295 ? 9.172 24.688 13.695 1 95.75 295 GLN B O 1
ATOM 5091 N N . LEU B 1 296 ? 9.312 26 11.914 1 94 296 LEU B N 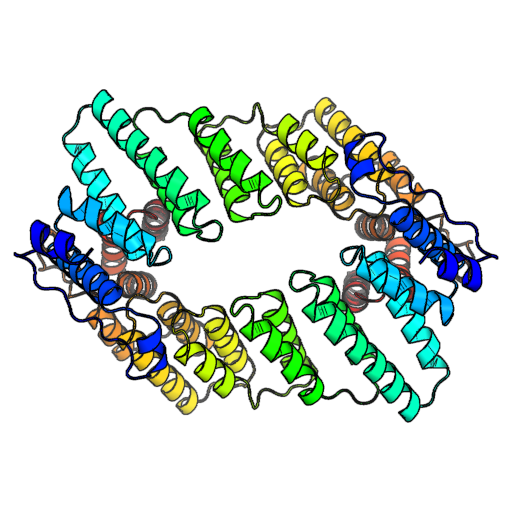1
ATOM 5092 C CA . LEU B 1 296 ? 7.91 26.391 12.039 1 94 296 LEU B CA 1
ATOM 5093 C C . LEU B 1 296 ? 6.988 25.203 11.812 1 94 296 LEU B C 1
ATOM 5095 O O . LEU B 1 296 ? 5.969 25.062 12.492 1 94 296 LEU B O 1
ATOM 5099 N N . LEU B 1 297 ? 7.316 24.391 10.82 1 95.25 297 LEU B N 1
ATOM 5100 C CA . LEU B 1 297 ? 6.547 23.172 10.609 1 95.25 297 LEU B CA 1
ATOM 5101 C C . LEU B 1 297 ? 6.586 22.281 11.844 1 95.25 297 LEU B C 1
ATOM 5103 O O . LEU B 1 297 ? 5.551 21.781 12.289 1 95.25 297 LEU B O 1
ATOM 5107 N N . SER B 1 298 ? 7.68 22.125 12.398 1 93.69 298 SER B N 1
ATOM 5108 C CA . SER B 1 298 ? 7.883 21.266 13.555 1 93.69 298 SER B CA 1
ATOM 5109 C C . SER B 1 298 ? 7.109 21.766 14.766 1 93.69 298 SER B C 1
ATOM 5111 O O . SER B 1 298 ? 6.426 21 15.445 1 93.69 298 SER B O 1
ATOM 5113 N N . ASP B 1 299 ? 7.152 23.047 14.961 1 90 299 ASP B N 1
ATOM 5114 C CA . ASP B 1 299 ? 6.695 23.609 16.234 1 90 299 ASP B CA 1
ATOM 5115 C C . ASP B 1 299 ? 5.223 24 16.156 1 90 299 ASP B C 1
ATOM 5117 O O . ASP B 1 299 ? 4.504 23.922 17.156 1 90 299 ASP B O 1
ATOM 5121 N N . LYS B 1 300 ? 4.832 24.359 14.938 1 87.94 300 LYS B N 1
ATOM 5122 C CA . LYS B 1 300 ? 3.547 25.047 14.938 1 87.94 300 LYS B CA 1
ATOM 5123 C C . LYS B 1 300 ? 2.615 24.469 13.875 1 87.94 300 LYS B C 1
ATOM 5125 O O . LYS B 1 300 ? 1.456 24.156 14.156 1 87.94 300 LYS B O 1
ATOM 5130 N N . PHE B 1 301 ? 3.021 24.281 12.672 1 90.75 301 PHE B N 1
ATOM 5131 C CA . PHE B 1 301 ? 2.09 24.094 11.562 1 90.75 301 PHE B CA 1
ATOM 5132 C C . PHE B 1 301 ? 1.95 22.625 11.219 1 90.75 301 PHE B C 1
ATOM 5134 O O . PHE B 1 301 ? 1.012 22.234 10.523 1 90.75 301 PHE B O 1
ATOM 5141 N N . ASP B 1 302 ? 2.834 21.797 11.648 1 92.75 302 ASP B N 1
ATOM 5142 C CA . ASP B 1 302 ? 2.76 20.359 11.453 1 92.75 302 ASP B CA 1
ATOM 5143 C C . ASP B 1 302 ? 3.496 19.609 12.562 1 92.75 302 ASP B C 1
ATOM 5145 O O . ASP B 1 302 ? 4.391 18.812 12.289 1 92.75 302 ASP B O 1
ATOM 5149 N N . PRO B 1 303 ? 2.994 19.812 13.711 1 91.38 303 PRO B N 1
ATOM 5150 C CA . PRO B 1 303 ? 3.713 19.25 14.852 1 91.38 303 PRO B CA 1
ATOM 5151 C C . PRO B 1 303 ? 3.605 17.719 14.93 1 91.38 303 PRO B C 1
ATOM 5153 O O . PRO B 1 303 ? 4.426 17.078 15.578 1 91.38 303 PRO B O 1
ATOM 5156 N N . ILE B 1 304 ? 2.605 17.172 14.352 1 91.69 304 ILE B N 1
ATOM 5157 C CA . ILE B 1 304 ? 2.441 15.727 14.359 1 91.69 304 ILE B CA 1
ATOM 5158 C C . ILE B 1 304 ? 3.664 15.062 13.727 1 91.69 304 ILE B C 1
ATOM 5160 O O . ILE B 1 304 ? 4.113 14.008 14.18 1 91.69 304 ILE B O 1
ATOM 5164 N N . ARG B 1 305 ? 4.27 15.75 12.711 1 92.69 305 ARG B N 1
ATOM 5165 C CA . ARG B 1 305 ? 5.453 15.219 12.039 1 92.69 305 ARG B CA 1
ATOM 5166 C C . ARG B 1 305 ? 6.715 15.938 12.5 1 92.69 305 ARG B C 1
ATOM 5168 O O . ARG B 1 305 ? 7.645 16.141 11.719 1 92.69 305 ARG B O 1
ATOM 5175 N N . ALA B 1 306 ? 6.797 16.297 13.625 1 93.06 306 ALA B N 1
ATOM 5176 C CA . ALA B 1 306 ? 7.902 17.094 14.156 1 93.06 306 ALA B CA 1
ATOM 5177 C C . ALA B 1 306 ? 9.227 16.359 13.992 1 93.06 306 ALA B C 1
ATOM 5179 O O . ALA B 1 306 ? 10.25 16.969 13.672 1 93.06 306 ALA B O 1
ATOM 5180 N N . ASN B 1 307 ? 9.203 15.094 14.117 1 90.44 307 ASN B N 1
ATOM 5181 C CA . ASN B 1 307 ? 10.438 14.32 14.008 1 90.44 307 ASN B CA 1
ATOM 5182 C C . ASN B 1 307 ? 11.023 14.391 12.602 1 90.44 307 ASN B C 1
ATOM 5184 O O . ASN B 1 307 ? 12.242 14.438 12.43 1 90.44 307 ASN B O 1
ATOM 5188 N N . LEU B 1 308 ? 10.125 14.297 11.703 1 93.12 308 LEU B N 1
ATOM 5189 C CA . LEU B 1 308 ? 10.562 14.43 10.32 1 93.12 308 LEU B CA 1
ATOM 5190 C C . LEU B 1 308 ? 11.234 15.781 10.094 1 93.12 308 LEU B C 1
ATOM 5192 O O . LEU B 1 308 ? 12.305 15.852 9.477 1 93.12 308 LEU B O 1
ATOM 5196 N N . TRP B 1 309 ? 10.648 16.75 10.586 1 96.44 309 TRP B N 1
ATOM 5197 C CA . TRP B 1 309 ? 11.164 18.094 10.352 1 96.44 309 TRP B CA 1
ATOM 5198 C C . TRP B 1 309 ? 12.492 18.312 11.078 1 96.44 309 TRP B C 1
ATOM 5200 O O . TRP B 1 309 ? 13.414 18.922 10.531 1 96.44 309 TRP B O 1
ATOM 5210 N N . GLN B 1 310 ? 12.578 17.75 12.219 1 95.56 310 GLN B N 1
ATOM 5211 C CA . GLN B 1 310 ? 13.828 17.844 12.969 1 95.56 310 GLN B CA 1
ATOM 5212 C C . GLN B 1 310 ? 14.953 17.109 12.242 1 95.56 310 GLN B C 1
ATOM 5214 O O . GLN B 1 310 ? 16.094 17.547 12.25 1 95.56 310 GLN B O 1
ATOM 5219 N N . HIS B 1 311 ? 14.617 16.062 11.664 1 95.62 311 HIS B N 1
ATOM 5220 C CA . HIS B 1 311 ? 15.594 15.328 10.859 1 95.62 311 HIS B CA 1
ATOM 5221 C C . HIS B 1 311 ? 16.078 16.172 9.68 1 95.62 311 HIS B C 1
ATOM 5223 O O . HIS B 1 311 ? 17.281 16.203 9.391 1 95.62 311 HIS B O 1
ATOM 5229 N N . LYS B 1 312 ? 15.109 16.844 9.047 1 96.69 312 LYS B N 1
ATOM 5230 C CA . LYS B 1 312 ? 15.469 17.703 7.926 1 96.69 312 LYS B CA 1
ATOM 5231 C C . LYS B 1 312 ? 16.375 18.844 8.383 1 96.69 312 LYS B C 1
ATOM 5233 O O . LYS B 1 312 ? 17.312 19.219 7.676 1 96.69 312 LYS B O 1
ATOM 5238 N N . ILE B 1 313 ? 16.109 19.344 9.547 1 96.88 313 ILE B N 1
ATOM 5239 C CA . ILE B 1 313 ? 16.906 20.422 10.117 1 96.88 313 ILE B CA 1
ATOM 5240 C C . ILE B 1 313 ? 18.328 19.938 10.383 1 96.88 313 ILE B C 1
ATOM 5242 O O . ILE B 1 313 ? 19.312 20.594 10.023 1 96.88 313 ILE B O 1
ATOM 5246 N N . LYS B 1 314 ? 18.422 18.75 10.898 1 96.44 314 LYS B N 1
ATOM 5247 C CA . LYS B 1 314 ? 19.734 18.172 11.203 1 96.44 314 LYS B CA 1
ATOM 5248 C C . LYS B 1 314 ? 20.531 17.922 9.922 1 96.44 314 LYS B C 1
ATOM 5250 O O . LYS B 1 314 ? 21.734 18.188 9.867 1 96.44 314 LYS B O 1
ATOM 5255 N N . GLN B 1 315 ? 19.891 17.422 8.953 1 94.88 315 GLN B N 1
ATOM 5256 C CA . GLN B 1 315 ? 20.547 17.156 7.68 1 94.88 315 GLN B CA 1
ATOM 5257 C C . GLN B 1 315 ? 21.078 18.438 7.051 1 94.88 315 GLN B C 1
ATOM 5259 O O . GLN B 1 315 ? 22.141 18.438 6.445 1 94.88 315 GLN B O 1
ATOM 5264 N N . LEU B 1 316 ? 20.312 19.516 7.164 1 93.94 316 LEU B N 1
ATOM 5265 C CA . LEU B 1 316 ? 20.688 20.797 6.566 1 93.94 316 LEU B CA 1
ATOM 5266 C C . LEU B 1 316 ? 21.859 21.422 7.316 1 93.94 316 LEU B C 1
ATOM 5268 O O . LEU B 1 316 ? 22.703 22.078 6.707 1 93.94 316 LEU B O 1
ATOM 5272 N N . LYS B 1 317 ? 21.859 21.219 8.555 1 92.38 317 LYS B N 1
ATOM 5273 C CA . LYS B 1 317 ? 22.922 21.781 9.367 1 92.38 317 LYS B CA 1
ATOM 5274 C C . LYS B 1 317 ? 24.234 21.016 9.172 1 92.38 317 LYS B C 1
ATOM 5276 O O . LYS B 1 317 ? 25.312 21.578 9.336 1 92.38 317 LYS B O 1
ATOM 5281 N N . SER B 1 318 ? 24.125 19.719 8.844 1 88.19 318 SER B N 1
ATOM 5282 C CA . SER B 1 318 ? 25.312 18.891 8.633 1 88.19 318 SER B CA 1
ATOM 5283 C C . SER B 1 318 ? 25.875 19.094 7.23 1 88.19 318 SER B C 1
ATOM 5285 O O . SER B 1 318 ? 27 18.703 6.953 1 88.19 318 SER B O 1
ATOM 5287 N N . SER B 1 319 ? 25.141 19.578 6.324 1 74.62 319 SER B N 1
ATOM 5288 C CA . SER B 1 319 ? 25.609 19.812 4.965 1 74.62 319 SER B CA 1
ATOM 5289 C C . SER B 1 319 ? 26.344 21.141 4.852 1 74.62 319 SER B C 1
ATOM 5291 O O . SER B 1 319 ? 25.984 22.109 5.523 1 74.62 319 SER B O 1
#

Sequence (638 aa):
MLSWCAENFGDVEPMPIEMGSDELCKILYSDEYKLLLGLCRRLMSLGELSQRALLLTAKVIAIAPAFYTVWNYRYSIIKEQLSSLDKVEQGALVNKELDWLDEVTLSNPKNYQIWSYRQALLKVHPSPQLKRELPIIQLMIDEDTKNYHVWSYRKWCVLFFKDFNHELPFTDMMIRRDIYNNSAWTHRMFVWQHTESSSTQVIAEIDNYLRGKIELAPQNISCWTYLRGLYELFLHENYDPSIIRFAEGFIDGVLDSDSTAEKIETIESSYALEFLAHVYSRNPSTQEKALRAYQLLSDKFDPIRANLWQHKIKQLKSSMLSWCAENFGDVEPMPIEMGSDELCKILYSDEYKLLLGLCRRLMSLGELSQRALLLTAKVIAIAPAFYTVWNYRYSIIKEQLSSLDKVEQGALVNKELDWLDEVTLSNPKNYQIWSYRQALLKVHPSPQLKRELPIIQLMIDEDTKNYHVWSYRKWCVLFFKDFNHELPFTDMMIRRDIYNNSAWTHRMFVWQHTESSSTQVIAEIDNYLRGKIELAPQNISCWTYLRGLYELFLHENYDPSIIRFAEGFIDGVLDSDSTAEKIETIESSYALEFLAHVYSRNPSTQEKALRAYQLLSDKFDPIRANLWQHKIKQLKSS

Radius of gyration: 28.82 Å; Cα contacts (8 Å, |Δi|>4): 639; chains: 2; bounding box: 57×82×73 Å

InterPro domains:
  IPR002088 Protein prenyltransferase, alpha subunit [PF01239] (51-79)
  IPR002088 Protein prenyltransferase, alpha subunit [PF01239] (95-123)
  IPR002088 Protein prenyltransferase, alpha subunit [PF01239] (130-159)
  IPR002088 Protein prenyltransferase, alpha subunit [PF01239] (165-194)
  IPR002088 Protein prenyltransferase, alpha subunit [PS51147] (49-83)
  IPR002088 Protein prenyltransferase, alpha subunit [PS51147] (93-127)
  IPR002088 Protein prenyltransferase, alpha subunit [PS51147] (129-162)
  IPR002088 Protein prenyltransferase, alpha subunit [PS51147] (163-197)

Secondary structure (DSSP, 8-state):
-HHHHHHHHTT-PPPP----S-HHHHHHS-HHHHHHHHHHHHHHHHT---HHHHHHHHHHHHH-TT-HHHHHHHHHHHHHHHHTS-HHHHHHHHHHHHHHHHHHHHH-TT-THHHHHHHHHHHH-SS--HHHHHHHHHHHHHH-TT-HHHHHHHHHHHHHHT--TTHHHHHHHHHHH-TT-HHHHHHHHHHHHHTT--SHHHHHHHHHHHHHHHHH-TT-HHHHHHHHHHHHHHSTT---HHHHHHHHTTTTTTT-TTS-GGG----S-HHHHHHHHHHHHTSGGGHHHHHHHHHHIIIII-GGGHHHHHHHHHHHHH-/-HHHHHHHHTT-PPPP----S-HHHHHH--HHHHHHHHHHHHHHHHT---HHHHHHHHHHHHH-TT-HHHHHHHHHHHHHHHHTS-HHHHHHHHHHHHHHHHHHHHH-TT-THHHHHHHHHHHH-SS--HHHHHHHHHHHHHH-TT-HHHHHHHHHHHHHHT--TTHHHHHHHHHHH-TT-HHHHHHHHHHHHHTT--SHHHHHHHHHHHHHHHHH-TT-HHHHHHHHHHHHHHSTT---HHHHHHHHTTTTTTT-TTS-GGG----S-HHHHHHHHHHHHTSGGGHHHHHHHHHHIIIII-GGGHHHHHHHHHHHHH-

Nearest PDB structures (foldseek):
  3hxd-assembly1_A  TM=7.888E-01  e=9.460E-10  Rattus norvegicus
  3pz1-assembly1_A  TM=7.946E-01  e=2.210E-09  Rattus norvegicus
  3hxe-assembly1_A  TM=7.934E-01  e=4.359E-09  Rattus norvegicus
  4gtv-assembly1_A  TM=7.671E-01  e=2.306E-09  Rattus norvegicus
  3c72-assembly1_A  TM=7.596E-01  e=2.851E-09  Rattus norvegicus

Solvent-accessible surface area (backbone atoms only — not comparable to full-atom values): 35306 Å² total; per-residue (Å²): 108,67,66,57,44,49,72,75,39,67,90,56,72,54,39,86,77,76,61,68,88,53,64,68,55,53,72,71,48,47,70,66,49,49,47,48,50,10,39,51,52,36,38,47,56,67,53,58,64,46,72,70,49,50,54,47,42,54,57,38,38,73,77,41,65,79,48,59,68,52,56,40,51,42,49,51,26,52,53,55,58,41,71,79,43,54,66,69,54,33,37,53,50,50,49,52,52,50,54,53,48,52,56,52,42,76,74,37,82,84,50,65,62,57,56,52,51,50,53,46,50,51,71,70,34,78,75,66,57,67,77,71,52,47,60,61,52,49,54,51,35,70,75,34,75,72,43,61,65,59,54,51,47,50,54,49,48,31,62,74,68,68,53,65,86,63,47,60,64,47,27,49,52,47,31,70,73,33,78,79,40,53,58,35,53,53,51,43,52,52,49,48,71,69,62,71,48,76,45,68,67,49,46,50,50,51,48,53,53,45,52,55,50,31,71,62,38,47,71,40,58,58,55,52,52,49,51,51,46,51,28,53,75,71,42,77,62,58,80,51,71,66,59,51,53,55,42,49,67,31,33,73,54,56,74,44,85,85,43,63,38,90,66,63,60,55,57,70,11,61,48,32,41,52,51,46,20,56,57,25,57,75,34,84,92,35,32,67,50,15,48,51,38,34,48,42,32,25,72,66,68,35,43,72,50,23,66,59,28,50,50,54,46,50,54,58,69,72,98,108,68,65,56,45,50,72,76,38,68,89,55,72,55,39,86,76,77,60,67,88,52,64,70,54,51,73,72,48,48,70,65,50,50,48,46,50,10,39,51,51,35,38,48,53,68,53,58,64,45,72,68,50,49,55,48,42,55,57,40,39,73,78,40,64,79,47,60,67,52,56,40,52,42,50,51,26,52,53,56,57,40,71,78,44,56,66,70,55,32,36,52,50,50,50,51,51,49,53,52,46,54,57,51,42,74,74,37,81,83,51,64,60,57,56,52,51,49,52,44,50,50,73,70,34,77,74,67,58,68,78,73,52,49,60,61,50,49,54,51,35,70,76,35,74,72,45,60,65,59,53,51,46,50,52,50,47,31,61,74,67,68,53,66,84,61,47,61,63,47,27,51,52,48,30,70,73,32,79,77,41,54,58,34,54,53,50,43,52,53,49,49,72,70,61,70,51,78,42,68,67,49,47,51,49,51,48,51,52,45,52,54,50,31,71,61,38,47,72,41,58,58,55,52,51,49,50,51,48,50,29,52,74,72,42,78,61,60,79,50,70,66,59,52,52,55,40,46,66,30,32,72,55,58,74,43,84,86,44,61,39,90,65,63,61,55,56,68,11,62,48,33,42,52,52,47,22,57,59,25,58,73,35,83,93,34,31,66,50,14,47,50,37,33,47,43,32,25,72,68,68,36,43,74,51,23,66,60,28,50,50,53,45,51,54,57,69,72,97